Protein AF-0000000081030352 (afdb_homodimer)

Foldseek 3Di:
DVVPCCDPLNVLLVVLLVLLLVLLCVLVLLLVVCVVVQEQPQFDLQLLLLQLLLLLLQLVLCVLVVPVSSNNSSVSSNVSSVVSSVSNCVSYPDCVVVVVVNVVSVCVSVVLVCCLPPPQPDSVSSSVVSLVVSLVSLVVSCVLLVVQLVVCVVVVANLQDDPVSLVSQLVSLVSQLVSCVVVVNCSSNPSSVVSNVSSVSSVVSCVVRPHDPPRPDHPNGHPPPDDD/DVVPCCDPLNVLLVVLLVLLLVLLCVLVLLLVVCVVVQEQPQFDLQLLLLQLLLLLLQLVLCVLVVPVSSNNSSVSSNVSSVVSSVSNCVSYPDCVVVVVVNVVSVCVSVVLVCCLPPPQPDSVSSSVVSLVVSLVSLVVSCVLLVVQLVVCVVVVANLQDDPVSLVSQLVSLVSQLVSCVVVVNCSSNPSSVVSNVSSVSSVVSCVVRPHDPPRPDHPNGHPPPPDD

InterPro domains:
  IPR004316 Sugar transporter SWEET repeat [PF03083] (11-95)
  IPR004316 Sugar transporter SWEET repeat [PF03083] (130-212)
  IPR047664 Sugar transporter SWEET [PTHR10791] (24-212)

Solvent-accessible surface area (backbone atoms only — not comparable to full-atom values): 24192 Å² total; per-residue (Å²): 124,81,90,45,88,63,47,74,62,51,52,47,44,51,51,38,39,51,49,44,54,56,54,62,54,57,56,51,58,58,53,51,49,29,63,73,69,66,35,42,82,73,45,58,67,58,68,36,50,54,47,20,55,36,17,47,49,39,21,52,50,14,59,75,66,68,35,65,63,44,30,55,46,19,50,50,39,26,52,54,28,44,50,51,42,52,54,52,59,74,45,37,85,72,54,68,70,52,48,54,54,50,49,52,52,49,49,52,53,48,53,50,51,49,37,54,76,71,62,44,91,44,70,69,58,29,48,50,55,49,34,51,51,36,34,44,41,53,55,57,66,40,18,62,62,38,39,49,51,54,44,25,69,53,69,64,37,41,54,82,55,50,68,70,57,47,51,48,51,20,53,44,19,44,38,41,20,53,45,14,58,75,68,69,33,65,56,47,21,51,52,17,47,46,39,24,51,50,25,50,52,56,56,49,43,52,72,74,27,62,67,65,90,84,63,72,82,57,56,88,57,41,88,63,69,74,75,129,124,80,90,46,88,64,45,73,63,51,52,48,43,52,52,38,39,52,50,44,54,55,55,61,54,57,56,51,57,59,52,51,49,31,63,74,69,67,36,43,82,73,45,57,68,56,68,37,49,54,48,20,55,34,18,46,49,40,22,52,50,14,58,76,66,67,35,65,63,45,29,54,44,20,48,53,40,25,52,54,28,43,49,51,42,52,53,51,58,74,44,38,84,72,55,68,71,52,48,53,53,51,49,51,51,49,49,53,53,49,52,51,50,49,37,54,75,70,63,44,90,44,70,68,58,29,50,52,56,51,35,52,51,36,32,43,41,51,56,57,65,41,18,62,62,36,38,49,53,54,44,27,70,54,69,64,38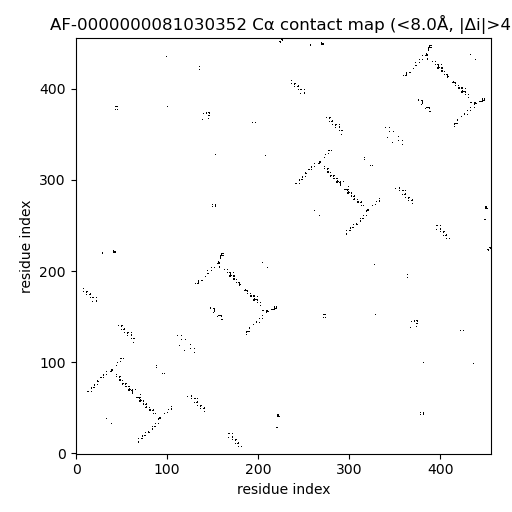,42,56,80,54,50,67,71,57,48,52,49,52,21,53,43,19,42,38,41,19,54,45,14,58,74,70,71,34,65,55,47,20,50,51,16,47,46,39,26,52,49,24,51,52,58,57,50,42,53,71,75,28,60,66,64,92,82,61,71,84,57,56,87,58,44,90,63,68,76,75,127

Radius of gyration: 22.24 Å; Cα contacts (8 Å, |Δi|>4): 534; chains: 2; bounding box: 51×65×70 Å

Organism: Petromyzon marinus (NCBI:txid7757)

Nearest PDB structures (foldseek):
  5xpd-assembly1_A  TM=9.460E-01  e=3.704E-10  Arabidopsis thaliana
  5cth-assembly1_B  TM=8.664E-01  e=4.369E-08  Oryza sativa Japonica Group
  7zkw-assembly2_B  TM=7.180E-01  e=6.949E-04  Arabidopsis thaliana
  6z0c-assembly1_A  TM=1.915E-01  e=5.179E+00  Escherichia coli
  5xpd-assembly1_A  TM=9.460E-01  e=3.678E-10  Arabidopsis thaliana

pLDDT: mean 86.98, std 16.79, range [26.7, 98.25]

Sequence (456 aa):
MILSSYSTQDIVSAVATFSTIAFFLTGIDICLKIKRKGNTNGLSMFPFVACTVCSVLWLRYGLLKTDMTLIYVNAAGAFIEFLYVLYFYTHADEKKPLHRMLLGATCIVFATLVYINYLAEDVETAKYHLGLLCTFGAVINFGAPLASIAEVFRTKSTECLALPLCLANFVVALEWFIYGVIIHDSFVKIPNVLGSMLGVAQLALFVMYPRADNPPRYDMSSPTLKAPMILSSYSTQDIVSAVATFSTIAFFLTGIDICLKIKRKGNTNGLSMFPFVACTVCSVLWLRYGLLKTDMTLIYVNAAGAFIEFLYVLYFYTHADEKKPLHRMLLGATCIVFATLVYINYLAEDVETAKYHLGLLCTFGAVINFGAPLASIAEVFRTKSTECLALPLCLANFVVALEWFIYGVIIHDSFVKIPNVLGSMLGVAQLALFVMYPRADNPPRYDMSSPTLKAP

Secondary structure (DSSP, 8-state):
--S----HHHHHHHHHHHHHHHHHHTTHHHHHHHHHHSS-TT--SHHHHHHHHHHHHHHHHHHHHT-HHHHHHHHHHHHHHHHHHHHHHHH-S--HHHHHHHHHHHHHHHHHHHIIIII-SSHHHHHHHHHHHHHHHHHHTTHHHHHHHHHHHHHS--TT--HHHHHHHHHHHHHHHHHHHHTT-HHHHHHHHHHHHHHHHHHHHHHHSPPPSS-----TT-------/--S----HHHHHHHHHHHHHHHHHGGGHHHHHHHHHHSS-TT--SHHHHHHHHHHHHHHHHHHHHT-HHHHHHHHHHHHHHHHHHHHHHHH-S--HHHHHHHHHHHHHHHHHHHIIIII-SSHHHHHHHHHHHHHHHHHHTTHHHHHHHHHHHHHT--TT--HHHHHHHHHHHHHHHHHHHHTT-HHHHHHHHHHHHHHHHHHHHHHHSPPPSS-----TT-------

Structure (mmCIF, N/CA/C/O backbone):
data_AF-0000000081030352-model_v1
#
loop_
_entity.id
_entity.type
_entity.pdbx_description
1 polymer 'Sugar transporter SWEET'
#
loop_
_atom_site.group_PDB
_atom_site.id
_atom_site.type_symbol
_atom_site.label_atom_id
_atom_site.label_alt_id
_atom_site.label_comp_id
_atom_site.label_asym_id
_atom_site.label_entity_id
_atom_site.label_seq_id
_atom_site.pdbx_PDB_ins_code
_atom_site.Cartn_x
_atom_site.Cartn_y
_atom_site.Cartn_z
_atom_site.occupancy
_atom_site.B_iso_or_equiv
_atom_site.auth_seq_id
_atom_site.auth_comp_id
_atom_site.auth_asym_id
_atom_site.auth_atom_id
_atom_site.pdbx_PDB_model_num
ATOM 1 N N . MET A 1 1 ? 18.531 -1.974 -41.688 1 30.48 1 MET A N 1
ATOM 2 C CA . MET A 1 1 ? 18.109 -3.352 -41.469 1 30.48 1 MET A CA 1
ATOM 3 C C . MET A 1 1 ? 18.25 -3.734 -39.969 1 30.48 1 MET A C 1
ATOM 5 O O . MET A 1 1 ? 17.75 -4.789 -39.562 1 30.48 1 MET A O 1
ATOM 9 N N . ILE A 1 2 ? 19.109 -3.246 -39.188 1 36.31 2 ILE A N 1
ATOM 10 C CA . ILE A 1 2 ? 19.75 -3.266 -37.875 1 36.31 2 ILE A CA 1
ATOM 11 C C . ILE A 1 2 ? 18.719 -2.92 -36.781 1 36.31 2 ILE A C 1
ATOM 13 O O . ILE A 1 2 ? 18.984 -3.086 -35.594 1 36.31 2 ILE A O 1
ATOM 17 N N . LEU A 1 3 ? 17.891 -1.854 -37.094 1 39.22 3 LEU A N 1
ATOM 18 C CA . LEU A 1 3 ? 16.641 -1.79 -36.312 1 39.22 3 LEU A CA 1
ATOM 19 C C . LEU A 1 3 ? 15.992 -3.164 -36.25 1 39.22 3 LEU A C 1
ATOM 21 O O . LEU A 1 3 ? 14.977 -3.414 -36.906 1 39.22 3 LEU A O 1
ATOM 25 N N . SER A 1 4 ? 16.547 -4.332 -36.594 1 43.72 4 SER A N 1
ATOM 26 C CA . SER A 1 4 ? 16.266 -5.766 -36.594 1 43.72 4 SER A CA 1
ATOM 27 C C . SER A 1 4 ? 15.219 -6.125 -35.531 1 43.72 4 SER A C 1
ATOM 29 O O . SER A 1 4 ? 14.945 -5.336 -34.625 1 43.72 4 SER A O 1
ATOM 31 N N . SER A 1 5 ? 14.484 -7.375 -35.469 1 50.16 5 SER A N 1
ATOM 32 C CA . SER A 1 5 ? 13.234 -7.852 -34.875 1 50.16 5 SER A CA 1
ATOM 33 C C . SER A 1 5 ? 13.195 -7.598 -33.375 1 50.16 5 SER A C 1
ATOM 35 O O . SER A 1 5 ? 13.625 -8.445 -32.594 1 50.16 5 SER A O 1
ATOM 37 N N . TYR A 1 6 ? 13.547 -6.453 -32.938 1 64.44 6 TYR A N 1
ATOM 38 C CA . TYR A 1 6 ? 13.383 -6.234 -31.516 1 64.44 6 TYR A CA 1
ATOM 39 C C . TYR A 1 6 ? 12.102 -6.887 -31 1 64.44 6 TYR A C 1
ATOM 41 O O . TYR A 1 6 ? 11.039 -6.719 -31.594 1 64.44 6 TYR A O 1
ATOM 49 N N . SER A 1 7 ? 12.305 -7.918 -30.297 1 83.12 7 SER A N 1
ATOM 50 C CA . SER A 1 7 ? 11.172 -8.609 -29.688 1 83.12 7 SER A CA 1
ATOM 51 C C . SER A 1 7 ? 10.344 -7.656 -28.828 1 83.12 7 SER A C 1
ATOM 53 O O . SER A 1 7 ? 10.797 -6.559 -28.5 1 83.12 7 SER A O 1
ATOM 55 N N . THR A 1 8 ? 9.07 -7.762 -28.969 1 87.5 8 THR A N 1
ATOM 56 C CA . THR A 1 8 ? 8.18 -7.051 -28.062 1 87.5 8 THR A CA 1
ATOM 57 C C . THR A 1 8 ? 8.836 -6.867 -26.688 1 87.5 8 THR A C 1
ATOM 59 O O . THR A 1 8 ? 8.703 -5.809 -26.078 1 87.5 8 THR A O 1
ATOM 62 N N . GLN A 1 9 ? 9.609 -7.73 -26.297 1 90 9 GLN A N 1
ATOM 63 C CA . GLN A 1 9 ? 10.297 -7.66 -25.016 1 90 9 GLN A CA 1
ATOM 64 C C . GLN A 1 9 ? 11.367 -6.57 -25.016 1 90 9 GLN A C 1
ATOM 66 O O . GLN A 1 9 ? 11.539 -5.855 -24.031 1 90 9 GLN A O 1
ATOM 71 N N . ASP A 1 10 ? 12.07 -6.43 -26.094 1 91.31 10 ASP A N 1
ATOM 72 C CA . ASP A 1 10 ? 13.133 -5.426 -26.203 1 91.31 10 ASP A CA 1
ATOM 73 C C . ASP A 1 10 ? 12.555 -4.012 -26.156 1 91.31 10 ASP A C 1
ATOM 75 O O . ASP A 1 10 ? 13.117 -3.129 -25.5 1 91.31 10 ASP A O 1
ATOM 79 N N . ILE A 1 11 ? 11.484 -3.906 -26.766 1 91.81 11 ILE A N 1
ATOM 80 C CA . ILE A 1 11 ? 10.859 -2.592 -26.812 1 91.81 11 ILE A CA 1
ATOM 81 C C . ILE A 1 11 ? 10.336 -2.217 -25.438 1 91.81 11 ILE A C 1
ATOM 83 O O . ILE A 1 11 ? 10.609 -1.121 -24.938 1 91.81 11 ILE A O 1
ATOM 87 N N . VAL A 1 12 ? 9.617 -3.088 -24.828 1 93.19 12 VAL A N 1
ATOM 88 C CA . VAL A 1 12 ? 9.062 -2.844 -23.5 1 93.19 12 VAL A CA 1
ATOM 89 C C . VAL A 1 12 ? 10.188 -2.596 -22.5 1 93.19 12 VAL A C 1
ATOM 91 O O . VAL A 1 12 ? 10.094 -1.704 -21.656 1 93.19 12 VAL A O 1
ATOM 94 N N . SER A 1 13 ? 11.211 -3.303 -22.641 1 93.69 13 SER A N 1
ATOM 95 C CA . SER A 1 13 ? 12.367 -3.154 -21.766 1 93.69 13 SER A CA 1
ATOM 96 C C . SER A 1 13 ? 12.984 -1.765 -21.891 1 93.69 13 SER A C 1
ATOM 98 O O . SER A 1 13 ? 13.281 -1.118 -20.891 1 93.69 13 SER A O 1
ATOM 100 N N . ALA A 1 14 ? 13.195 -1.395 -23.094 1 94 14 ALA A N 1
ATOM 101 C CA . ALA A 1 14 ? 13.82 -0.1 -23.344 1 94 14 ALA A CA 1
ATOM 102 C C . ALA A 1 14 ? 12.945 1.041 -22.828 1 94 14 ALA A C 1
ATOM 104 O O . ALA A 1 14 ? 13.438 1.952 -22.156 1 94 14 ALA A O 1
ATOM 105 N N . VAL A 1 15 ? 11.719 0.967 -23.125 1 94.88 15 VAL A N 1
ATOM 106 C CA . VAL A 1 15 ? 10.797 2.027 -22.719 1 94.88 15 VAL A CA 1
ATOM 107 C C . VAL A 1 15 ? 10.664 2.057 -21.203 1 94.88 15 VAL A C 1
ATOM 109 O O . VAL A 1 15 ? 10.695 3.125 -20.594 1 94.88 15 VAL A O 1
ATOM 112 N N . ALA A 1 16 ? 10.508 0.908 -20.578 1 95.12 16 ALA A N 1
ATOM 113 C CA . ALA A 1 16 ? 10.406 0.815 -19.125 1 95.12 16 ALA A CA 1
ATOM 114 C C . ALA A 1 16 ? 11.664 1.354 -18.453 1 95.12 16 ALA A C 1
ATOM 116 O O . ALA A 1 16 ? 11.586 2.055 -17.438 1 95.12 16 ALA A O 1
ATOM 117 N N . THR A 1 17 ? 12.797 1.041 -19.047 1 95.56 17 THR A N 1
ATOM 118 C CA . THR A 1 17 ? 14.07 1.5 -18.5 1 95.56 17 THR A CA 1
ATOM 119 C C . THR A 1 17 ? 14.172 3.021 -18.578 1 95.56 17 THR A C 1
ATOM 121 O O . THR A 1 17 ? 14.438 3.678 -17.562 1 95.56 17 THR A O 1
ATOM 124 N N . PHE A 1 18 ? 13.914 3.502 -19.672 1 95.5 18 PHE A N 1
ATOM 125 C CA . PHE A 1 18 ? 14.031 4.941 -19.875 1 95.5 18 PHE A CA 1
ATOM 126 C C . PHE A 1 18 ? 13.031 5.691 -19 1 95.5 18 PHE A C 1
ATOM 128 O O . PHE A 1 18 ? 13.391 6.66 -18.328 1 95.5 18 PHE A O 1
ATOM 135 N N . SER A 1 19 ? 11.812 5.277 -19.031 1 95.88 19 SER A N 1
ATOM 136 C CA . SER A 1 19 ? 10.766 5.945 -18.25 1 95.88 19 SER A CA 1
ATOM 137 C C . SER A 1 19 ? 11.047 5.852 -16.766 1 95.88 19 SER A C 1
ATOM 139 O O . SER A 1 19 ? 10.797 6.801 -16.016 1 95.88 19 SER A O 1
ATOM 141 N N . THR A 1 20 ? 11.539 4.746 -16.312 1 96.12 20 THR A N 1
ATOM 142 C CA . THR A 1 20 ? 11.828 4.562 -14.898 1 96.12 20 THR A CA 1
ATOM 143 C C . THR A 1 20 ? 12.984 5.453 -14.461 1 96.12 20 THR A C 1
ATOM 145 O O . THR A 1 20 ? 12.922 6.086 -13.406 1 96.12 20 THR A O 1
ATOM 148 N N . ILE A 1 21 ? 14.008 5.531 -15.266 1 94.88 21 ILE A N 1
ATOM 149 C CA . ILE A 1 21 ? 15.141 6.387 -14.945 1 94.88 21 ILE A CA 1
ATOM 150 C C . ILE A 1 21 ? 14.695 7.848 -14.922 1 94.88 21 ILE A C 1
ATOM 152 O O . ILE A 1 21 ? 15.07 8.609 -14.023 1 94.88 21 ILE A O 1
ATOM 156 N N . ALA A 1 22 ? 13.867 8.203 -15.906 1 94.06 22 ALA A N 1
ATOM 157 C CA . ALA A 1 22 ? 13.289 9.547 -15.914 1 94.06 22 ALA A CA 1
ATOM 158 C C . ALA A 1 22 ? 12.477 9.805 -14.648 1 94.06 22 ALA A C 1
ATOM 160 O O . ALA A 1 22 ? 12.531 10.891 -14.07 1 94.06 22 ALA A O 1
ATOM 161 N N . PHE A 1 23 ? 11.812 8.812 -14.219 1 93.12 23 PHE A N 1
ATOM 162 C CA . PHE A 1 23 ? 10.992 8.914 -13.016 1 93.12 23 PHE A CA 1
ATOM 163 C C . PHE A 1 23 ? 11.867 9.117 -11.789 1 93.12 23 PHE A C 1
ATOM 165 O O . PHE A 1 23 ? 11.523 9.898 -10.898 1 93.12 23 PHE A O 1
ATOM 172 N N . PHE A 1 24 ? 12.992 8.461 -11.703 1 94.19 24 PHE A N 1
ATOM 173 C CA . PHE A 1 24 ? 13.906 8.609 -10.578 1 94.19 24 PHE A CA 1
ATOM 174 C C . PHE A 1 24 ? 14.43 10.047 -10.5 1 94.19 24 PHE A C 1
ATOM 176 O O . PHE A 1 24 ? 14.703 10.547 -9.406 1 94.19 24 PHE A O 1
ATOM 183 N N . LEU A 1 25 ? 14.477 10.695 -11.609 1 93.25 25 LEU A N 1
ATOM 184 C CA . LEU A 1 25 ? 15.062 12.023 -11.664 1 93.25 25 LEU A CA 1
ATOM 185 C C . LEU A 1 25 ? 14.086 13.078 -11.148 1 93.25 25 LEU A C 1
ATOM 187 O O . LEU A 1 25 ? 14.484 14.203 -10.844 1 93.25 25 LEU A O 1
ATOM 191 N N . THR A 1 26 ? 12.852 12.719 -10.984 1 89.88 26 THR A N 1
ATOM 192 C CA . THR A 1 26 ? 11.875 13.672 -10.477 1 89.88 26 THR A CA 1
ATOM 193 C C . THR A 1 26 ? 12.195 14.062 -9.039 1 89.88 26 THR A C 1
ATOM 195 O O . THR A 1 26 ? 11.719 15.086 -8.547 1 89.88 26 THR A O 1
ATOM 198 N N . GLY A 1 27 ? 13 13.266 -8.352 1 90.62 27 GLY A N 1
ATOM 199 C CA . GLY A 1 27 ? 13.43 13.586 -6.996 1 90.62 27 GLY A CA 1
ATOM 200 C C . GLY A 1 27 ? 14.266 14.852 -6.918 1 90.62 27 GLY A C 1
ATOM 201 O O . GLY A 1 27 ? 14.445 15.406 -5.836 1 90.62 27 GLY A O 1
ATOM 202 N N . ILE A 1 28 ? 14.734 15.32 -8.102 1 92.75 28 ILE A N 1
ATOM 203 C CA . ILE A 1 28 ? 15.547 16.531 -8.148 1 92.75 28 ILE A CA 1
ATOM 204 C C . ILE A 1 28 ? 14.719 17.719 -7.66 1 92.75 28 ILE A C 1
ATOM 206 O O . ILE A 1 28 ? 15.258 18.656 -7.062 1 92.75 28 ILE A O 1
ATOM 210 N N . ASP A 1 29 ? 13.406 17.641 -7.816 1 89.69 29 ASP A N 1
ATOM 211 C CA . ASP A 1 29 ? 12.516 18.703 -7.379 1 89.69 29 ASP A CA 1
ATOM 212 C C . ASP A 1 29 ? 12.617 18.922 -5.871 1 89.69 29 ASP A C 1
ATOM 214 O O . ASP A 1 29 ? 12.641 20.062 -5.402 1 89.69 29 ASP A O 1
ATOM 218 N N . ILE A 1 30 ? 12.695 17.859 -5.164 1 89.44 30 ILE A N 1
ATOM 219 C CA . ILE A 1 30 ? 12.805 17.953 -3.713 1 89.44 30 ILE A CA 1
ATOM 220 C C . ILE A 1 30 ? 14.172 18.516 -3.336 1 89.44 30 ILE A C 1
ATOM 222 O O . ILE A 1 30 ? 14.289 19.328 -2.406 1 89.44 30 ILE A O 1
ATOM 226 N N . CYS A 1 31 ? 15.164 18.188 -4.07 1 92.44 31 CYS A N 1
ATOM 227 C CA . CYS A 1 31 ? 16.5 18.719 -3.822 1 92.44 31 CYS A CA 1
ATOM 228 C C . CYS A 1 31 ? 16.562 20.219 -4.09 1 92.44 31 CYS A C 1
ATOM 230 O O . CYS A 1 31 ? 17.188 20.953 -3.34 1 92.44 31 CYS A O 1
ATOM 232 N N . LEU A 1 32 ? 15.875 20.594 -5.09 1 93.69 32 LEU A N 1
ATOM 233 C CA . LEU A 1 32 ? 15.828 22.016 -5.402 1 93.69 32 LEU A CA 1
ATOM 234 C C . LEU A 1 32 ? 15.078 22.797 -4.32 1 93.69 32 LEU A C 1
ATOM 236 O O . LEU A 1 32 ? 15.453 23.906 -3.975 1 93.69 32 LEU A O 1
ATOM 240 N N . LYS A 1 33 ? 14.086 22.203 -3.805 1 92.12 33 LYS A N 1
ATOM 241 C CA . LYS A 1 33 ? 13.344 22.812 -2.703 1 92.12 33 LYS A CA 1
ATOM 242 C C . LYS A 1 33 ? 14.227 22.953 -1.467 1 92.12 33 LYS A C 1
ATOM 244 O O . LYS A 1 33 ? 14.188 23.984 -0.787 1 92.12 33 LYS A O 1
ATOM 249 N N . ILE A 1 34 ? 14.992 22 -1.194 1 93.94 34 ILE A N 1
ATOM 250 C CA . ILE A 1 34 ? 15.922 22.031 -0.068 1 93.94 34 ILE A CA 1
ATOM 251 C C . ILE A 1 34 ? 16.953 23.141 -0.273 1 93.94 34 ILE A C 1
ATOM 253 O O . ILE A 1 34 ? 17.266 23.891 0.66 1 93.94 34 ILE A O 1
ATOM 257 N N . LYS A 1 35 ? 17.391 23.266 -1.442 1 94.81 35 LYS A N 1
ATOM 258 C CA . LYS A 1 35 ? 18.359 24.312 -1.761 1 94.81 35 LYS A CA 1
ATOM 259 C C . LYS A 1 35 ? 17.766 25.703 -1.562 1 94.81 35 LYS A C 1
ATOM 261 O O . LYS A 1 35 ? 18.422 26.578 -1.008 1 94.81 35 LYS A O 1
ATOM 266 N N . ARG A 1 36 ? 16.562 25.875 -1.949 1 94.88 36 ARG A N 1
ATOM 267 C CA . ARG A 1 36 ? 15.883 27.156 -1.853 1 94.88 36 ARG A CA 1
ATOM 268 C C . ARG A 1 36 ? 15.57 27.5 -0.4 1 94.88 36 ARG A C 1
ATOM 270 O O . ARG A 1 36 ? 15.75 28.656 0.021 1 94.88 36 ARG A O 1
ATOM 277 N N . LYS A 1 37 ? 15.125 26.516 0.344 1 92.44 37 LYS A N 1
ATOM 278 C CA . LYS A 1 37 ? 14.766 26.734 1.742 1 92.44 37 LYS A CA 1
ATOM 279 C C . LYS A 1 37 ? 16 26.812 2.625 1 92.44 37 LYS A C 1
ATOM 281 O O . LYS A 1 37 ? 15.977 27.438 3.686 1 92.44 37 LYS A O 1
ATOM 286 N N . GLY A 1 38 ? 16.953 26.156 2.283 1 92.75 38 GLY A N 1
ATOM 287 C CA . GLY A 1 38 ? 18.188 26.125 3.031 1 92.75 38 GLY A CA 1
ATOM 288 C C . GLY A 1 38 ? 18.203 25.094 4.141 1 92.75 38 GLY A C 1
ATOM 289 O O . GLY A 1 38 ? 19.125 25.062 4.961 1 92.75 38 GLY A O 1
ATOM 290 N N . ASN A 1 39 ? 17.172 24.375 4.242 1 91.56 39 ASN A N 1
ATOM 291 C CA . ASN A 1 39 ? 17.062 23.297 5.227 1 91.56 39 ASN A CA 1
ATOM 292 C C . ASN A 1 39 ? 16.047 22.234 4.797 1 91.56 39 ASN A C 1
ATOM 294 O O . ASN A 1 39 ? 15.438 22.344 3.734 1 91.56 39 ASN A O 1
ATOM 298 N N . THR A 1 40 ? 15.891 21.188 5.578 1 90.44 40 THR A N 1
ATOM 299 C CA . THR A 1 40 ? 15.031 20.078 5.199 1 90.44 40 THR A CA 1
ATOM 300 C C . THR A 1 40 ? 13.75 20.062 6.035 1 90.44 40 THR A C 1
ATOM 302 O O . THR A 1 40 ? 13.016 19.078 6.039 1 90.44 40 THR A O 1
ATOM 305 N N . ASN A 1 41 ? 13.516 21.172 6.754 1 84.12 41 ASN A N 1
ATOM 306 C CA . ASN A 1 41 ? 12.352 21.219 7.633 1 84.12 41 ASN A CA 1
ATOM 307 C C . ASN A 1 41 ? 11.055 21.031 6.855 1 84.12 41 ASN A C 1
ATOM 309 O O . ASN A 1 41 ? 10.844 21.688 5.828 1 84.12 41 ASN A O 1
ATOM 313 N N . GLY A 1 42 ? 10.227 20.141 7.293 1 80.25 42 GLY A N 1
ATOM 314 C CA . GLY A 1 42 ? 8.953 19.891 6.633 1 80.25 42 GLY A CA 1
ATOM 315 C C . GLY A 1 42 ? 9.055 18.844 5.539 1 80.25 42 GLY A C 1
ATOM 316 O O . GLY A 1 42 ? 8.047 18.516 4.902 1 80.25 42 GLY A O 1
ATOM 317 N N . LEU A 1 43 ? 10.273 18.391 5.227 1 85.38 43 LEU A N 1
ATOM 318 C CA . LEU A 1 43 ? 10.492 17.359 4.211 1 85.38 43 LEU A CA 1
ATOM 319 C C . LEU A 1 43 ? 10.93 16.047 4.844 1 85.38 43 LEU A C 1
ATOM 321 O O . LEU A 1 43 ? 11.469 16.031 5.953 1 85.38 43 LEU A O 1
ATOM 325 N N . SER A 1 44 ? 10.562 14.969 4.172 1 85.06 44 SER A N 1
ATOM 326 C CA . SER A 1 44 ? 10.922 13.648 4.688 1 85.06 44 SER A CA 1
ATOM 327 C C . SER A 1 44 ? 11.945 12.969 3.791 1 85.06 44 SER A C 1
ATOM 329 O O . SER A 1 44 ? 11.828 13 2.564 1 85.06 44 SER A O 1
ATOM 331 N N . MET A 1 45 ? 12.945 12.406 4.426 1 91.19 45 MET A N 1
ATOM 332 C CA . MET A 1 45 ? 13.961 11.641 3.713 1 91.19 45 MET A CA 1
ATOM 333 C C . MET A 1 45 ? 13.477 10.219 3.426 1 91.19 45 MET A C 1
ATOM 335 O O . MET A 1 45 ? 14.078 9.508 2.623 1 91.19 45 MET A O 1
ATOM 339 N N . PHE A 1 46 ? 12.391 9.781 3.973 1 89.5 46 PHE A N 1
ATOM 340 C CA . PHE A 1 46 ? 11.93 8.398 3.996 1 89.5 46 PHE A CA 1
ATOM 341 C C . PHE A 1 46 ? 11.727 7.871 2.58 1 89.5 46 PHE A C 1
ATOM 343 O O . PHE A 1 46 ? 12.188 6.777 2.252 1 89.5 46 PHE A O 1
ATOM 350 N N . PRO A 1 47 ? 11.047 8.625 1.729 1 89.81 47 PRO A N 1
ATOM 351 C CA . PRO A 1 47 ? 10.828 8.094 0.381 1 89.81 47 PRO A CA 1
ATOM 352 C C . PRO A 1 47 ? 12.125 7.77 -0.35 1 89.81 47 PRO A C 1
ATOM 354 O O . PRO A 1 47 ? 12.203 6.762 -1.06 1 89.81 47 PRO A O 1
ATOM 357 N N . PHE A 1 48 ? 13.141 8.578 -0.151 1 94.5 48 PHE A N 1
ATOM 358 C CA . PHE A 1 48 ? 14.422 8.359 -0.813 1 94.5 48 PHE A CA 1
ATOM 359 C C . PHE A 1 48 ? 15.117 7.117 -0.262 1 94.5 48 PHE A C 1
ATOM 361 O O . PHE A 1 48 ? 15.672 6.32 -1.021 1 94.5 48 PHE A O 1
ATOM 368 N N . VAL A 1 49 ? 15.094 6.969 1.008 1 94.94 49 VAL A N 1
ATOM 369 C CA . VAL A 1 49 ? 15.711 5.809 1.642 1 94.94 49 VAL A CA 1
ATOM 370 C C . VAL A 1 49 ? 14.977 4.535 1.224 1 94.94 49 VAL A C 1
ATOM 372 O O . VAL A 1 49 ? 15.602 3.545 0.848 1 94.94 49 VAL A O 1
ATOM 375 N N . ALA A 1 50 ? 13.672 4.555 1.311 1 94.06 50 ALA A N 1
ATOM 376 C CA . ALA A 1 50 ? 12.852 3.406 0.925 1 94.06 50 ALA A CA 1
ATOM 377 C C . ALA A 1 50 ? 13.117 3.012 -0.525 1 94.06 50 ALA A C 1
ATOM 379 O O . ALA A 1 50 ? 13.258 1.826 -0.837 1 94.06 50 ALA A O 1
ATOM 380 N N . CYS A 1 51 ? 13.188 3.977 -1.402 1 95.44 51 CYS A N 1
ATOM 381 C CA . CYS A 1 51 ? 13.438 3.711 -2.814 1 95.44 51 CYS A CA 1
ATOM 382 C C . CYS A 1 51 ? 14.836 3.133 -3.02 1 95.44 51 CYS A C 1
ATOM 384 O O . CYS A 1 51 ? 15.031 2.266 -3.871 1 95.44 51 CYS A O 1
ATOM 386 N N . THR A 1 52 ? 15.781 3.652 -2.297 1 97.06 52 THR A N 1
ATOM 387 C CA . THR A 1 52 ? 17.141 3.117 -2.379 1 97.06 52 THR A CA 1
ATOM 388 C C . THR A 1 52 ? 17.156 1.644 -1.986 1 97.06 52 THR A C 1
ATOM 390 O O . THR A 1 52 ? 17.688 0.809 -2.721 1 97.06 52 THR A O 1
ATOM 393 N N . VAL A 1 53 ? 16.578 1.365 -0.824 1 97.06 53 VAL A N 1
ATOM 394 C CA . VAL A 1 53 ? 16.531 -0.013 -0.347 1 97.06 53 VAL A CA 1
ATOM 395 C C . VAL A 1 53 ? 15.844 -0.896 -1.381 1 97.06 53 VAL A C 1
ATOM 397 O O . VAL A 1 53 ? 16.344 -1.969 -1.727 1 97.06 53 VAL A O 1
ATOM 400 N N . CYS A 1 54 ? 14.711 -0.437 -1.88 1 97.12 54 CYS A N 1
ATOM 401 C CA . CYS A 1 54 ? 13.953 -1.181 -2.875 1 97.12 54 CYS A CA 1
ATOM 402 C C . CYS A 1 54 ? 14.789 -1.434 -4.125 1 97.12 54 CYS A C 1
ATOM 404 O O . CYS A 1 54 ? 14.812 -2.551 -4.645 1 97.12 54 CYS A O 1
ATOM 406 N N . SER A 1 55 ? 15.477 -0.437 -4.621 1 97.75 55 SER A N 1
ATOM 407 C CA . SER A 1 55 ? 16.297 -0.556 -5.824 1 97.75 55 SER A CA 1
ATOM 408 C C . SER A 1 55 ? 17.438 -1.552 -5.621 1 97.75 55 SER A C 1
ATOM 410 O O . SER A 1 55 ? 17.766 -2.318 -6.527 1 97.75 55 SER A O 1
ATOM 412 N N . VAL A 1 56 ? 18 -1.554 -4.477 1 98.25 56 VAL A N 1
ATOM 413 C CA . VAL A 1 56 ? 19.094 -2.475 -4.188 1 98.25 56 VAL A CA 1
ATOM 414 C C . VAL A 1 56 ? 18.578 -3.908 -4.164 1 98.25 56 VAL A C 1
ATOM 416 O O . VAL A 1 56 ? 19.203 -4.816 -4.719 1 98.25 56 VAL A O 1
ATOM 419 N N . LEU A 1 57 ? 17.484 -4.125 -3.508 1 97.81 57 LEU A N 1
ATOM 420 C CA . LEU A 1 57 ? 16.906 -5.465 -3.432 1 97.81 57 LEU A CA 1
ATOM 421 C C . LEU A 1 57 ? 16.516 -5.965 -4.816 1 97.81 57 LEU A C 1
ATOM 423 O O . LEU A 1 57 ? 16.781 -7.113 -5.168 1 97.81 57 LEU A O 1
ATOM 427 N N . TRP A 1 58 ? 15.891 -5.09 -5.656 1 97.75 58 TRP A N 1
ATOM 428 C CA . TRP A 1 58 ? 15.508 -5.461 -7.016 1 97.75 58 TRP A CA 1
ATOM 429 C C . TRP A 1 58 ? 16.75 -5.719 -7.871 1 97.75 58 TRP A C 1
ATOM 431 O O . TRP A 1 58 ? 16.719 -6.559 -8.773 1 97.75 58 TRP A O 1
ATOM 441 N N . LEU A 1 59 ? 17.766 -4.973 -7.617 1 98.19 59 LEU A N 1
ATOM 442 C CA . LEU A 1 59 ? 19.016 -5.207 -8.32 1 98.19 59 LEU A CA 1
ATOM 443 C C . LEU A 1 59 ? 19.531 -6.617 -8.047 1 98.19 59 LEU A C 1
ATOM 445 O O . LEU A 1 59 ? 19.906 -7.34 -8.977 1 98.19 59 LEU A O 1
ATOM 449 N N . ARG A 1 60 ? 19.562 -6.984 -6.816 1 98.19 60 ARG A N 1
ATOM 450 C CA . ARG A 1 60 ? 20 -8.328 -6.469 1 98.19 60 ARG A CA 1
ATOM 451 C C . ARG A 1 60 ? 19.078 -9.383 -7.066 1 98.19 60 ARG A C 1
ATOM 453 O O . ARG A 1 60 ? 19.531 -10.445 -7.508 1 98.19 60 ARG A O 1
ATOM 460 N N . TYR A 1 61 ? 17.812 -9.117 -7.02 1 97.75 61 TYR A N 1
ATOM 461 C CA . TYR A 1 61 ? 16.828 -10.008 -7.633 1 97.75 61 TYR A CA 1
ATOM 462 C C . TYR A 1 61 ? 17.109 -10.172 -9.125 1 97.75 61 TYR A C 1
ATOM 464 O O . TYR A 1 61 ? 17.062 -11.289 -9.648 1 97.75 61 TYR A O 1
ATOM 472 N N . GLY A 1 62 ? 17.359 -9.062 -9.773 1 97.75 62 GLY A N 1
ATOM 473 C CA . GLY A 1 62 ? 17.719 -9.109 -11.18 1 97.75 62 GLY A CA 1
ATOM 474 C C . GLY A 1 62 ? 18.969 -9.93 -11.445 1 97.75 62 GLY A C 1
ATOM 475 O O . GLY A 1 62 ? 19.047 -10.648 -12.445 1 97.75 62 GLY A O 1
ATOM 476 N N . LEU A 1 63 ? 19.953 -9.82 -10.586 1 97.44 63 LEU A N 1
ATOM 477 C CA . LEU A 1 63 ? 21.172 -10.586 -10.711 1 97.44 63 LEU A CA 1
ATOM 478 C C . LEU A 1 63 ? 20.906 -12.078 -10.555 1 97.44 63 LEU A C 1
ATOM 480 O O . LEU A 1 63 ? 21.469 -12.898 -11.289 1 97.44 63 LEU A O 1
ATOM 484 N N . LEU A 1 64 ? 20.062 -12.438 -9.602 1 96.56 64 LEU A N 1
ATOM 485 C CA . LEU A 1 64 ? 19.703 -13.836 -9.414 1 96.56 64 LEU A CA 1
ATOM 486 C C . LEU A 1 64 ? 18.969 -14.383 -10.641 1 96.56 64 LEU A C 1
ATOM 488 O O . LEU A 1 64 ? 19.156 -15.547 -11.008 1 96.56 64 LEU A O 1
ATOM 492 N N . LYS A 1 65 ? 18.234 -13.578 -11.266 1 96.56 65 LYS A N 1
ATOM 493 C CA . LYS A 1 65 ? 17.438 -13.984 -12.422 1 96.56 65 LYS A CA 1
ATOM 494 C C . LYS A 1 65 ? 18.234 -13.812 -13.719 1 96.56 65 LYS A C 1
ATOM 496 O O . LYS A 1 65 ? 17.766 -14.219 -14.789 1 96.56 65 LYS A O 1
ATOM 501 N N . THR A 1 66 ? 19.328 -13.172 -13.617 1 96.19 66 THR A N 1
ATOM 502 C CA . THR A 1 66 ? 20.141 -12.82 -14.773 1 96.19 66 THR A CA 1
ATOM 503 C C . THR A 1 66 ? 19.328 -12.008 -15.781 1 96.19 66 THR A C 1
ATOM 505 O O . THR A 1 66 ? 19.375 -12.266 -16.984 1 96.19 66 THR A O 1
ATOM 508 N N . ASP A 1 67 ? 18.469 -11.164 -15.289 1 96.88 67 ASP A N 1
ATOM 509 C CA . ASP A 1 67 ? 17.656 -10.258 -16.094 1 96.88 67 ASP A CA 1
ATOM 510 C C . ASP A 1 67 ? 18.328 -8.898 -16.234 1 96.88 67 ASP A C 1
ATOM 512 O O . ASP A 1 67 ? 18.344 -8.102 -15.297 1 96.88 67 ASP A O 1
ATOM 516 N N . MET A 1 68 ? 18.797 -8.594 -17.469 1 95.75 68 MET A N 1
ATOM 517 C CA . MET A 1 68 ? 19.594 -7.391 -17.688 1 95.75 68 MET A CA 1
ATOM 518 C C . MET A 1 68 ? 18.75 -6.137 -17.516 1 95.75 68 MET A C 1
ATOM 520 O O . MET A 1 68 ? 19.234 -5.109 -17.047 1 95.75 68 MET A O 1
ATOM 524 N N . THR A 1 69 ? 17.484 -6.176 -17.906 1 96.5 69 THR A N 1
ATOM 525 C CA . THR A 1 69 ? 16.594 -5.027 -17.75 1 96.5 69 THR A CA 1
ATOM 526 C C . THR A 1 69 ? 16.469 -4.645 -16.281 1 96.5 69 THR A C 1
ATOM 528 O O . THR A 1 69 ? 16.672 -3.482 -15.914 1 96.5 69 THR A O 1
ATOM 531 N N . LEU A 1 70 ? 16.188 -5.605 -15.445 1 97.38 70 LEU A N 1
ATOM 532 C CA . LEU A 1 70 ? 16.094 -5.379 -14.008 1 97.38 70 LEU A CA 1
ATOM 533 C C . LEU A 1 70 ? 17.422 -4.875 -13.445 1 97.38 70 LEU A C 1
ATOM 535 O O . LEU A 1 70 ? 17.438 -3.98 -12.594 1 97.38 70 LEU A O 1
ATOM 539 N N . ILE A 1 71 ? 18.484 -5.402 -13.891 1 97.88 71 ILE A N 1
ATOM 540 C CA . ILE A 1 71 ? 19.812 -5.051 -13.375 1 97.88 71 ILE A CA 1
ATOM 541 C C . ILE A 1 71 ? 20.109 -3.592 -13.695 1 97.88 71 ILE A C 1
ATOM 543 O O . ILE A 1 71 ? 20.453 -2.809 -12.805 1 97.88 71 ILE A O 1
ATOM 547 N N . TYR A 1 72 ? 19.938 -3.207 -14.906 1 97.19 72 TYR A N 1
ATOM 548 C CA . TYR A 1 72 ? 20.312 -1.863 -15.336 1 97.19 72 TYR A CA 1
ATOM 549 C C . TYR A 1 72 ? 19.422 -0.813 -14.672 1 97.19 72 TYR A C 1
ATOM 551 O O . TYR A 1 72 ? 19.922 0.191 -14.156 1 97.19 72 TYR A O 1
ATOM 559 N N . VAL A 1 73 ? 18.172 -1.014 -14.719 1 97.44 73 VAL A N 1
ATOM 560 C CA . VAL A 1 73 ? 17.219 -0.036 -14.203 1 97.44 73 VAL A CA 1
ATOM 561 C C . VAL A 1 73 ? 17.438 0.162 -12.711 1 97.44 73 VAL A C 1
ATOM 563 O O . VAL A 1 73 ? 17.5 1.296 -12.227 1 97.44 73 VAL A O 1
ATOM 566 N N . ASN A 1 74 ? 17.594 -0.896 -11.953 1 97.75 74 ASN A N 1
ATOM 567 C CA . ASN A 1 74 ? 17.703 -0.804 -10.5 1 97.75 74 ASN A CA 1
ATOM 568 C C . ASN A 1 74 ? 19.109 -0.386 -10.062 1 97.75 74 ASN A C 1
ATOM 570 O O . ASN A 1 74 ? 19.266 0.246 -9.016 1 97.75 74 ASN A O 1
ATOM 574 N N . ALA A 1 75 ? 20.156 -0.66 -10.883 1 98.19 75 ALA A N 1
ATOM 575 C CA . ALA A 1 75 ? 21.484 -0.09 -10.617 1 98.19 75 ALA A CA 1
ATOM 576 C C . ALA A 1 75 ? 21.453 1.434 -10.711 1 98.19 75 ALA A C 1
ATOM 578 O O . ALA A 1 75 ? 21.953 2.125 -9.828 1 98.19 75 ALA A O 1
ATOM 579 N N . ALA A 1 76 ? 20.875 1.868 -11.758 1 97.81 76 ALA A N 1
ATOM 580 C CA . ALA A 1 76 ? 20.719 3.312 -11.922 1 97.81 76 ALA A CA 1
ATOM 581 C C . ALA A 1 76 ? 19.891 3.902 -10.789 1 97.81 76 ALA A C 1
ATOM 583 O O . ALA A 1 76 ? 20.25 4.938 -10.219 1 97.81 76 ALA A O 1
ATOM 584 N N . GLY A 1 77 ? 18.781 3.236 -10.469 1 97.44 77 GLY A N 1
ATOM 585 C CA . GLY A 1 77 ? 17.922 3.693 -9.391 1 97.44 77 GLY A CA 1
ATOM 586 C C . GLY A 1 77 ? 18.625 3.754 -8.047 1 97.44 77 GLY A C 1
ATOM 587 O O . GLY A 1 77 ? 18.516 4.742 -7.32 1 97.44 77 GLY A O 1
ATOM 588 N N . ALA A 1 78 ? 19.328 2.705 -7.738 1 98.06 78 ALA A N 1
ATOM 589 C CA . ALA A 1 78 ? 20.078 2.662 -6.48 1 98.06 78 ALA A CA 1
ATOM 590 C C . ALA A 1 78 ? 21.062 3.818 -6.387 1 98.06 78 ALA A C 1
ATOM 592 O O . ALA A 1 78 ? 21.188 4.461 -5.34 1 98.06 78 ALA A O 1
ATOM 593 N N . PHE A 1 79 ? 21.703 4.039 -7.473 1 98.19 79 PHE A N 1
ATOM 594 C CA . PHE A 1 79 ? 22.703 5.105 -7.512 1 98.19 79 PHE A CA 1
ATOM 595 C C . PHE A 1 79 ? 22.031 6.469 -7.355 1 98.19 79 PHE A C 1
ATOM 597 O O . PHE A 1 79 ? 22.438 7.262 -6.5 1 98.19 79 PHE A O 1
ATOM 604 N N . ILE A 1 80 ? 21.031 6.832 -8.117 1 97.94 80 ILE A N 1
ATOM 605 C CA . ILE A 1 80 ? 20.359 8.125 -8.125 1 97.94 80 ILE A CA 1
ATOM 606 C C . ILE A 1 80 ? 19.688 8.367 -6.77 1 97.94 80 ILE A C 1
ATOM 608 O O . ILE A 1 80 ? 19.859 9.438 -6.176 1 97.94 80 ILE A O 1
ATOM 612 N N . GLU A 1 81 ? 18.984 7.387 -6.293 1 97.5 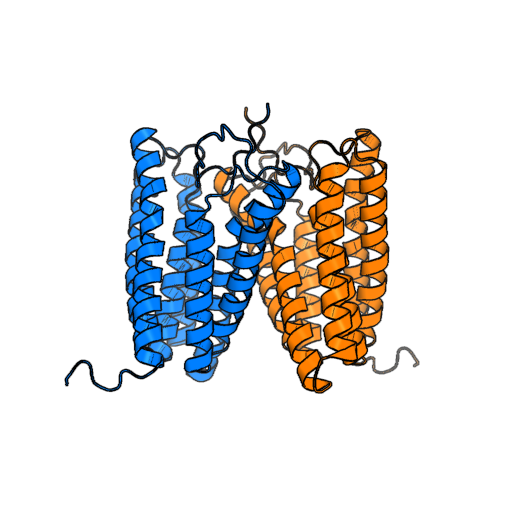81 GLU A N 1
ATOM 613 C CA . GLU A 1 81 ? 18.297 7.531 -5.012 1 97.5 81 GLU A CA 1
ATOM 614 C C . GLU A 1 81 ? 19.281 7.688 -3.865 1 97.5 81 GLU A C 1
ATOM 616 O O . GLU A 1 81 ? 19.016 8.414 -2.902 1 97.5 81 GLU A O 1
ATOM 621 N N . PHE A 1 82 ? 20.391 7.02 -3.986 1 97.75 82 PHE A N 1
ATOM 622 C CA . PHE A 1 82 ? 21.438 7.168 -2.971 1 97.75 82 PHE A CA 1
ATOM 623 C C . PHE A 1 82 ? 21.969 8.594 -2.949 1 97.75 82 PHE A C 1
ATOM 625 O O . PHE A 1 82 ? 22.234 9.141 -1.881 1 97.75 82 PHE A O 1
ATOM 632 N N . LEU A 1 83 ? 22.141 9.18 -4.055 1 97.88 83 LEU A N 1
ATOM 633 C CA . LEU A 1 83 ? 22.594 10.57 -4.137 1 97.88 83 LEU A CA 1
ATOM 634 C C . LEU A 1 83 ? 21.594 11.508 -3.475 1 97.88 83 LEU A C 1
ATOM 636 O O . LEU A 1 83 ? 21.984 12.469 -2.811 1 97.88 83 LEU A O 1
ATOM 640 N N . TYR A 1 84 ? 20.297 11.258 -3.674 1 96.94 84 TYR A N 1
ATOM 641 C CA . TYR A 1 84 ? 19.281 12.062 -3.01 1 96.94 84 TYR A CA 1
ATOM 642 C C . TYR A 1 84 ? 19.391 11.93 -1.495 1 96.94 84 TYR A C 1
ATOM 644 O O . TYR A 1 84 ? 19.234 12.914 -0.77 1 96.94 84 TYR A O 1
ATOM 652 N N . VAL A 1 85 ? 19.594 10.703 -1.046 1 97.25 85 VAL A N 1
ATOM 653 C CA . VAL A 1 85 ? 19.734 10.453 0.385 1 97.25 85 VAL A CA 1
ATOM 654 C C . VAL A 1 85 ? 20.922 11.242 0.924 1 97.25 85 VAL A C 1
ATOM 656 O O . VAL A 1 85 ? 20.828 11.898 1.966 1 97.25 85 VAL A O 1
ATOM 659 N N . LEU A 1 86 ? 22.031 11.234 0.231 1 97 86 LEU A N 1
ATOM 660 C CA . LEU A 1 86 ? 23.234 11.961 0.64 1 97 86 LEU A CA 1
ATOM 661 C C . LEU A 1 86 ? 22.969 13.461 0.675 1 97 86 LEU A C 1
ATOM 663 O O . LEU A 1 86 ? 23.359 14.141 1.63 1 97 86 LEU A O 1
ATOM 667 N N . TYR A 1 87 ? 22.328 13.938 -0.357 1 97.06 87 TYR A N 1
ATOM 668 C CA . TYR A 1 87 ? 22.016 15.359 -0.427 1 97.06 87 TYR A CA 1
ATOM 669 C C . TYR A 1 87 ? 21.109 15.781 0.728 1 97.06 87 TYR A C 1
ATOM 671 O O . TYR A 1 87 ? 21.344 16.812 1.369 1 97.06 87 TYR A O 1
ATOM 679 N N . PHE A 1 88 ? 20.125 15.039 0.983 1 95.81 88 PHE A N 1
ATOM 680 C CA . PHE A 1 88 ? 19.203 15.312 2.084 1 95.81 88 PHE A CA 1
ATOM 681 C C . PHE A 1 88 ? 19.938 15.312 3.416 1 95.81 88 PHE A C 1
ATOM 683 O O . PHE A 1 88 ? 19.766 16.219 4.23 1 95.81 88 PHE A O 1
ATOM 690 N N . TYR A 1 89 ? 20.797 14.344 3.576 1 95.62 89 TYR A N 1
ATOM 691 C CA . TYR A 1 89 ? 21.531 14.172 4.82 1 95.62 89 TYR A CA 1
ATOM 692 C C . TYR A 1 89 ? 22.438 15.367 5.086 1 95.62 89 TYR A C 1
ATOM 694 O O . TYR A 1 89 ? 22.516 15.867 6.211 1 95.62 89 TYR A O 1
ATOM 702 N N . THR A 1 90 ? 23.078 15.883 4.117 1 95.25 90 THR A N 1
ATOM 703 C CA . THR A 1 90 ? 24.031 16.969 4.273 1 95.25 90 THR A CA 1
ATOM 704 C C . THR A 1 90 ? 23.328 18.281 4.582 1 95.25 90 THR A C 1
ATOM 706 O O . THR A 1 90 ? 23.906 19.172 5.211 1 95.25 90 THR A O 1
ATOM 709 N N . HIS A 1 91 ? 22.062 18.438 4.227 1 95.31 91 HIS A N 1
ATOM 710 C CA . HIS A 1 91 ? 21.359 19.703 4.41 1 95.31 91 HIS A CA 1
ATOM 711 C C . HIS A 1 91 ? 20.391 19.609 5.586 1 95.31 91 HIS A C 1
ATOM 713 O O . HIS A 1 91 ? 19.656 20.562 5.863 1 95.31 91 HIS A O 1
ATOM 719 N N . ALA A 1 92 ? 20.406 18.438 6.203 1 92.62 92 ALA A N 1
ATOM 720 C CA . ALA A 1 92 ? 19.516 18.266 7.34 1 92.62 92 ALA A CA 1
ATOM 721 C C . ALA A 1 92 ? 20.094 18.906 8.602 1 92.62 92 ALA A C 1
ATOM 723 O O . ALA A 1 92 ? 21.297 18.781 8.867 1 92.62 92 ALA A O 1
ATOM 724 N N . ASP A 1 93 ? 19.203 19.609 9.344 1 89.5 93 ASP A N 1
ATOM 725 C CA . ASP A 1 93 ? 19.625 20.25 10.594 1 89.5 93 ASP A CA 1
ATOM 726 C C . ASP A 1 93 ? 19.75 19.219 11.711 1 89.5 93 ASP A C 1
ATOM 728 O O . ASP A 1 93 ? 20.719 19.234 12.469 1 89.5 93 ASP A O 1
ATOM 732 N N . GLU A 1 94 ? 18.766 18.422 11.836 1 86 94 GLU A N 1
ATOM 733 C CA . GLU A 1 94 ? 18.75 17.359 12.844 1 86 94 GLU A CA 1
ATOM 734 C C . GLU A 1 94 ? 19.094 16.016 12.234 1 86 94 GLU A C 1
ATOM 736 O O . GLU A 1 94 ? 18.328 15.461 11.445 1 86 94 GLU A O 1
ATOM 741 N N . LYS A 1 95 ? 20.219 15.406 12.711 1 89.94 95 LYS A N 1
ATOM 742 C CA . LYS A 1 95 ? 20.703 14.203 12.039 1 89.94 95 LYS A CA 1
ATOM 743 C C . LYS A 1 95 ? 20.438 12.953 12.883 1 89.94 95 LYS A C 1
ATOM 745 O O . LYS A 1 95 ? 20.453 11.836 12.375 1 89.94 95 LYS A O 1
ATOM 750 N N . LYS A 1 96 ? 20.188 13.102 14.07 1 86.44 96 LYS A N 1
ATOM 751 C CA . LYS A 1 96 ? 20.016 11.961 14.969 1 86.44 96 LYS A CA 1
ATOM 752 C C . LYS A 1 96 ? 18.891 11.039 14.477 1 86.44 96 LYS A C 1
ATOM 754 O O . LYS A 1 96 ? 19.109 9.836 14.312 1 86.44 96 LYS A O 1
ATOM 759 N N . PRO A 1 97 ? 17.75 11.609 14.18 1 84.56 97 PRO A N 1
ATOM 760 C CA . PRO A 1 97 ? 16.688 10.727 13.68 1 84.56 97 PRO A CA 1
ATOM 761 C C . PRO A 1 97 ? 17.047 10.094 12.336 1 84.56 97 PRO A C 1
ATOM 763 O O . PRO A 1 97 ? 16.578 8.992 12.023 1 84.56 97 PRO A O 1
ATOM 766 N N . LEU A 1 98 ? 17.797 10.742 11.547 1 90.31 98 LEU A N 1
ATOM 767 C CA . LEU A 1 98 ? 18.219 10.219 10.242 1 90.31 98 LEU A CA 1
ATOM 768 C C . LEU A 1 98 ? 19.156 9.031 10.406 1 90.31 98 LEU A C 1
ATOM 770 O O . LEU A 1 98 ? 19.125 8.094 9.617 1 90.31 98 LEU A O 1
ATOM 774 N N . HIS A 1 99 ? 19.906 9.0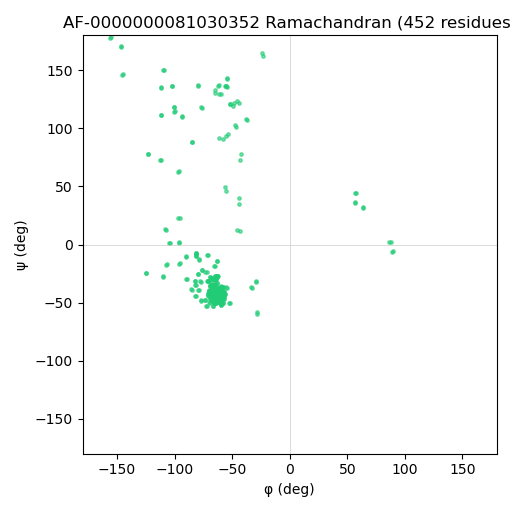47 11.469 1 92.69 99 HIS A N 1
ATOM 775 C CA . HIS A 1 99 ? 20.828 7.949 11.75 1 92.69 99 HIS A CA 1
ATOM 776 C C . HIS A 1 99 ? 20.062 6.652 12.016 1 92.69 99 HIS A C 1
ATOM 778 O O . HIS A 1 99 ? 20.453 5.586 11.547 1 92.69 99 HIS A O 1
ATOM 784 N N . ARG A 1 100 ? 19.078 6.789 12.703 1 89 100 ARG A N 1
ATOM 785 C CA . ARG A 1 100 ? 18.297 5.602 13.023 1 89 100 ARG A CA 1
ATOM 786 C C . ARG A 1 100 ? 17.656 5.012 11.773 1 89 100 ARG A C 1
ATOM 788 O O . ARG A 1 100 ? 17.656 3.795 11.586 1 89 100 ARG A O 1
ATOM 795 N N . MET A 1 101 ? 17.109 5.816 10.945 1 90.38 101 MET A N 1
ATOM 796 C CA . MET A 1 101 ? 16.5 5.383 9.695 1 90.38 101 MET A CA 1
ATOM 797 C C . MET A 1 101 ? 17.531 4.711 8.789 1 90.38 101 MET A C 1
ATOM 799 O O . MET A 1 101 ? 17.281 3.637 8.242 1 90.38 101 MET A O 1
ATOM 803 N N . LEU A 1 102 ? 18.625 5.344 8.688 1 94.62 102 LEU A N 1
ATOM 804 C CA . LEU A 1 102 ? 19.688 4.84 7.816 1 94.62 102 LEU A CA 1
ATOM 805 C C . LEU A 1 102 ? 20.266 3.535 8.359 1 94.62 102 LEU A C 1
ATOM 807 O O . LEU A 1 102 ? 20.578 2.621 7.594 1 94.62 102 LEU A O 1
ATOM 811 N N . LEU A 1 103 ? 20.406 3.508 9.641 1 93.75 103 LEU A N 1
ATOM 812 C CA . LEU A 1 103 ? 20.875 2.275 10.266 1 93.75 103 LEU A CA 1
ATOM 813 C C . LEU A 1 103 ? 19.891 1.134 10.031 1 93.75 103 LEU A C 1
ATOM 815 O O . LEU A 1 103 ? 20.297 0.03 9.656 1 93.75 103 LEU A O 1
ATOM 819 N N . GLY A 1 104 ? 18.641 1.424 10.242 1 92.69 104 GLY A N 1
ATOM 820 C CA . GLY A 1 104 ? 17.641 0.417 9.961 1 92.69 104 GLY A CA 1
ATOM 821 C C . GLY A 1 104 ? 17.656 -0.064 8.523 1 92.69 104 GLY A C 1
ATOM 822 O O . GLY A 1 104 ? 17.594 -1.269 8.266 1 92.69 104 GLY A O 1
ATOM 823 N N . ALA A 1 105 ? 17.719 0.832 7.609 1 94.5 105 ALA A N 1
ATOM 824 C CA . ALA A 1 105 ? 17.75 0.513 6.184 1 94.5 105 ALA A CA 1
ATOM 825 C C . ALA A 1 105 ? 18.969 -0.345 5.84 1 94.5 105 ALA A C 1
ATOM 827 O O . ALA A 1 105 ? 18.844 -1.341 5.125 1 94.5 105 ALA A O 1
ATOM 828 N N . THR A 1 106 ? 20.094 0.014 6.336 1 95.75 106 THR A N 1
ATOM 829 C CA . THR A 1 106 ? 21.328 -0.72 6.09 1 95.75 106 THR A CA 1
ATOM 830 C C . THR A 1 106 ? 21.25 -2.123 6.684 1 95.75 106 THR A C 1
ATOM 832 O O . THR A 1 106 ? 21.688 -3.092 6.059 1 95.75 106 THR A O 1
ATOM 835 N N . CYS A 1 107 ? 20.688 -2.234 7.848 1 95 107 CYS A N 1
ATOM 836 C CA . CYS A 1 107 ? 20.547 -3.537 8.484 1 95 107 CYS A CA 1
ATOM 837 C C . CYS A 1 107 ? 19.656 -4.453 7.656 1 95 107 CYS A C 1
ATOM 839 O O . CYS A 1 107 ? 19.969 -5.629 7.465 1 95 107 CYS A O 1
ATOM 841 N N . ILE A 1 108 ? 18.609 -3.895 7.172 1 94.88 108 ILE A N 1
ATOM 842 C CA . ILE A 1 108 ? 17.672 -4.68 6.375 1 94.88 108 ILE A CA 1
ATOM 843 C C . ILE A 1 108 ? 18.359 -5.164 5.102 1 94.88 108 ILE A C 1
ATOM 845 O O . ILE A 1 108 ? 18.281 -6.344 4.75 1 94.88 108 ILE A O 1
ATOM 849 N N . VAL A 1 109 ? 19.047 -4.289 4.395 1 97.12 109 VAL A N 1
ATOM 850 C CA . VAL A 1 109 ? 19.719 -4.629 3.15 1 97.12 109 VAL A CA 1
ATOM 851 C C . VAL A 1 109 ? 20.812 -5.656 3.428 1 97.12 109 VAL A C 1
ATOM 853 O O . VAL A 1 109 ? 20.906 -6.676 2.738 1 97.12 109 VAL A O 1
ATOM 856 N N . PHE A 1 110 ? 21.578 -5.398 4.449 1 97.06 110 PHE A N 1
ATOM 857 C CA . PHE A 1 110 ? 22.688 -6.285 4.789 1 97.06 110 PHE A CA 1
ATOM 858 C C . PHE A 1 110 ? 22.188 -7.668 5.18 1 97.06 110 PHE A C 1
ATOM 860 O O . PHE A 1 110 ? 22.688 -8.68 4.695 1 97.06 110 PHE A O 1
ATOM 867 N N . ALA A 1 111 ? 21.25 -7.691 6.047 1 96.31 111 ALA A N 1
ATOM 868 C CA . ALA A 1 111 ? 20.688 -8.969 6.48 1 96.31 111 ALA A CA 1
ATOM 869 C C . ALA A 1 111 ? 20.125 -9.75 5.297 1 96.31 111 ALA A C 1
ATOM 871 O O . ALA A 1 111 ? 20.312 -10.961 5.199 1 96.31 111 ALA A O 1
ATOM 872 N N . THR A 1 112 ? 19.406 -9.055 4.438 1 96.62 112 THR A N 1
ATOM 873 C CA . THR A 1 112 ? 18.828 -9.688 3.266 1 96.62 112 THR A CA 1
ATOM 874 C C . THR A 1 112 ? 19.906 -10.258 2.355 1 96.62 112 THR A C 1
ATOM 876 O O . THR A 1 112 ? 19.828 -11.414 1.925 1 96.62 112 THR A O 1
ATOM 879 N N . LEU A 1 113 ? 20.938 -9.5 2.078 1 96.69 113 LEU A N 1
ATOM 880 C CA . LEU A 1 113 ? 22 -9.938 1.184 1 96.69 113 LEU A CA 1
ATOM 881 C C . LEU A 1 113 ? 22.781 -11.102 1.791 1 96.69 113 LEU A C 1
ATOM 883 O O . LEU A 1 113 ? 23.156 -12.039 1.086 1 96.69 113 LEU A O 1
ATOM 887 N N . VAL A 1 114 ? 23.062 -11.039 3.084 1 96.38 114 VAL A N 1
ATOM 888 C CA . VAL A 1 114 ? 23.766 -12.125 3.768 1 96.38 114 VAL A CA 1
ATOM 889 C C . VAL A 1 114 ? 22.922 -13.406 3.678 1 96.38 114 VAL A C 1
ATOM 891 O O . VAL A 1 114 ? 23.453 -14.477 3.357 1 96.38 114 VAL A O 1
ATOM 894 N N . TYR A 1 115 ? 21.703 -13.266 3.934 1 96.38 115 TYR A N 1
ATOM 895 C CA . TYR A 1 115 ? 20.812 -14.422 3.867 1 96.38 115 TYR A CA 1
ATOM 896 C C . TYR A 1 115 ? 20.797 -15.016 2.465 1 96.38 115 TYR A C 1
ATOM 898 O O . TYR A 1 115 ? 20.969 -16.234 2.295 1 96.38 115 TYR A O 1
ATOM 906 N N . ILE A 1 116 ? 20.609 -14.227 1.485 1 95.81 116 ILE A N 1
ATOM 907 C CA . ILE A 1 116 ? 20.469 -14.672 0.104 1 95.81 116 ILE A CA 1
ATOM 908 C C . ILE A 1 116 ? 21.781 -15.297 -0.374 1 95.81 116 ILE A C 1
ATOM 910 O O . ILE A 1 116 ? 21.766 -16.281 -1.116 1 95.81 116 ILE A O 1
ATOM 914 N N . ASN A 1 117 ? 22.938 -14.852 0.033 1 93.19 117 ASN A N 1
ATOM 915 C CA . ASN A 1 117 ? 24.234 -15.289 -0.48 1 93.19 117 ASN A CA 1
ATOM 916 C C . ASN A 1 117 ? 24.781 -16.484 0.301 1 93.19 117 ASN A C 1
ATOM 918 O O . ASN A 1 117 ? 25.484 -17.312 -0.253 1 93.19 117 ASN A O 1
ATOM 922 N N . TYR A 1 118 ? 24.406 -16.562 1.594 1 93.62 118 TYR A N 1
ATOM 923 C CA . TYR A 1 118 ? 25.125 -17.531 2.4 1 93.62 118 TYR A CA 1
ATOM 924 C C . TYR A 1 118 ? 24.172 -18.5 3.084 1 93.62 118 TYR A C 1
ATOM 926 O O . TYR A 1 118 ? 24.562 -19.625 3.441 1 93.62 118 TYR A O 1
ATOM 934 N N . LEU A 1 119 ? 23 -18.141 3.289 1 93.06 119 LEU A N 1
ATOM 935 C CA . LEU A 1 119 ? 22.141 -18.953 4.148 1 93.06 119 LEU A CA 1
ATOM 936 C C . LEU A 1 119 ? 21.047 -19.641 3.338 1 93.06 119 LEU A C 1
ATOM 938 O O . LEU A 1 119 ? 20.547 -20.688 3.736 1 93.06 119 LEU A O 1
ATOM 942 N N . ALA A 1 120 ? 20.625 -19.094 2.207 1 92.75 120 ALA A N 1
ATOM 943 C CA . ALA A 1 120 ? 19.562 -19.688 1.396 1 92.75 120 ALA A CA 1
ATOM 944 C C . ALA A 1 120 ? 19.969 -21.062 0.885 1 92.75 120 ALA A C 1
ATOM 946 O O . ALA A 1 120 ? 21.109 -21.266 0.479 1 92.75 120 ALA A O 1
ATOM 947 N N . GLU A 1 121 ? 19.078 -22.031 0.941 1 92.69 121 GLU A N 1
ATOM 948 C CA . GLU A 1 121 ? 19.328 -23.422 0.603 1 92.69 121 GLU A CA 1
ATOM 949 C C . GLU A 1 121 ? 19.688 -23.578 -0.871 1 92.69 121 GLU A C 1
ATOM 951 O O . GLU A 1 121 ? 20.609 -24.328 -1.215 1 92.69 121 GLU A O 1
ATOM 956 N N . ASP A 1 122 ? 18.859 -22.953 -1.697 1 94.75 122 ASP A N 1
ATOM 957 C CA . ASP A 1 122 ? 19.078 -23 -3.139 1 94.75 122 ASP A CA 1
ATOM 958 C C . ASP A 1 122 ? 18.641 -21.688 -3.807 1 94.75 122 ASP A C 1
ATOM 960 O O . ASP A 1 122 ? 18.078 -20.812 -3.154 1 94.75 122 ASP A O 1
ATOM 964 N N . VAL A 1 123 ? 18.984 -21.594 -5.023 1 93.81 123 VAL A N 1
ATOM 965 C CA . VAL A 1 123 ? 18.766 -20.375 -5.781 1 93.81 123 VAL A CA 1
ATOM 966 C C . VAL A 1 123 ? 17.266 -20.094 -5.91 1 93.81 123 VAL A C 1
ATOM 968 O O . VAL A 1 123 ? 16.844 -18.938 -5.844 1 93.81 123 VAL A O 1
ATOM 971 N N . GLU A 1 124 ? 16.469 -21.109 -6.137 1 94.31 124 GLU A N 1
ATOM 972 C CA . GLU A 1 124 ? 15.023 -20.938 -6.297 1 94.31 124 GLU A CA 1
ATOM 973 C C . GLU A 1 124 ? 14.383 -20.422 -5.012 1 94.31 124 GLU A C 1
ATOM 975 O O . GLU A 1 124 ? 13.5 -19.562 -5.051 1 94.31 124 GLU A O 1
ATOM 980 N N . THR A 1 125 ? 14.789 -20.938 -3.955 1 94.5 125 THR A N 1
ATOM 981 C CA . THR A 1 125 ? 14.32 -20.469 -2.658 1 94.5 125 THR A CA 1
ATOM 982 C C . THR A 1 125 ? 14.742 -19.016 -2.424 1 94.5 125 THR A C 1
ATOM 984 O O . THR A 1 125 ? 13.961 -18.219 -1.921 1 94.5 125 THR A O 1
ATOM 987 N N . ALA A 1 126 ? 15.953 -18.734 -2.748 1 95.62 126 ALA A N 1
ATOM 988 C CA . ALA A 1 126 ? 16.469 -17.375 -2.635 1 95.62 126 ALA A CA 1
ATOM 989 C C . ALA A 1 126 ? 15.633 -16.391 -3.471 1 95.62 126 ALA A C 1
ATOM 991 O O . ALA A 1 126 ? 15.258 -15.32 -2.994 1 95.62 126 ALA A O 1
ATOM 992 N N . LYS A 1 127 ? 15.328 -16.781 -4.668 1 95.25 127 LYS A N 1
ATOM 993 C CA . LYS A 1 127 ? 14.508 -15.961 -5.555 1 95.25 127 LYS A CA 1
ATOM 994 C C . LYS A 1 127 ? 13.125 -15.719 -4.957 1 95.25 127 LYS A C 1
ATOM 996 O O . LYS A 1 127 ? 12.602 -14.602 -5.027 1 95.25 127 LYS A O 1
ATOM 1001 N N . TYR A 1 128 ? 12.625 -16.719 -4.426 1 92.75 128 TYR A N 1
ATOM 1002 C CA . TYR A 1 128 ? 11.289 -16.609 -3.854 1 92.75 128 TYR A CA 1
ATOM 1003 C C . TYR A 1 128 ? 11.273 -15.648 -2.678 1 92.75 128 TYR A C 1
ATOM 1005 O O . TYR A 1 128 ? 10.445 -14.734 -2.627 1 92.75 128 TYR A O 1
ATOM 1013 N N . HIS A 1 129 ? 12.18 -15.844 -1.766 1 93.56 129 HIS A N 1
ATOM 1014 C CA . HIS A 1 129 ? 12.234 -14.992 -0.581 1 93.56 129 HIS A CA 1
ATOM 1015 C C . HIS A 1 129 ? 12.594 -13.555 -0.946 1 93.56 129 HIS A C 1
ATOM 1017 O O . HIS A 1 129 ? 11.992 -12.609 -0.43 1 93.56 129 HIS A O 1
ATOM 1023 N N . LEU A 1 130 ? 13.531 -13.391 -1.787 1 96.25 130 LEU A N 1
ATOM 1024 C CA . LEU A 1 130 ? 13.922 -12.047 -2.211 1 96.25 130 LEU A CA 1
ATOM 1025 C C . LEU A 1 130 ? 12.805 -11.375 -2.994 1 96.25 130 LEU A C 1
ATOM 1027 O O . LEU A 1 130 ? 12.555 -10.18 -2.828 1 96.25 130 LEU A O 1
ATOM 1031 N N . GLY A 1 131 ? 12.148 -12.156 -3.859 1 94.62 131 GLY A N 1
ATOM 1032 C CA . GLY A 1 131 ? 10.992 -11.625 -4.574 1 94.62 131 GLY A CA 1
ATOM 1033 C C . GLY A 1 131 ? 9.914 -11.094 -3.652 1 94.62 131 GLY A C 1
ATOM 1034 O O . GLY A 1 131 ? 9.336 -10.039 -3.908 1 94.62 131 GLY A O 1
ATOM 1035 N N . LEU A 1 132 ? 9.648 -11.773 -2.645 1 91.69 132 LEU A N 1
ATOM 1036 C CA . LEU A 1 132 ? 8.664 -11.352 -1.654 1 91.69 132 LEU A CA 1
ATOM 1037 C C . LEU A 1 132 ? 9.07 -10.039 -1.006 1 91.69 132 LEU A C 1
ATOM 1039 O O . LEU A 1 132 ? 8.242 -9.141 -0.826 1 91.69 132 LEU A O 1
ATOM 1043 N N . LEU A 1 133 ? 10.297 -9.945 -0.653 1 94.44 133 LEU A N 1
ATOM 1044 C CA . LEU A 1 133 ? 10.805 -8.719 -0.036 1 94.44 133 LEU A CA 1
ATOM 1045 C C . LEU A 1 133 ? 10.734 -7.551 -1.012 1 94.44 133 LEU A C 1
ATOM 1047 O O . LEU A 1 133 ? 10.391 -6.434 -0.624 1 94.44 133 LEU A O 1
ATOM 1051 N N . CYS A 1 134 ? 11.086 -7.805 -2.221 1 95.56 134 CYS A N 1
ATOM 1052 C CA . CYS A 1 134 ? 10.992 -6.773 -3.248 1 95.56 134 CYS A CA 1
ATOM 1053 C C . CYS A 1 134 ? 9.555 -6.305 -3.424 1 95.56 134 CYS A C 1
ATOM 1055 O O . CYS A 1 134 ? 9.297 -5.105 -3.547 1 95.56 134 CYS A O 1
ATOM 1057 N N . THR A 1 135 ? 8.641 -7.246 -3.428 1 92.12 135 THR A N 1
ATOM 1058 C CA . THR A 1 135 ? 7.223 -6.914 -3.533 1 92.12 135 THR A CA 1
ATOM 1059 C C . THR A 1 135 ? 6.773 -6.07 -2.344 1 92.12 135 THR A C 1
ATOM 1061 O O . THR A 1 135 ? 6.051 -5.086 -2.51 1 92.12 135 THR A O 1
ATOM 1064 N N . PHE A 1 136 ? 7.238 -6.457 -1.209 1 93.31 136 PHE A N 1
ATOM 1065 C CA . PHE A 1 136 ? 6.934 -5.688 -0.009 1 93.31 136 PHE A CA 1
ATOM 1066 C C . PHE A 1 136 ? 7.457 -4.262 -0.133 1 93.31 136 PHE A C 1
ATOM 1068 O O . PHE A 1 136 ? 6.762 -3.305 0.214 1 93.31 136 PHE A O 1
ATOM 1075 N N . GLY A 1 137 ? 8.664 -4.133 -0.552 1 94 137 GLY A N 1
ATOM 1076 C CA . GLY A 1 137 ? 9.227 -2.811 -0.788 1 94 137 GLY A CA 1
ATOM 1077 C C . GLY A 1 137 ? 8.422 -1.99 -1.779 1 94 137 GLY A C 1
ATOM 1078 O O . GLY A 1 137 ? 8.234 -0.787 -1.589 1 94 137 GLY A O 1
ATOM 1079 N N . ALA A 1 138 ? 7.965 -2.654 -2.82 1 91.88 138 ALA A N 1
ATOM 1080 C CA . ALA A 1 138 ? 7.137 -1.978 -3.816 1 91.88 138 ALA A CA 1
ATOM 1081 C C . ALA A 1 138 ? 5.848 -1.452 -3.191 1 91.88 138 ALA A C 1
ATOM 1083 O O . ALA A 1 138 ? 5.414 -0.337 -3.492 1 91.88 138 ALA A O 1
ATOM 1084 N N . VAL A 1 139 ? 5.277 -2.199 -2.307 1 89.94 139 VAL A N 1
ATOM 1085 C CA . VAL A 1 139 ? 4.039 -1.814 -1.642 1 89.94 139 VAL A CA 1
ATOM 1086 C C . VAL A 1 139 ? 4.293 -0.632 -0.71 1 89.94 139 VAL A C 1
ATOM 1088 O O . VAL A 1 139 ? 3.453 0.261 -0.584 1 89.94 139 VAL A O 1
ATOM 1091 N N . ILE A 1 140 ? 5.457 -0.627 -0.127 1 91 140 ILE A N 1
ATOM 1092 C CA . ILE A 1 140 ? 5.84 0.495 0.723 1 91 140 ILE A CA 1
ATOM 1093 C C . ILE A 1 140 ? 5.863 1.78 -0.1 1 91 140 ILE A C 1
ATOM 1095 O O . ILE A 1 140 ? 5.434 2.836 0.373 1 91 140 ILE A O 1
ATOM 1099 N N . ASN A 1 141 ? 6.262 1.658 -1.268 1 89.44 141 ASN A N 1
ATOM 1100 C CA . ASN A 1 141 ? 6.367 2.828 -2.133 1 89.44 141 ASN A CA 1
ATOM 1101 C C . ASN A 1 141 ? 4.992 3.35 -2.543 1 89.44 141 ASN A C 1
ATOM 1103 O O . ASN A 1 141 ? 4.879 4.453 -3.082 1 89.44 141 ASN A O 1
ATOM 1107 N N . PHE A 1 142 ? 3.934 2.576 -2.227 1 90 142 PHE A N 1
ATOM 1108 C CA . PHE A 1 142 ? 2.578 3.043 -2.492 1 90 142 PHE A CA 1
ATOM 1109 C C . PHE A 1 142 ? 2.1 3.977 -1.387 1 90 142 PHE A C 1
ATOM 1111 O O . PHE A 1 142 ? 1.034 4.586 -1.499 1 90 142 PHE A O 1
ATOM 1118 N N . GLY A 1 143 ? 2.908 4.055 -0.384 1 86.94 143 GLY A N 1
ATOM 1119 C CA . GLY A 1 143 ? 2.521 4.863 0.762 1 86.94 143 GLY A CA 1
ATOM 1120 C C . GLY A 1 143 ? 2.107 6.273 0.384 1 86.94 143 GLY A C 1
ATOM 1121 O O . GLY A 1 143 ? 1.009 6.715 0.729 1 86.94 143 GLY A O 1
ATOM 1122 N N . ALA A 1 144 ? 2.879 6.945 -0.367 1 82.5 144 ALA A N 1
ATOM 1123 C CA . ALA A 1 144 ? 2.609 8.328 -0.74 1 82.5 144 ALA A CA 1
ATOM 1124 C C . ALA A 1 144 ? 1.369 8.43 -1.625 1 82.5 144 ALA A C 1
ATOM 1126 O O . ALA A 1 144 ? 0.476 9.234 -1.365 1 82.5 144 ALA A O 1
ATOM 1127 N N . PRO A 1 145 ? 1.262 7.594 -2.617 1 86.31 145 PRO A N 1
ATOM 1128 C CA . PRO A 1 145 ? 0.05 7.602 -3.439 1 86.31 145 PRO A CA 1
ATOM 1129 C C . PRO A 1 145 ? -1.214 7.32 -2.631 1 86.31 145 PRO A C 1
ATOM 1131 O O . PRO A 1 145 ? -2.242 7.973 -2.836 1 86.31 145 PRO A O 1
ATOM 1134 N N . LEU A 1 146 ? -1.124 6.445 -1.747 1 88.25 146 LEU A N 1
ATOM 1135 C CA . LEU A 1 146 ? -2.285 6.09 -0.938 1 88.25 146 LEU A CA 1
ATOM 1136 C C . LEU A 1 146 ? -2.645 7.219 0.024 1 88.25 146 LEU A C 1
ATOM 1138 O O . LEU A 1 146 ? -3.82 7.539 0.199 1 88.25 146 LEU A O 1
ATOM 1142 N N . ALA A 1 147 ? -1.649 7.828 0.575 1 84.12 147 ALA A N 1
ATOM 1143 C CA . ALA A 1 147 ? -1.868 8.969 1.455 1 84.12 147 ALA A CA 1
ATOM 1144 C C . ALA A 1 147 ? -2.512 10.133 0.698 1 84.12 147 ALA A C 1
ATOM 1146 O O . ALA A 1 147 ? -3.381 10.82 1.232 1 84.12 147 ALA A O 1
ATOM 1147 N N . SER A 1 148 ? -2.053 10.305 -0.475 1 85.75 148 SER A N 1
ATOM 1148 C CA . SER A 1 148 ? -2.6 11.398 -1.275 1 85.75 148 SER A CA 1
ATOM 1149 C C . SER A 1 148 ? -4.066 11.148 -1.614 1 85.75 148 SER A C 1
ATOM 1151 O O . SER A 1 148 ? -4.867 12.086 -1.642 1 85.75 148 SER A O 1
ATOM 1153 N N . ILE A 1 149 ? -4.41 9.938 -1.894 1 86.62 149 ILE A N 1
ATOM 1154 C CA . ILE A 1 149 ? -5.801 9.586 -2.174 1 86.62 149 ILE A CA 1
ATOM 1155 C C . ILE A 1 149 ? -6.664 9.891 -0.95 1 86.62 149 ILE A C 1
ATOM 1157 O O . ILE 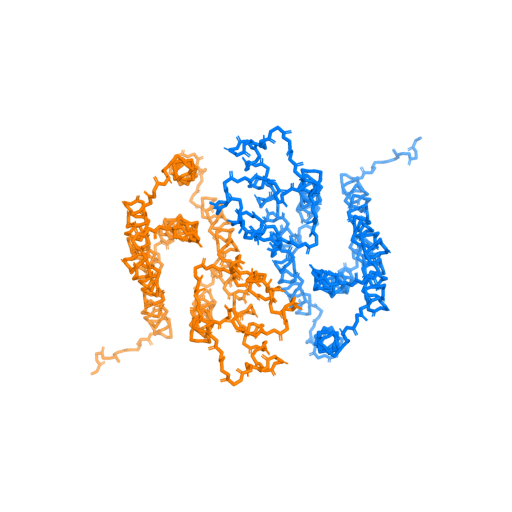A 1 149 ? -7.707 10.531 -1.062 1 86.62 149 ILE A O 1
ATOM 1161 N N . ALA A 1 150 ? -6.195 9.492 0.197 1 83.12 150 ALA A N 1
ATOM 1162 C CA . ALA A 1 150 ? -6.918 9.75 1.44 1 83.12 150 ALA A CA 1
ATOM 1163 C C . ALA A 1 150 ? -7.078 11.25 1.683 1 83.12 150 ALA A C 1
ATOM 1165 O O . ALA A 1 150 ? -8.141 11.703 2.113 1 83.12 150 ALA A O 1
ATOM 1166 N N . GLU A 1 151 ? -6.031 11.922 1.362 1 83.75 151 GLU A N 1
ATOM 1167 C CA . GLU A 1 151 ? -6.047 13.367 1.574 1 83.75 151 GLU A CA 1
ATOM 1168 C C . GLU A 1 151 ? -7.07 14.047 0.666 1 83.75 151 GLU A C 1
ATOM 1170 O O . GLU A 1 151 ? -7.742 14.992 1.077 1 83.75 151 GLU A O 1
ATOM 1175 N N . VAL A 1 152 ? -7.145 13.609 -0.499 1 85.75 152 VAL A N 1
ATOM 1176 C CA . VAL A 1 152 ? -8.109 14.18 -1.439 1 85.75 152 VAL A CA 1
ATOM 1177 C C . VAL A 1 152 ? -9.523 13.953 -0.921 1 85.75 152 VAL A C 1
ATOM 1179 O O . VAL A 1 152 ? -10.375 14.844 -1.013 1 85.75 152 VAL A O 1
ATOM 1182 N N . PHE A 1 153 ? -9.773 12.867 -0.34 1 83.12 153 PHE A N 1
ATOM 1183 C CA . PHE A 1 153 ? -11.109 12.578 0.169 1 83.12 153 PHE A CA 1
ATOM 1184 C C . PHE A 1 153 ? -11.375 13.352 1.457 1 83.12 153 PHE A C 1
ATOM 1186 O O . PHE A 1 153 ? -12.523 13.664 1.774 1 83.12 153 PHE A O 1
ATOM 1193 N N . ARG A 1 154 ? -10.32 13.703 2.051 1 79.69 154 ARG A N 1
ATOM 1194 C CA . ARG A 1 154 ? -10.453 14.484 3.281 1 79.69 154 ARG A CA 1
ATOM 1195 C C . ARG A 1 154 ? -10.68 15.961 2.977 1 79.69 154 ARG A C 1
ATOM 1197 O O . ARG A 1 154 ? -11.531 16.609 3.594 1 79.69 154 ARG A O 1
ATOM 1204 N N . THR A 1 155 ? -9.922 16.5 2.041 1 81.69 155 THR A N 1
ATOM 1205 C CA . THR A 1 155 ? -9.93 17.938 1.763 1 81.69 155 THR A CA 1
ATOM 1206 C C . THR A 1 155 ? -10.875 18.25 0.604 1 81.69 155 THR A C 1
ATOM 1208 O O . THR A 1 155 ? -11.203 19.422 0.368 1 81.69 155 THR A O 1
ATOM 1211 N N . LYS A 1 156 ? -11.211 17.234 -0.105 1 81.44 156 LYS A N 1
ATOM 1212 C CA . LYS A 1 156 ? -12.078 17.375 -1.267 1 81.44 156 LYS A CA 1
ATOM 1213 C C . LYS A 1 156 ? -11.422 18.234 -2.344 1 81.44 156 LYS A C 1
ATOM 1215 O O . LYS A 1 156 ? -12.094 19.016 -3.023 1 81.44 156 LYS A O 1
ATOM 1220 N N . SER A 1 157 ? -10.156 18.125 -2.393 1 83.38 157 SER A N 1
ATOM 1221 C CA . SER A 1 157 ? -9.375 18.859 -3.377 1 83.38 157 SER A CA 1
ATOM 1222 C C . SER A 1 157 ? -8.164 18.062 -3.84 1 83.38 157 SER A C 1
ATOM 1224 O O . SER A 1 157 ? -7.609 17.266 -3.07 1 83.38 157 SER A O 1
ATOM 1226 N N . THR A 1 158 ? -7.832 18.25 -5.086 1 86.94 158 THR A N 1
ATOM 1227 C CA . THR A 1 158 ? -6.688 17.531 -5.629 1 86.94 158 THR A CA 1
ATOM 1228 C C . THR A 1 158 ? -5.43 18.391 -5.57 1 86.94 158 THR A C 1
ATOM 1230 O O . THR A 1 158 ? -4.461 18.125 -6.285 1 86.94 158 THR A O 1
ATOM 1233 N N . GLU A 1 159 ? -5.375 19.328 -4.754 1 81.38 159 GLU A N 1
ATOM 1234 C CA . GLU A 1 159 ? -4.258 20.266 -4.652 1 81.38 159 GLU A CA 1
ATOM 1235 C C . GLU A 1 159 ? -2.98 19.547 -4.215 1 81.38 159 GLU A C 1
ATOM 1237 O O . GLU A 1 159 ? -1.876 19.969 -4.57 1 81.38 159 GLU A O 1
ATOM 1242 N N . CYS A 1 160 ? -3.15 18.5 -3.529 1 81.62 160 CYS A N 1
ATOM 1243 C CA . CYS A 1 160 ? -1.983 17.781 -3.023 1 81.62 160 CYS A CA 1
ATOM 1244 C C . CYS A 1 160 ? -1.389 16.875 -4.094 1 81.62 160 CYS A C 1
ATOM 1246 O O . CYS A 1 160 ? -0.293 16.344 -3.924 1 81.62 160 CYS A O 1
ATOM 1248 N N . LEU A 1 161 ? -2.045 16.734 -5.203 1 83.62 161 LEU A N 1
ATOM 1249 C CA . LEU A 1 161 ? -1.608 15.828 -6.262 1 83.62 161 LEU A CA 1
ATOM 1250 C C . LEU A 1 161 ? -0.949 16.609 -7.398 1 83.62 161 LEU A C 1
ATOM 1252 O O . LEU A 1 161 ? -1.403 17.688 -7.758 1 83.62 161 LEU A O 1
ATOM 1256 N N . ALA A 1 162 ? 0.195 16.078 -7.91 1 85.38 162 ALA A N 1
ATOM 1257 C CA . ALA A 1 162 ? 0.808 16.562 -9.148 1 85.38 162 ALA A CA 1
ATOM 1258 C C . ALA A 1 162 ? 0.462 15.648 -10.32 1 85.38 162 ALA A C 1
ATOM 1260 O O . ALA A 1 162 ? 0.939 14.516 -10.391 1 85.38 162 ALA A O 1
ATOM 1261 N N . LEU A 1 163 ? -0.298 16.188 -11.281 1 88 163 LEU A N 1
ATOM 1262 C CA . LEU A 1 163 ? -0.82 15.383 -12.383 1 88 163 LEU A CA 1
ATOM 1263 C C . LEU A 1 163 ? 0.315 14.727 -13.156 1 88 163 LEU A C 1
ATOM 1265 O O . LEU A 1 163 ? 0.266 13.523 -13.438 1 88 163 LEU A O 1
ATOM 1269 N N . PRO A 1 164 ? 1.348 15.445 -13.492 1 86.81 164 PRO A N 1
ATOM 1270 C CA . PRO A 1 164 ? 2.438 14.812 -14.242 1 86.81 164 PRO A CA 1
ATOM 1271 C C . PRO A 1 164 ? 3.07 13.641 -13.484 1 86.81 164 PRO A C 1
ATOM 1273 O O . PRO A 1 164 ? 3.43 12.633 -14.086 1 86.81 164 PRO A O 1
ATOM 1276 N N . LEU A 1 165 ? 3.17 13.773 -12.164 1 87.06 165 LEU A N 1
ATOM 1277 C CA . LEU A 1 165 ? 3.77 12.719 -11.359 1 87.06 165 LEU A CA 1
ATOM 1278 C C . LEU A 1 165 ? 2.855 11.5 -11.297 1 87.06 165 LEU A C 1
ATOM 1280 O O . LEU A 1 165 ? 3.322 10.359 -11.375 1 87.06 165 LEU A O 1
ATOM 1284 N N . CYS A 1 166 ? 1.601 11.664 -11.102 1 91 166 CYS A N 1
ATOM 1285 C CA . CYS A 1 166 ? 0.628 10.578 -11.078 1 91 166 CYS A CA 1
ATOM 1286 C C . CYS A 1 166 ? 0.622 9.828 -12.398 1 91 166 CYS A C 1
ATOM 1288 O O . CYS A 1 166 ? 0.57 8.594 -12.422 1 91 166 CYS A O 1
ATOM 1290 N N . LEU A 1 167 ? 0.651 10.641 -13.5 1 91.5 167 LEU A N 1
ATOM 1291 C CA . LEU A 1 167 ? 0.688 10.039 -14.828 1 91.5 167 LEU A CA 1
ATOM 1292 C C . LEU A 1 167 ? 1.96 9.219 -15.023 1 91.5 167 LEU A C 1
ATOM 1294 O O . LEU A 1 167 ? 1.914 8.109 -15.555 1 91.5 167 LEU A O 1
ATOM 1298 N N . ALA A 1 168 ? 3.057 9.781 -14.586 1 90.94 168 ALA A N 1
ATOM 1299 C CA . ALA A 1 168 ? 4.328 9.07 -14.695 1 90.94 168 ALA A CA 1
ATOM 1300 C C . ALA A 1 168 ? 4.305 7.773 -13.891 1 90.94 168 ALA A C 1
ATOM 1302 O O . ALA A 1 168 ? 4.758 6.73 -14.375 1 90.94 168 ALA A O 1
ATOM 1303 N N . ASN A 1 169 ? 3.805 7.789 -12.656 1 91.44 169 ASN A N 1
ATOM 1304 C CA . ASN A 1 169 ? 3.686 6.598 -11.828 1 91.44 169 ASN A CA 1
ATOM 1305 C C . ASN A 1 169 ? 2.834 5.523 -12.5 1 91.44 169 ASN A C 1
ATOM 1307 O O . ASN A 1 169 ? 3.176 4.34 -12.469 1 91.44 169 ASN A O 1
ATOM 1311 N N . PHE A 1 170 ? 1.765 5.969 -13.109 1 95.38 170 PHE A N 1
ATOM 1312 C CA . PHE A 1 170 ? 0.858 5.047 -13.781 1 95.38 170 PHE A CA 1
ATOM 1313 C C . PHE A 1 170 ? 1.547 4.383 -14.969 1 95.38 170 PHE A C 1
ATOM 1315 O O . PHE A 1 170 ? 1.509 3.158 -15.109 1 95.38 170 PHE A O 1
ATOM 1322 N N . VAL A 1 171 ? 2.168 5.184 -15.805 1 95.44 171 VAL A N 1
ATOM 1323 C CA . VAL A 1 171 ? 2.805 4.691 -17.016 1 95.44 171 VAL A CA 1
ATOM 1324 C C . VAL A 1 171 ? 3.932 3.727 -16.656 1 95.44 171 VAL A C 1
ATOM 1326 O O . VAL A 1 171 ? 4.031 2.637 -17.234 1 95.44 171 VAL A O 1
ATOM 1329 N N . VAL A 1 172 ? 4.746 4.082 -15.711 1 95.81 172 VAL A N 1
ATOM 1330 C CA . VAL A 1 172 ? 5.863 3.24 -15.289 1 95.81 172 VAL A CA 1
ATOM 1331 C C . VAL A 1 172 ? 5.336 1.917 -14.742 1 95.81 172 VAL A C 1
ATOM 1333 O O . VAL A 1 172 ? 5.816 0.845 -15.117 1 95.81 172 VAL A O 1
ATOM 1336 N N . ALA A 1 173 ? 4.355 1.975 -13.883 1 96.44 173 ALA A N 1
ATOM 1337 C CA . ALA A 1 173 ? 3.762 0.767 -13.312 1 96.44 173 ALA A CA 1
ATOM 1338 C C . ALA A 1 173 ? 3.184 -0.128 -14.406 1 96.44 173 ALA A C 1
ATOM 1340 O O . ALA A 1 173 ? 3.342 -1.351 -14.367 1 96.44 173 ALA A O 1
ATOM 1341 N N . LEU A 1 174 ? 2.545 0.483 -15.367 1 96.69 174 LEU A N 1
ATOM 1342 C CA . LEU A 1 174 ? 1.959 -0.263 -16.469 1 96.69 174 LEU A CA 1
ATOM 1343 C C . LEU A 1 174 ? 3.041 -0.953 -17.297 1 96.69 174 LEU A C 1
ATOM 1345 O O . LEU A 1 174 ? 2.891 -2.117 -17.672 1 96.69 174 LEU A O 1
ATOM 1349 N N . GLU A 1 175 ? 4.078 -0.257 -17.594 1 96.94 175 GLU A N 1
ATOM 1350 C CA . GLU A 1 175 ? 5.188 -0.815 -18.359 1 96.94 175 GLU A CA 1
ATOM 1351 C C . GLU A 1 175 ? 5.801 -2.018 -17.641 1 96.94 175 GLU A C 1
ATOM 1353 O O . GLU A 1 175 ? 6.074 -3.043 -18.281 1 96.94 175 GLU A O 1
ATOM 1358 N N . TRP A 1 176 ? 6.039 -1.922 -16.359 1 96.5 176 TRP A N 1
ATOM 1359 C CA . TRP A 1 176 ? 6.648 -3.02 -15.609 1 96.5 176 TRP A CA 1
ATOM 1360 C C . TRP A 1 176 ? 5.668 -4.176 -15.453 1 96.5 176 TRP A C 1
ATOM 1362 O O . TRP A 1 176 ? 6.078 -5.336 -15.352 1 96.5 176 TRP A O 1
ATOM 1372 N N . PHE A 1 177 ? 4.367 -3.826 -15.383 1 96.44 177 PHE A N 1
ATOM 1373 C CA . PHE A 1 177 ? 3.369 -4.887 -15.406 1 96.44 177 PHE A CA 1
ATOM 1374 C C . PHE A 1 177 ? 3.471 -5.699 -16.688 1 96.44 177 PHE A C 1
ATOM 1376 O O . PHE A 1 177 ? 3.559 -6.926 -16.656 1 96.44 177 PHE A O 1
ATOM 1383 N N . ILE A 1 178 ? 3.471 -5.031 -17.828 1 96.38 178 ILE A N 1
ATOM 1384 C CA . ILE A 1 178 ? 3.582 -5.684 -19.125 1 96.38 178 ILE A CA 1
ATOM 1385 C C . ILE A 1 178 ? 4.883 -6.477 -19.203 1 96.38 178 ILE A C 1
ATOM 1387 O O . ILE A 1 178 ? 4.895 -7.625 -19.641 1 96.38 178 ILE A O 1
ATOM 1391 N N . TYR A 1 179 ? 5.961 -5.875 -18.734 1 96.12 179 TYR A N 1
ATOM 1392 C CA . TYR A 1 179 ? 7.25 -6.555 -18.703 1 96.12 179 TYR A CA 1
ATOM 1393 C C . TYR A 1 179 ? 7.188 -7.82 -17.859 1 96.12 179 TYR A C 1
ATOM 1395 O O . TYR A 1 179 ? 7.695 -8.867 -18.266 1 96.12 179 TYR A O 1
ATOM 1403 N N . GLY A 1 180 ? 6.641 -7.684 -16.656 1 95.62 180 GLY A N 1
ATOM 1404 C CA . GLY A 1 180 ? 6.473 -8.844 -15.797 1 95.62 180 GLY A CA 1
ATOM 1405 C C . GLY A 1 180 ? 5.688 -9.961 -16.453 1 95.62 180 GLY A C 1
ATOM 1406 O O . GLY A 1 180 ? 5.992 -11.141 -16.266 1 95.62 180 GLY A O 1
ATOM 1407 N N . VAL A 1 181 ? 4.676 -9.641 -17.266 1 93.81 181 VAL A N 1
ATOM 1408 C CA . VAL A 1 181 ? 3.896 -10.617 -18 1 93.81 181 VAL A CA 1
ATOM 1409 C C . VAL A 1 181 ? 4.781 -11.297 -19.047 1 93.81 181 VAL A C 1
ATOM 1411 O O . VAL A 1 181 ? 4.75 -12.516 -19.203 1 93.81 181 VAL A O 1
ATOM 1414 N N . ILE A 1 182 ? 5.559 -10.523 -19.75 1 94.19 182 ILE A N 1
ATOM 1415 C CA . ILE A 1 182 ? 6.406 -11.008 -20.828 1 94.19 182 ILE A CA 1
ATOM 1416 C C . ILE A 1 182 ? 7.43 -12 -20.266 1 94.19 182 ILE A C 1
ATOM 1418 O O . ILE A 1 182 ? 7.668 -13.055 -20.859 1 94.19 182 ILE A O 1
ATOM 1422 N N . ILE A 1 183 ? 7.969 -11.695 -19.094 1 94 183 ILE A N 1
ATOM 1423 C CA . ILE A 1 183 ? 9.039 -12.539 -18.578 1 94 183 ILE A CA 1
ATOM 1424 C C . ILE A 1 183 ? 8.461 -13.57 -17.609 1 94 183 ILE A C 1
ATOM 1426 O O . ILE A 1 183 ? 9.211 -14.297 -16.953 1 94 183 ILE A O 1
ATOM 1430 N N . HIS A 1 184 ? 7.117 -13.555 -17.438 1 92.69 184 HIS A N 1
ATOM 1431 C CA . HIS A 1 184 ? 6.406 -14.516 -16.594 1 92.69 184 HIS A CA 1
ATOM 1432 C C . HIS A 1 184 ? 6.93 -14.5 -15.164 1 92.69 184 HIS A C 1
ATOM 1434 O O . HIS A 1 184 ? 7.23 -15.547 -14.594 1 92.69 184 HIS A O 1
ATOM 1440 N N . ASP A 1 185 ? 7.129 -13.352 -14.648 1 93.88 185 ASP A N 1
ATOM 1441 C CA . ASP A 1 185 ? 7.602 -13.148 -13.289 1 93.88 185 ASP A CA 1
ATOM 1442 C C . ASP A 1 185 ? 6.52 -12.516 -12.414 1 93.88 185 ASP A C 1
ATOM 1444 O O . ASP A 1 185 ? 6.207 -11.336 -12.562 1 93.88 185 ASP A O 1
ATOM 1448 N N . SER A 1 186 ? 6.012 -13.289 -11.445 1 89.44 186 SER A N 1
ATOM 1449 C CA . SER A 1 186 ? 4.895 -12.852 -10.617 1 89.44 186 SER A CA 1
ATOM 1450 C C . SER A 1 186 ? 5.324 -11.75 -9.656 1 89.44 186 SER A C 1
ATOM 1452 O O . SER A 1 186 ? 4.523 -10.883 -9.297 1 89.44 186 SER A O 1
ATOM 1454 N N . PHE A 1 187 ? 6.547 -11.773 -9.227 1 91.94 187 PHE A N 1
ATOM 1455 C CA . PHE A 1 187 ? 7.02 -10.766 -8.281 1 91.94 187 PHE A CA 1
ATOM 1456 C C . PHE A 1 187 ? 7.121 -9.398 -8.945 1 91.94 187 PHE A C 1
ATOM 1458 O O . PHE A 1 187 ? 7 -8.375 -8.281 1 91.94 187 PHE A O 1
ATOM 1465 N N . VAL A 1 188 ? 7.34 -9.422 -10.234 1 94.19 188 VAL A N 1
ATOM 1466 C CA . VAL A 1 188 ? 7.375 -8.172 -10.992 1 94.19 188 VAL A CA 1
ATOM 1467 C C . VAL A 1 188 ? 5.957 -7.777 -11.398 1 94.19 188 VAL A C 1
ATOM 1469 O O . VAL A 1 188 ? 5.566 -6.617 -11.258 1 94.19 188 VAL A O 1
ATOM 1472 N N . LYS A 1 189 ? 5.188 -8.727 -11.75 1 93.31 189 LYS A N 1
ATOM 1473 C CA . LYS A 1 189 ? 3.857 -8.508 -12.305 1 93.31 189 LYS A CA 1
ATOM 1474 C C . LYS A 1 189 ? 2.896 -7.973 -11.25 1 93.31 189 LYS A C 1
ATOM 1476 O O . LYS A 1 189 ? 2.227 -6.961 -11.469 1 93.31 189 LYS A O 1
ATOM 1481 N N . ILE A 1 190 ? 2.881 -8.523 -10.133 1 87.62 190 ILE A N 1
ATOM 1482 C CA . ILE A 1 190 ? 1.81 -8.336 -9.164 1 87.62 190 ILE A CA 1
ATOM 1483 C C . ILE A 1 190 ? 1.901 -6.938 -8.555 1 87.62 190 ILE A C 1
ATOM 1485 O O . ILE A 1 190 ? 0.926 -6.184 -8.57 1 87.62 190 ILE A O 1
ATOM 1489 N N . PRO A 1 191 ? 3.018 -6.543 -8.031 1 91.56 191 PRO A N 1
ATOM 1490 C CA . PRO A 1 191 ? 3.047 -5.195 -7.453 1 91.56 191 PRO A CA 1
ATOM 1491 C C . PRO A 1 191 ? 2.801 -4.102 -8.492 1 91.56 191 PRO A C 1
ATOM 1493 O O . PRO A 1 191 ? 2.207 -3.068 -8.172 1 91.56 191 PRO A O 1
ATOM 1496 N N . ASN A 1 192 ? 3.141 -4.34 -9.727 1 94.75 192 ASN A N 1
ATOM 1497 C CA . ASN A 1 192 ? 3.01 -3.305 -10.742 1 94.75 192 ASN A CA 1
ATOM 1498 C C . ASN A 1 192 ? 1.587 -3.229 -11.281 1 94.75 192 ASN A C 1
ATOM 1500 O O . ASN A 1 192 ? 1.113 -2.15 -11.648 1 94.75 192 ASN A O 1
ATOM 1504 N N . VAL A 1 193 ? 0.912 -4.363 -11.312 1 93.12 193 VAL A N 1
ATOM 1505 C CA . VAL A 1 193 ? -0.506 -4.27 -11.641 1 93.12 193 VAL A CA 1
ATOM 1506 C C . VAL A 1 193 ? -1.243 -3.506 -10.539 1 93.12 193 VAL A C 1
ATOM 1508 O O . VAL A 1 193 ? -2.131 -2.699 -10.828 1 93.12 193 VAL A O 1
ATOM 1511 N N . LEU A 1 194 ? -0.906 -3.766 -9.289 1 91.31 194 LEU A N 1
ATOM 1512 C CA . LEU A 1 194 ? -1.479 -3.012 -8.18 1 91.31 194 LEU A CA 1
ATOM 1513 C C . LEU A 1 194 ? -1.136 -1.53 -8.289 1 91.31 194 LEU A C 1
ATOM 1515 O O . LEU A 1 194 ? -1.99 -0.672 -8.062 1 91.31 194 LEU A O 1
ATOM 1519 N N . GLY A 1 195 ? 0.087 -1.302 -8.672 1 93.81 195 GLY A N 1
ATOM 1520 C CA . GLY A 1 195 ? 0.507 0.072 -8.898 1 93.81 195 GLY A CA 1
ATOM 1521 C C . GLY A 1 195 ? -0.25 0.751 -10.023 1 93.81 195 GLY A C 1
ATOM 1522 O O . GLY A 1 195 ? -0.611 1.925 -9.914 1 93.81 195 GLY A O 1
ATOM 1523 N N . SER A 1 196 ? -0.471 0.032 -11.039 1 94.75 196 SER A N 1
ATOM 1524 C CA . SER A 1 196 ? -1.242 0.567 -12.156 1 94.75 196 SER A CA 1
ATOM 1525 C C . SER A 1 196 ? -2.678 0.875 -11.742 1 94.75 196 SER A C 1
ATOM 1527 O O . SER A 1 196 ? -3.23 1.907 -12.125 1 94.75 196 SER A O 1
ATOM 1529 N N . MET A 1 197 ? -3.217 0.028 -11.031 1 92.69 197 MET A N 1
ATOM 1530 C CA . MET A 1 197 ? -4.57 0.255 -10.531 1 92.69 197 MET A CA 1
ATOM 1531 C C . MET A 1 197 ? -4.613 1.481 -9.625 1 92.69 197 MET A C 1
ATOM 1533 O O . MET A 1 197 ? -5.559 2.268 -9.688 1 92.69 197 MET A O 1
ATOM 1537 N N . LEU A 1 198 ? -3.639 1.604 -8.828 1 92.44 198 LEU A N 1
ATOM 1538 C CA . LEU A 1 198 ? -3.533 2.781 -7.973 1 92.44 198 LEU A CA 1
ATOM 1539 C C . LEU A 1 198 ? -3.402 4.051 -8.812 1 92.44 198 LEU A C 1
ATOM 1541 O O . LEU A 1 198 ? -3.99 5.082 -8.477 1 92.44 198 LEU A O 1
ATOM 1545 N N . GLY A 1 199 ? -2.586 3.934 -9.844 1 93.5 199 GLY A N 1
ATOM 1546 C CA . GLY A 1 199 ? -2.461 5.043 -10.773 1 93.5 199 GLY A CA 1
ATOM 1547 C C . GLY A 1 199 ? -3.781 5.449 -11.406 1 93.5 199 GLY A C 1
ATOM 1548 O O . GLY A 1 199 ? -4.094 6.637 -11.492 1 93.5 199 GLY A O 1
ATOM 1549 N N . VAL A 1 200 ? -4.57 4.527 -11.781 1 93 200 VAL A N 1
ATOM 1550 C CA . VAL A 1 200 ? -5.891 4.785 -12.344 1 93 200 VAL A CA 1
ATOM 1551 C C . VAL A 1 200 ? -6.773 5.469 -11.305 1 93 200 VAL A C 1
ATOM 1553 O O . VAL A 1 200 ? -7.492 6.422 -11.617 1 93 200 VAL A O 1
ATOM 1556 N N . ALA A 1 201 ? -6.684 5.027 -10.117 1 91 201 ALA A N 1
ATOM 1557 C CA . ALA A 1 201 ? -7.461 5.621 -9.039 1 91 201 ALA A CA 1
ATOM 1558 C C . ALA A 1 201 ? -7.074 7.082 -8.82 1 91 201 ALA A C 1
ATOM 1560 O O . ALA A 1 201 ? -7.938 7.941 -8.648 1 91 201 ALA A O 1
ATOM 1561 N N . GLN A 1 202 ? -5.809 7.316 -8.82 1 91.56 202 GLN A N 1
ATOM 1562 C CA . GLN A 1 202 ? -5.336 8.688 -8.641 1 91.56 202 GLN A CA 1
ATOM 1563 C C . GLN A 1 202 ? -5.805 9.578 -9.789 1 91.56 202 GLN A C 1
ATOM 1565 O O . GLN A 1 202 ? -6.242 10.711 -9.562 1 91.56 202 GLN A O 1
ATOM 1570 N N . LEU A 1 203 ? -5.727 9.086 -10.953 1 91.88 203 LEU A N 1
ATOM 1571 C CA . LEU A 1 203 ? -6.141 9.859 -12.117 1 91.88 203 LEU A CA 1
ATOM 1572 C C . LEU A 1 203 ? -7.645 10.102 -12.109 1 91.88 203 LEU A C 1
ATOM 1574 O O . LEU A 1 203 ? -8.117 11.164 -12.523 1 91.88 203 LEU A O 1
ATOM 1578 N N . ALA A 1 204 ? -8.383 9.164 -11.641 1 90.25 204 ALA A N 1
ATOM 1579 C CA . ALA A 1 204 ? -9.836 9.297 -11.531 1 90.25 204 ALA A CA 1
ATOM 1580 C C . ALA A 1 204 ? -10.211 10.406 -10.562 1 90.25 204 ALA A C 1
ATOM 1582 O O . ALA A 1 204 ? -11.242 11.062 -10.734 1 90.25 204 ALA A O 1
ATOM 1583 N N . LEU A 1 205 ? -9.398 10.68 -9.57 1 88.88 205 LEU A N 1
ATOM 1584 C CA . LEU A 1 205 ? -9.672 11.711 -8.578 1 88.88 205 LEU A CA 1
ATOM 1585 C C . LEU A 1 205 ? -9.648 13.102 -9.219 1 88.88 205 LEU A C 1
ATOM 1587 O O . LEU A 1 205 ? -10.344 14.008 -8.766 1 88.88 205 LEU A O 1
ATOM 1591 N N . PHE A 1 206 ? -8.852 13.242 -10.258 1 87.75 206 PHE A N 1
ATOM 1592 C CA . PHE A 1 206 ? -8.789 14.523 -10.953 1 87.75 206 PHE A CA 1
ATOM 1593 C C . PHE A 1 206 ? -10.109 14.82 -11.664 1 87.75 206 PHE A C 1
ATOM 1595 O O . PHE A 1 206 ? -10.477 15.977 -11.844 1 87.75 206 PHE A O 1
ATOM 1602 N N . VAL A 1 207 ? -10.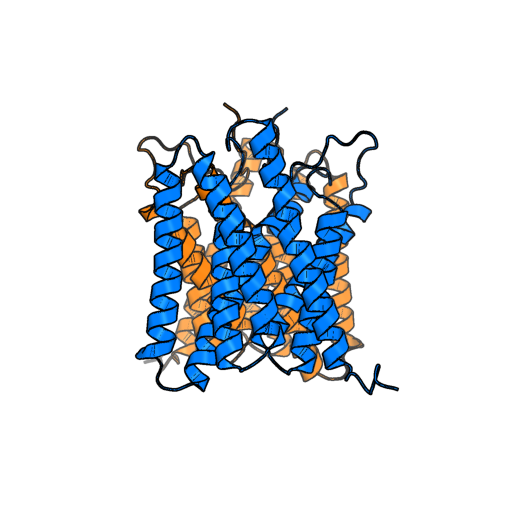75 13.797 -12.023 1 83.81 207 VAL A N 1
ATOM 1603 C CA . VAL A 1 207 ? -12.039 13.945 -12.695 1 83.81 207 VAL A CA 1
ATOM 1604 C C . VAL A 1 207 ? -13.133 14.18 -11.656 1 83.81 207 VAL A C 1
ATOM 1606 O O . VAL A 1 207 ? -14.031 15 -11.867 1 83.81 207 VAL A O 1
ATOM 1609 N N . MET A 1 208 ? -13.031 13.578 -10.523 1 83.31 208 MET A N 1
ATOM 1610 C CA . MET A 1 208 ? -14.062 13.625 -9.484 1 83.31 208 MET A CA 1
ATOM 1611 C C . MET A 1 208 ? -13.984 14.938 -8.703 1 83.31 208 MET A C 1
ATOM 1613 O O . MET A 1 208 ? -15.008 15.469 -8.273 1 83.31 208 MET A O 1
ATOM 1617 N N . TYR A 1 209 ? -12.742 15.359 -8.461 1 82.75 209 TYR A N 1
ATOM 1618 C CA . TYR A 1 209 ? -12.508 16.578 -7.688 1 82.75 209 TYR A CA 1
ATOM 1619 C C . TYR A 1 209 ? -11.68 17.578 -8.484 1 82.75 209 TYR A C 1
ATOM 1621 O O . TYR A 1 209 ? -10.492 17.766 -8.211 1 82.75 209 TYR A O 1
ATOM 1629 N N . PRO A 1 210 ? -12.352 18.25 -9.406 1 71.88 210 PRO A N 1
ATOM 1630 C CA . PRO A 1 210 ? -11.609 19.172 -10.266 1 71.88 210 PRO A CA 1
ATOM 1631 C C . PRO A 1 210 ? -11.016 20.344 -9.492 1 71.88 210 PRO A C 1
ATOM 1633 O O . PRO A 1 210 ? -11.602 20.797 -8.5 1 71.88 210 PRO A O 1
ATOM 1636 N N . ARG A 1 211 ? -9.656 20.625 -9.703 1 64.88 211 ARG A N 1
ATOM 1637 C CA . ARG A 1 211 ? -8.867 21.688 -9.07 1 64.88 211 ARG A CA 1
ATOM 1638 C C . ARG A 1 211 ? -9.586 23.031 -9.148 1 64.88 211 ARG A C 1
ATOM 1640 O O . ARG A 1 211 ? -10.203 23.344 -10.172 1 64.88 211 ARG A O 1
ATOM 1647 N N . ALA A 1 212 ? -9.773 23.516 -7.961 1 55.88 212 ALA A N 1
ATOM 1648 C CA . ALA A 1 212 ? -10.219 24.906 -8.055 1 55.88 212 ALA A CA 1
ATOM 1649 C C . ALA A 1 212 ? -9.227 25.75 -8.844 1 55.88 212 ALA A C 1
ATOM 1651 O O . ALA A 1 212 ? -8.047 25.406 -8.945 1 55.88 212 ALA A O 1
ATOM 1652 N N . ASP A 1 213 ? -9.602 26.625 -9.758 1 50.28 213 ASP A N 1
ATOM 1653 C CA . ASP A 1 213 ? -8.906 27.5 -10.688 1 50.28 213 ASP A CA 1
ATOM 1654 C C . ASP A 1 213 ? -7.535 27.906 -10.141 1 50.28 213 ASP A C 1
ATOM 1656 O O . ASP A 1 213 ? -6.594 28.125 -10.914 1 50.28 213 ASP A O 1
ATOM 1660 N N . ASN A 1 214 ? -7.297 28.594 -8.93 1 40.56 214 ASN A N 1
ATOM 1661 C CA . ASN A 1 214 ? -6.043 29.219 -8.516 1 40.56 214 ASN A CA 1
ATOM 1662 C C . ASN A 1 214 ? -5.227 28.281 -7.621 1 40.56 214 ASN A C 1
ATOM 1664 O O . ASN A 1 214 ? -5.254 28.406 -6.395 1 40.56 214 ASN A O 1
ATOM 1668 N N . PRO A 1 215 ? -4.801 27.188 -8.094 1 45.97 215 PRO A N 1
ATOM 1669 C CA . PRO A 1 215 ? -4.352 26.172 -7.129 1 45.97 215 PRO A CA 1
ATOM 1670 C C . PRO A 1 215 ? -2.969 26.484 -6.555 1 45.97 215 PRO A C 1
ATOM 1672 O O . PRO A 1 215 ? -2.094 26.969 -7.273 1 45.97 215 PRO A O 1
ATOM 1675 N N . PRO A 1 216 ? -2.641 26.719 -5.281 1 42.25 216 PRO A N 1
ATOM 1676 C CA . PRO A 1 216 ? -1.239 26.859 -4.875 1 42.25 216 PRO A CA 1
ATOM 1677 C C . PRO A 1 216 ? -0.383 25.656 -5.297 1 42.25 216 PRO A C 1
ATOM 1679 O O . PRO A 1 216 ? -0.906 24.562 -5.504 1 42.25 216 PRO A O 1
ATOM 1682 N N . ARG A 1 217 ? 0.867 25.859 -5.711 1 39.47 217 ARG A N 1
ATOM 1683 C CA . ARG A 1 217 ? 1.935 25.016 -6.23 1 39.47 217 ARG A CA 1
ATOM 1684 C C . ARG A 1 217 ? 2.066 23.734 -5.414 1 39.47 217 ARG A C 1
ATOM 1686 O O . ARG A 1 217 ? 1.983 23.766 -4.184 1 39.47 217 ARG A O 1
ATOM 1693 N N . TYR A 1 218 ? 1.952 22.547 -5.934 1 41.22 218 TYR A N 1
ATOM 1694 C CA . TYR A 1 218 ? 2.062 21.156 -5.488 1 41.22 218 TYR A CA 1
ATOM 1695 C C . TYR A 1 218 ? 3.402 20.922 -4.809 1 41.22 218 TYR A C 1
ATOM 1697 O O . TYR A 1 218 ? 4.453 21.25 -5.355 1 41.22 218 TYR A O 1
ATOM 1705 N N . ASP A 1 219 ? 3.648 20.984 -3.49 1 36.53 219 ASP A N 1
ATOM 1706 C CA . ASP A 1 219 ? 4.91 20.609 -2.859 1 36.53 219 ASP A CA 1
ATOM 1707 C C . ASP A 1 219 ? 4.965 19.109 -2.592 1 36.53 219 ASP A C 1
ATOM 1709 O O . ASP A 1 219 ? 4.16 18.578 -1.82 1 36.53 219 ASP A O 1
ATOM 1713 N N . MET A 1 220 ? 5.391 18.375 -3.455 1 38.69 220 MET A N 1
ATOM 1714 C CA . MET A 1 220 ? 5.598 16.938 -3.352 1 38.69 220 MET A CA 1
ATOM 1715 C C . MET A 1 220 ? 6.004 16.547 -1.936 1 38.69 220 MET A C 1
ATOM 1717 O O . MET A 1 220 ? 5.926 15.375 -1.565 1 38.69 220 MET A O 1
ATOM 1721 N N . SER A 1 221 ? 6.812 17.344 -1.215 1 36.5 221 SER A N 1
ATOM 1722 C CA . SER A 1 221 ? 7.547 17.016 0.003 1 36.5 221 SER A CA 1
ATOM 1723 C C . SER A 1 221 ? 6.613 16.922 1.205 1 36.5 221 SER A C 1
ATOM 1725 O O . SER A 1 221 ? 6.93 16.266 2.197 1 36.5 221 SER A O 1
ATOM 1727 N N . SER A 1 222 ? 5.602 17.969 1.497 1 33.66 222 SER A N 1
ATOM 1728 C CA . SER A 1 222 ? 4.855 18.109 2.744 1 33.66 222 SER A CA 1
ATOM 1729 C C . SER A 1 222 ? 3.369 17.828 2.533 1 33.66 222 SER A C 1
ATOM 1731 O O . SER A 1 222 ? 2.652 18.656 1.973 1 33.66 222 SER A O 1
ATOM 1733 N N . PRO A 1 223 ? 2.926 16.656 2.34 1 36.34 223 PRO A N 1
ATOM 1734 C CA . PRO A 1 223 ? 1.465 16.688 2.432 1 36.34 223 PRO A CA 1
ATOM 1735 C C . PRO A 1 223 ? 0.964 17.516 3.607 1 36.34 223 PRO A C 1
ATOM 1737 O O . PRO A 1 223 ? 0.836 17.016 4.723 1 36.34 223 PRO A O 1
ATOM 1740 N N . THR A 1 224 ? 1.556 18.656 3.93 1 31.05 224 THR A N 1
ATOM 1741 C CA . THR A 1 224 ? 1.144 19.469 5.066 1 31.05 224 THR A CA 1
ATOM 1742 C C . THR A 1 224 ? -0.324 19.875 4.941 1 31.05 224 THR A C 1
ATOM 1744 O O . THR A 1 224 ? -0.73 20.453 3.936 1 31.05 224 THR A O 1
ATOM 1747 N N . LEU A 1 225 ? -1.205 19.094 5.477 1 31.05 225 LEU A N 1
ATOM 1748 C CA . LEU A 1 225 ? -2.547 19.547 5.812 1 31.05 225 LEU A CA 1
ATOM 1749 C C . LEU A 1 225 ? -2.496 20.922 6.477 1 31.05 225 LEU A C 1
ATOM 1751 O O . LEU A 1 225 ? -1.921 21.078 7.559 1 31.05 225 LEU A O 1
ATOM 1755 N N . LYS A 1 226 ? -2.227 22 5.777 1 31.94 226 LYS A N 1
ATOM 1756 C CA . LYS A 1 226 ? -2.322 23.359 6.301 1 31.94 226 LYS A CA 1
ATOM 1757 C C . LYS A 1 226 ? -3.645 23.578 7.035 1 31.94 226 LYS A C 1
ATOM 1759 O O . LYS A 1 226 ? -4.715 23.297 6.488 1 31.94 226 LYS A O 1
ATOM 1764 N N . ALA A 1 227 ? -3.596 23.562 8.422 1 30.69 227 ALA A N 1
ATOM 1765 C CA . ALA A 1 227 ? -4.672 24.172 9.188 1 30.69 227 ALA A CA 1
ATOM 1766 C C . ALA A 1 227 ? -4.941 25.609 8.719 1 30.69 227 ALA A C 1
ATOM 1768 O O . ALA A 1 227 ? -4.004 26.359 8.445 1 30.69 227 ALA A O 1
ATOM 1769 N N . PRO A 1 228 ? -6.211 25.797 8.289 1 26.7 228 PRO A N 1
ATOM 1770 C CA . PRO A 1 228 ? -6.398 27.25 8.164 1 26.7 228 PRO A CA 1
ATOM 1771 C C . PRO A 1 228 ? -6.008 28.016 9.43 1 26.7 228 PRO A C 1
ATOM 1773 O O . PRO A 1 228 ? -6.066 27.453 10.531 1 26.7 228 PRO A O 1
ATOM 1776 N N . MET B 1 1 ? -15.445 -35.219 24.844 1 30.05 1 MET B N 1
ATOM 1777 C CA . MET B 1 1 ? -14.805 -35.844 23.688 1 30.05 1 MET B CA 1
ATOM 1778 C C . MET B 1 1 ? -14.977 -35 22.438 1 30.05 1 MET B C 1
ATOM 1780 O O . MET B 1 1 ? -14.398 -35.312 21.391 1 30.05 1 MET B O 1
ATOM 1784 N N . ILE B 1 2 ? -15.953 -34.219 22.219 1 35.47 2 ILE B N 1
ATOM 1785 C CA . ILE B 1 2 ? -16.672 -33.312 21.328 1 35.47 2 ILE B CA 1
ATOM 1786 C C . ILE B 1 2 ? -15.797 -32.125 20.969 1 35.47 2 ILE B C 1
ATOM 1788 O O . ILE B 1 2 ? -16.125 -31.344 20.062 1 35.47 2 ILE B O 1
ATOM 1792 N N . LEU B 1 3 ? -15.102 -31.547 22.016 1 38.88 3 LEU B N 1
ATOM 1793 C CA . LEU B 1 3 ? -13.93 -30.766 21.641 1 38.88 3 LEU B CA 1
ATOM 1794 C C . LEU B 1 3 ? -13.117 -31.5 20.562 1 38.88 3 LEU B C 1
ATOM 1796 O O . LEU B 1 3 ? -12.039 -32 20.844 1 38.88 3 LEU B O 1
ATOM 1800 N N . SER B 1 4 ? -13.5 -32.562 19.859 1 43.34 4 SER B N 1
ATOM 1801 C CA . SER B 1 4 ? -13.016 -33.406 18.781 1 43.34 4 SER B CA 1
ATOM 1802 C C . SER B 1 4 ? -11.984 -32.688 17.922 1 43.34 4 SER B C 1
ATOM 1804 O O . SER B 1 4 ? -11.883 -31.469 17.969 1 43.34 4 SER B O 1
ATOM 1806 N N . SER B 1 5 ? -11.031 -33.344 17 1 49.59 5 SER B N 1
ATOM 1807 C CA . SER B 1 5 ? -9.758 -33 16.375 1 49.59 5 SER B CA 1
ATOM 1808 C C . SER B 1 5 ? -9.859 -31.703 15.578 1 49.59 5 SER B C 1
ATOM 1810 O O . SER B 1 5 ? -10.203 -31.703 14.398 1 49.59 5 SER B O 1
ATOM 1812 N N . TYR B 1 6 ? -10.383 -30.672 16.125 1 64.31 6 TYR B N 1
ATOM 1813 C CA . TYR B 1 6 ? -10.336 -29.438 15.367 1 64.31 6 TYR B CA 1
ATOM 1814 C C . TYR B 1 6 ? -9.023 -29.312 14.609 1 64.31 6 TYR B C 1
ATOM 1816 O O . TYR B 1 6 ? -7.949 -29.531 15.172 1 64.31 6 TYR B O 1
ATOM 1824 N N . SER B 1 7 ? -9.141 -29.484 13.359 1 82.88 7 SER B N 1
ATOM 1825 C CA . SER B 1 7 ? -7.973 -29.328 12.5 1 82.88 7 SER B CA 1
ATOM 1826 C C . SER B 1 7 ? -7.312 -27.969 12.711 1 82.88 7 SER B C 1
ATOM 1828 O O . SER B 1 7 ? -7.918 -27.062 13.289 1 82.88 7 SER B O 1
ATOM 1830 N N . THR B 1 8 ? -6.035 -27.984 12.797 1 87.56 8 THR B N 1
ATOM 1831 C CA . THR B 1 8 ? -5.293 -26.734 12.797 1 87.56 8 THR B CA 1
ATOM 1832 C C . THR B 1 8 ? -6.039 -25.656 12.008 1 87.56 8 THR B C 1
ATOM 1834 O O . THR B 1 8 ? -6.074 -24.5 12.406 1 87.56 8 THR B O 1
ATOM 1837 N N . GLN B 1 9 ? -6.723 -26.016 11.055 1 90 9 GLN B N 1
ATOM 1838 C CA . GLN B 1 9 ? -7.492 -25.094 10.234 1 90 9 GLN B CA 1
ATOM 1839 C C . GLN B 1 9 ? -8.68 -24.516 11.008 1 90 9 GLN B C 1
ATOM 1841 O O . GLN B 1 9 ? -8.992 -23.328 10.891 1 90 9 GLN B O 1
ATOM 1846 N N . ASP B 1 10 ? -9.336 -25.328 11.781 1 91.19 10 ASP B N 1
ATOM 1847 C CA . ASP B 1 10 ? -10.492 -24.891 12.555 1 91.19 10 ASP B CA 1
ATOM 1848 C C . ASP B 1 10 ? -10.094 -23.859 13.617 1 91.19 10 ASP B C 1
ATOM 1850 O O . ASP B 1 10 ? -10.797 -22.875 13.828 1 91.19 10 ASP B O 1
ATOM 1854 N N . ILE B 1 11 ? -9.016 -24.141 14.148 1 91.81 11 ILE B N 1
ATOM 1855 C CA . ILE B 1 11 ? -8.547 -23.25 15.211 1 91.81 11 ILE B CA 1
ATOM 1856 C C . ILE B 1 11 ? -8.156 -21.906 14.617 1 91.81 11 ILE B C 1
ATOM 1858 O O . ILE B 1 11 ? -8.586 -20.859 15.102 1 91.81 11 ILE B O 1
ATOM 1862 N N . VAL B 1 12 ? -7.367 -21.922 13.602 1 93.25 12 VAL B N 1
ATOM 1863 C CA . VAL B 1 12 ? -6.918 -20.703 12.953 1 93.25 12 VAL B CA 1
ATOM 1864 C C . VAL B 1 12 ? -8.117 -19.922 12.422 1 93.25 12 VAL B C 1
ATOM 1866 O O . VAL B 1 12 ? -8.18 -18.703 12.555 1 93.25 12 VAL B O 1
ATOM 1869 N N . SER B 1 13 ? -9.055 -20.609 11.93 1 93.69 13 SER B N 1
ATOM 1870 C CA . SER B 1 13 ? -10.266 -20 11.406 1 93.69 13 SER B CA 1
ATOM 1871 C C . SER B 1 13 ? -11.031 -19.266 12.5 1 93.69 13 SER B C 1
ATOM 1873 O O . SER B 1 13 ? -11.469 -18.125 12.32 1 93.69 13 SER B O 1
ATOM 1875 N N . ALA B 1 14 ? -11.219 -19.938 13.547 1 93.94 14 ALA B N 1
ATOM 1876 C CA . ALA B 1 14 ? -11.984 -19.375 14.648 1 93.94 14 ALA B CA 1
ATOM 1877 C C . ALA B 1 14 ? -11.289 -18.141 15.227 1 93.94 14 ALA B C 1
ATOM 1879 O O . ALA B 1 14 ? -11.922 -17.109 15.445 1 93.94 14 ALA B O 1
ATOM 1880 N N . VAL B 1 15 ? -10.039 -18.281 15.43 1 94.81 15 VAL B N 1
ATOM 1881 C CA . VAL B 1 15 ? -9.281 -17.188 16.031 1 94.81 15 VAL B CA 1
ATOM 1882 C C . VAL B 1 15 ? -9.242 -16 15.062 1 94.81 15 VAL B C 1
ATOM 1884 O O . VAL B 1 15 ? -9.43 -14.852 15.469 1 94.81 15 VAL B O 1
ATOM 1887 N N . ALA B 1 16 ? -8.969 -16.25 13.797 1 95.19 16 ALA B N 1
ATOM 1888 C CA . ALA B 1 16 ? -8.938 -15.203 12.781 1 95.19 16 ALA B CA 1
ATOM 1889 C C . ALA B 1 16 ? -10.289 -14.508 12.68 1 95.19 16 ALA B C 1
ATOM 1891 O O . ALA B 1 16 ? -10.352 -13.281 12.547 1 95.19 16 ALA B O 1
ATOM 1892 N N . THR B 1 17 ? -11.344 -15.297 12.773 1 95.56 17 THR B N 1
ATOM 1893 C CA . THR B 1 17 ? -12.688 -14.742 12.695 1 95.56 17 THR B CA 1
ATOM 1894 C C . THR B 1 17 ? -12.969 -13.828 13.883 1 95.56 17 THR B C 1
ATOM 1896 O O . THR B 1 17 ? -13.375 -12.672 13.703 1 95.56 17 THR B O 1
ATOM 1899 N N . PHE B 1 18 ? -12.703 -14.305 14.977 1 95.5 18 PHE B N 1
ATOM 1900 C CA . PHE B 1 18 ? -12.977 -13.539 16.188 1 95.5 18 PHE B CA 1
ATOM 1901 C C . PHE B 1 18 ? -12.125 -12.273 16.234 1 95.5 18 PHE B C 1
ATOM 1903 O O . PHE B 1 18 ? -12.641 -11.188 16.5 1 95.5 18 PHE B O 1
ATOM 1910 N N . SER B 1 19 ? -10.867 -12.422 16.016 1 95.81 19 SER B N 1
ATOM 1911 C CA . SER B 1 19 ? -9.961 -11.281 16.062 1 95.81 19 SER B CA 1
ATOM 1912 C C . SER B 1 19 ? -10.312 -10.25 14.992 1 95.81 19 SER B C 1
ATOM 1914 O O . SER B 1 19 ? -10.219 -9.039 15.234 1 95.81 19 SER B O 1
ATOM 1916 N N . THR B 1 20 ? -10.688 -10.68 13.844 1 96.12 20 THR B N 1
ATOM 1917 C CA . THR B 1 20 ? -11.031 -9.766 12.758 1 96.12 20 THR B CA 1
ATOM 1918 C C . THR B 1 20 ? -12.312 -9 13.086 1 96.12 20 THR B C 1
ATOM 1920 O O . THR B 1 20 ? -12.383 -7.789 12.867 1 96.12 20 THR B O 1
ATOM 1923 N N . ILE B 1 21 ? -13.281 -9.68 13.609 1 94.88 21 ILE B N 1
ATOM 1924 C CA . ILE B 1 21 ? -14.523 -9.023 13.977 1 94.88 21 ILE B CA 1
ATOM 1925 C C . ILE B 1 21 ? -14.258 -8.016 15.094 1 94.88 21 ILE B C 1
ATOM 1927 O O . ILE B 1 21 ? -14.773 -6.891 15.055 1 94.88 21 ILE B O 1
ATOM 1931 N N . ALA B 1 22 ? -13.43 -8.422 16.047 1 94.06 22 ALA B N 1
ATOM 1932 C CA . ALA B 1 22 ? -13.023 -7.488 17.094 1 94.06 22 ALA B CA 1
ATOM 1933 C C . ALA B 1 22 ? -12.32 -6.27 16.516 1 94.06 22 ALA B C 1
ATOM 1935 O O . ALA B 1 22 ? -12.539 -5.141 16.953 1 94.06 22 ALA B O 1
ATOM 1936 N N . PHE B 1 23 ? -11.555 -6.516 15.531 1 93 23 PHE B N 1
ATOM 1937 C CA . PHE B 1 23 ? -10.828 -5.445 14.859 1 93 23 PHE B CA 1
ATOM 1938 C C . PHE B 1 23 ? -11.781 -4.488 14.156 1 93 23 PHE B C 1
ATOM 1940 O O . PHE B 1 23 ? -11.586 -3.273 14.188 1 93 23 PHE B O 1
ATOM 1947 N N . PHE B 1 24 ? -12.828 -4.984 13.555 1 94.12 24 PHE B N 1
ATOM 1948 C CA . PHE B 1 24 ? -13.812 -4.145 12.883 1 94.12 24 PHE B CA 1
ATOM 1949 C C . PHE B 1 24 ? -14.508 -3.221 13.875 1 94.12 24 PHE B C 1
ATOM 1951 O O . PHE B 1 24 ? -14.898 -2.105 13.523 1 94.12 24 PHE B O 1
ATOM 1958 N N . LEU B 1 25 ? -14.57 -3.643 15.094 1 93.25 25 LEU B N 1
ATOM 1959 C CA . LEU B 1 25 ? -15.305 -2.893 16.094 1 93.25 25 LEU B CA 1
ATOM 1960 C C . LEU B 1 25 ? -14.492 -1.704 16.594 1 93.25 25 LEU B C 1
ATOM 1962 O O . LEU B 1 25 ? -15.039 -0.794 17.234 1 93.25 25 LEU B O 1
ATOM 1966 N N . THR B 1 26 ? -13.227 -1.665 16.297 1 89.94 26 THR B N 1
ATOM 1967 C CA . THR B 1 26 ? -12.398 -0.545 16.734 1 89.94 26 THR B CA 1
ATOM 1968 C C . THR B 1 26 ? -12.844 0.75 16.062 1 89.94 26 THR B C 1
ATOM 1970 O O . THR B 1 26 ? -12.523 1.843 16.531 1 89.94 26 THR B O 1
ATOM 1973 N N . GLY B 1 27 ? -13.586 0.646 14.961 1 90.62 27 GLY B N 1
ATOM 1974 C CA . GLY B 1 27 ? -14.125 1.82 14.297 1 90.62 27 GLY B CA 1
ATOM 1975 C C . GLY B 1 27 ? -15.109 2.6 15.148 1 90.62 27 GLY B C 1
ATOM 1976 O O . GLY B 1 27 ? -15.422 3.754 14.852 1 90.62 27 GLY B O 1
ATOM 1977 N N . ILE B 1 28 ? -15.562 1.963 16.25 1 92.69 28 ILE B N 1
ATOM 1978 C CA . ILE B 1 28 ? -16.5 2.617 17.141 1 92.69 28 ILE B CA 1
ATOM 1979 C C . ILE B 1 28 ? -15.852 3.852 17.766 1 92.69 28 ILE B C 1
ATOM 1981 O O . ILE B 1 28 ? -16.531 4.844 18.047 1 92.69 28 ILE B O 1
ATOM 1985 N N . ASP B 1 29 ? -14.539 3.838 17.891 1 89.62 29 ASP B N 1
ATOM 1986 C CA . ASP B 1 29 ? -13.805 4.969 18.453 1 89.62 29 ASP B CA 1
ATOM 1987 C C . ASP B 1 29 ? -14.016 6.23 17.625 1 89.62 29 ASP B C 1
ATOM 1989 O O . ASP B 1 29 ? -14.211 7.316 18.172 1 89.62 29 ASP B O 1
ATOM 1993 N N . ILE B 1 30 ? -14.008 6.066 16.359 1 89.38 30 ILE B N 1
ATOM 1994 C CA . ILE B 1 30 ? -14.219 7.203 15.469 1 89.38 30 ILE B CA 1
ATOM 1995 C C . ILE B 1 30 ? -15.664 7.688 15.578 1 89.38 30 ILE B C 1
ATOM 1997 O O . ILE B 1 30 ? -15.922 8.898 15.562 1 89.38 30 ILE B O 1
ATOM 2001 N N . CYS B 1 31 ? -16.562 6.801 15.758 1 92.31 31 CYS B N 1
ATOM 2002 C CA . CYS B 1 31 ? -17.969 7.168 15.922 1 92.31 31 CYS B CA 1
ATOM 2003 C C . CYS B 1 31 ? -18.188 7.93 17.219 1 92.31 31 CYS B C 1
ATOM 2005 O O . CYS B 1 31 ? -18.938 8.898 17.25 1 92.31 31 CYS B O 1
ATOM 2007 N N . LEU B 1 32 ? -17.5 7.492 18.203 1 93.69 32 LEU B N 1
ATOM 2008 C CA . LEU B 1 32 ? -17.609 8.188 19.484 1 93.69 32 LEU B CA 1
ATOM 2009 C C . LEU B 1 32 ? -17.016 9.586 19.391 1 93.69 32 LEU B C 1
ATOM 2011 O O . LEU B 1 32 ? -17.547 10.531 19.984 1 93.69 32 LEU B O 1
ATOM 2015 N N . LYS B 1 33 ? -15.984 9.711 18.656 1 92.06 33 LYS B N 1
ATOM 2016 C CA . LYS B 1 33 ? -15.391 11.023 18.438 1 92.06 33 LYS B CA 1
ATOM 2017 C C . LYS B 1 33 ? -16.359 11.945 17.688 1 92.06 33 LYS B C 1
ATOM 2019 O O . LYS B 1 33 ? -16.484 13.125 18.031 1 92.06 33 LYS B O 1
ATOM 2024 N N . ILE B 1 34 ? -17.016 11.445 16.75 1 94 34 ILE B N 1
ATOM 2025 C CA . ILE B 1 34 ? -18 12.203 15.992 1 94 34 ILE B CA 1
ATOM 2026 C C . ILE B 1 34 ? -19.141 12.641 16.906 1 94 34 ILE B C 1
ATOM 2028 O O . ILE B 1 34 ? -19.594 13.781 16.844 1 94 34 ILE B O 1
ATOM 2032 N N . LYS B 1 35 ? -19.531 11.781 17.734 1 94.62 35 LYS B N 1
ATOM 2033 C CA . LYS B 1 35 ? -20.594 12.094 18.688 1 94.62 35 LYS B CA 1
ATOM 2034 C C . LYS B 1 35 ? -20.188 13.211 19.641 1 94.62 35 LYS B C 1
ATOM 2036 O O . LYS B 1 35 ? -20.969 14.117 19.906 1 94.62 35 LYS B O 1
ATOM 2041 N N . ARG B 1 36 ? -18.984 13.18 20.078 1 94.81 36 ARG B N 1
ATOM 2042 C CA . ARG B 1 36 ? -18.469 14.164 21.031 1 94.81 36 ARG B CA 1
ATOM 2043 C C . ARG B 1 36 ? -18.297 15.523 20.359 1 94.81 36 ARG B C 1
ATOM 2045 O O . ARG B 1 36 ? -18.625 16.562 20.938 1 94.81 36 ARG B O 1
ATOM 2052 N N . LYS B 1 37 ? -17.781 15.5 19.156 1 92.31 37 LYS B N 1
ATOM 2053 C CA . LYS B 1 37 ? -17.516 16.734 18.422 1 92.31 37 LYS B CA 1
ATOM 2054 C C . LYS B 1 37 ? -18.812 17.312 17.844 1 92.31 37 LYS B C 1
ATOM 2056 O O . LYS B 1 37 ? -18.922 18.516 17.625 1 92.31 37 LYS B O 1
ATOM 2061 N N . GLY B 1 38 ? -19.656 16.5 17.516 1 92.69 38 GLY B N 1
ATOM 2062 C CA . GLY B 1 38 ? -20.938 16.906 16.953 1 92.69 38 GLY B CA 1
ATOM 2063 C C . GLY B 1 38 ? -20.891 17.078 15.438 1 92.69 38 GLY B C 1
ATOM 2064 O O . GLY B 1 38 ? -21.844 17.562 14.836 1 92.69 38 GLY B O 1
ATOM 2065 N N . ASN B 1 39 ? -19.766 16.812 14.875 1 91.44 39 ASN B N 1
ATOM 2066 C CA . ASN B 1 39 ? -19.594 16.875 13.43 1 91.44 39 ASN B CA 1
ATOM 2067 C C . ASN B 1 39 ? -18.453 15.992 12.961 1 91.44 39 ASN B C 1
ATOM 2069 O O . ASN B 1 39 ? -17.797 15.336 13.773 1 91.44 39 ASN B O 1
ATOM 2073 N N . THR B 1 40 ? -18.203 15.938 11.672 1 90.5 40 THR B N 1
ATOM 2074 C CA . THR B 1 40 ? -17.188 15.039 11.125 1 90.5 40 THR B CA 1
ATOM 2075 C C . THR B 1 40 ? -15.977 15.812 10.641 1 90.5 40 THR B C 1
ATOM 2077 O O . THR B 1 40 ? -15.125 15.273 9.938 1 90.5 40 THR B O 1
ATOM 2080 N N . ASN B 1 41 ? -15.906 17.094 11.023 1 84.19 41 ASN B N 1
ATOM 2081 C CA . ASN B 1 41 ? -14.812 17.922 10.531 1 84.19 41 ASN B CA 1
ATOM 2082 C C . ASN B 1 41 ? -13.453 17.391 10.977 1 84.19 41 ASN B C 1
ATOM 2084 O O . ASN B 1 41 ? -13.273 17.047 12.148 1 84.19 41 ASN B O 1
ATOM 2088 N N . GLY B 1 42 ? -12.562 17.234 10.062 1 80.38 42 GLY B N 1
ATOM 2089 C CA . GLY B 1 42 ? -11.234 16.734 10.367 1 80.38 42 GLY B CA 1
ATOM 2090 C C . GLY B 1 42 ? -11.148 15.219 10.289 1 80.38 42 GLY B C 1
ATOM 2091 O O . GLY B 1 42 ? -10.078 14.641 10.5 1 80.38 42 GLY B O 1
ATOM 2092 N N . LEU B 1 43 ? -12.289 14.531 10.07 1 85.5 43 LEU B N 1
ATOM 2093 C CA . LEU B 1 43 ? -12.328 13.078 9.953 1 85.5 43 LEU B CA 1
ATOM 2094 C C . LEU B 1 43 ? -12.633 12.656 8.523 1 85.5 43 LEU B C 1
ATOM 2096 O O . LEU B 1 43 ? -13.234 13.414 7.766 1 85.5 43 LEU B O 1
ATOM 2100 N N . SER B 1 44 ? -12.102 11.5 8.172 1 85.25 44 SER B N 1
ATOM 2101 C CA . SER B 1 44 ? -12.336 11 6.82 1 85.25 44 SER B CA 1
ATOM 2102 C C . SER B 1 44 ? -13.219 9.758 6.84 1 85.25 44 SER B C 1
ATOM 2104 O O . SER B 1 44 ? -13.031 8.867 7.672 1 85.25 44 SER B O 1
ATOM 2106 N N . MET B 1 45 ? -14.18 9.734 5.945 1 91.25 45 MET B N 1
ATOM 2107 C CA . MET B 1 45 ? -15.055 8.578 5.781 1 91.25 45 MET B CA 1
ATOM 2108 C C . MET B 1 45 ? -14.391 7.508 4.93 1 91.25 45 MET B C 1
ATOM 2110 O O . MET B 1 45 ? -14.852 6.363 4.887 1 91.25 45 MET B O 1
ATOM 2114 N N . PHE B 1 46 ? -13.281 7.77 4.305 1 89.62 46 PHE B N 1
ATOM 2115 C CA . PHE B 1 46 ? -12.664 6.945 3.273 1 89.62 46 PHE B CA 1
ATOM 2116 C C . PHE B 1 46 ? -12.32 5.562 3.812 1 89.62 46 PHE B C 1
ATOM 2118 O O . PHE B 1 46 ? -12.625 4.551 3.178 1 89.62 46 PHE B O 1
ATOM 2125 N N . PRO B 1 47 ? -11.688 5.492 4.977 1 90.06 47 PRO B N 1
ATOM 2126 C CA . PRO B 1 47 ? -11.328 4.16 5.473 1 90.06 47 PRO B CA 1
ATOM 2127 C C . PRO B 1 47 ? -12.531 3.242 5.633 1 90.06 47 PRO B C 1
ATOM 2129 O O . PRO B 1 47 ? -12.445 2.047 5.336 1 90.06 47 PRO B O 1
ATOM 2132 N N . PHE B 1 48 ? -13.648 3.789 6.055 1 94.44 48 PHE B N 1
ATOM 2133 C CA . PHE B 1 48 ? -14.852 2.992 6.254 1 94.44 48 PHE B CA 1
ATOM 2134 C C . PHE B 1 48 ? -15.414 2.521 4.918 1 94.44 48 PHE B C 1
ATOM 2136 O O . PHE B 1 48 ? -15.836 1.368 4.789 1 94.44 48 PHE B O 1
ATOM 2143 N N . VAL B 1 49 ? -15.453 3.387 3.982 1 94.94 49 VAL B N 1
ATOM 2144 C CA . VAL B 1 49 ? -15.969 3.041 2.66 1 94.94 49 VAL B CA 1
ATOM 2145 C C . VAL B 1 49 ? -15.062 1.993 2.016 1 94.94 49 VAL B C 1
ATOM 2147 O O . VAL B 1 49 ? -15.547 0.992 1.48 1 94.94 49 VAL B O 1
ATOM 2150 N N . ALA B 1 50 ? -13.766 2.232 2.039 1 94.19 50 ALA B N 1
ATOM 2151 C CA . ALA B 1 50 ? -12.805 1.295 1.469 1 94.19 50 ALA B CA 1
ATOM 2152 C C . ALA B 1 50 ? -12.938 -0.085 2.107 1 94.19 50 ALA B C 1
ATOM 2154 O O . ALA B 1 50 ? -12.914 -1.102 1.409 1 94.19 50 ALA B O 1
ATOM 2155 N N . CYS B 1 51 ? -13.07 -0.131 3.41 1 95.5 51 CYS B N 1
ATOM 2156 C CA . CYS B 1 51 ? -13.211 -1.396 4.121 1 95.5 51 CYS B CA 1
ATOM 2157 C C . CYS B 1 51 ? -14.516 -2.092 3.744 1 95.5 51 CYS B C 1
ATOM 2159 O O . CYS B 1 51 ? -14.562 -3.318 3.645 1 95.5 51 CYS B O 1
ATOM 2161 N N . THR B 1 52 ? -15.555 -1.326 3.611 1 97.06 52 THR B N 1
ATOM 2162 C CA . THR B 1 52 ? -16.828 -1.897 3.188 1 97.06 52 THR B CA 1
ATOM 2163 C C . THR B 1 52 ? -16.703 -2.559 1.819 1 97.06 52 THR B C 1
ATOM 2165 O O . THR B 1 52 ? -17.094 -3.715 1.643 1 97.06 52 THR B O 1
ATOM 2168 N N . VAL B 1 53 ? -16.156 -1.795 0.872 1 97.06 53 VAL B N 1
ATOM 2169 C CA . VAL B 1 53 ? -15.977 -2.32 -0.476 1 97.06 53 VAL B CA 1
ATOM 2170 C C . VAL B 1 53 ? -15.125 -3.586 -0.425 1 97.06 53 VAL B C 1
ATOM 2172 O O . VAL B 1 53 ? -15.469 -4.602 -1.034 1 97.06 53 VAL B O 1
ATOM 2175 N N . CYS B 1 54 ? -14.031 -3.529 0.317 1 97.06 54 CYS B N 1
ATOM 2176 C CA . CYS B 1 54 ? -13.133 -4.672 0.451 1 97.06 54 CYS B CA 1
ATOM 2177 C C . CYS B 1 54 ? -13.859 -5.875 1.034 1 97.06 54 CYS B C 1
ATOM 2179 O O . CYS B 1 54 ? -13.727 -6.992 0.53 1 97.06 54 CYS B O 1
ATOM 2181 N N . SER B 1 55 ? -14.641 -5.684 2.066 1 97.75 55 SER B N 1
ATOM 2182 C CA . SER B 1 55 ? -15.367 -6.766 2.719 1 97.75 55 SER B CA 1
ATOM 2183 C C . SER B 1 55 ? -16.391 -7.391 1.773 1 97.75 55 SER B C 1
ATOM 2185 O O . SER B 1 55 ? -16.578 -8.609 1.771 1 97.75 55 SER B O 1
ATOM 2187 N N . VAL B 1 56 ? -17.016 -6.602 0.995 1 98.19 56 VAL B N 1
ATOM 2188 C CA . VAL B 1 56 ? -18 -7.109 0.051 1 98.19 56 VAL B CA 1
ATOM 2189 C C . VAL B 1 56 ? -17.312 -7.953 -1.018 1 98.19 56 VAL B C 1
ATOM 2191 O O . VAL B 1 56 ? -17.797 -9.031 -1.373 1 98.19 56 VAL B O 1
ATOM 2194 N N . LEU B 1 57 ? -16.25 -7.469 -1.554 1 97.81 57 LEU B N 1
ATOM 2195 C CA . LEU B 1 57 ? -15.523 -8.203 -2.582 1 97.81 57 LEU B CA 1
ATOM 2196 C C . LEU B 1 57 ? -14.992 -9.523 -2.031 1 97.81 57 LEU B C 1
ATOM 2198 O O . LEU B 1 57 ? -15.102 -10.562 -2.684 1 97.81 57 LEU B O 1
ATOM 2202 N N . TRP B 1 58 ? -14.43 -9.523 -0.785 1 97.75 58 TRP B N 1
ATOM 2203 C CA . TRP B 1 58 ? -13.93 -10.742 -0.158 1 97.75 58 TRP B CA 1
ATOM 2204 C C . TRP B 1 58 ? -15.078 -11.703 0.144 1 97.75 58 TRP B C 1
ATOM 2206 O O . TRP B 1 58 ? -14.898 -12.922 0.105 1 97.75 58 TRP B O 1
ATOM 2216 N N . LEU B 1 59 ? -16.188 -11.148 0.483 1 98.19 59 LEU B N 1
ATOM 2217 C CA . LEU B 1 59 ? -17.375 -11.984 0.696 1 98.19 59 LEU B CA 1
ATOM 2218 C C . LEU B 1 59 ? -17.734 -12.75 -0.571 1 98.19 59 LEU B C 1
ATOM 2220 O O . LEU B 1 59 ? -17.953 -13.969 -0.525 1 98.19 59 LEU B O 1
ATOM 2224 N N . ARG B 1 60 ? -17.781 -12.062 -1.655 1 98.19 60 ARG B N 1
ATOM 2225 C CA . ARG B 1 60 ? -18.078 -12.727 -2.92 1 98.19 60 ARG B CA 1
ATOM 2226 C C . ARG B 1 60 ? -17 -13.742 -3.271 1 98.19 60 ARG B C 1
ATOM 2228 O O . ARG B 1 60 ? -17.297 -14.812 -3.807 1 98.19 60 ARG B O 1
ATOM 2235 N N . TYR B 1 61 ? -15.773 -13.375 -3.031 1 97.75 61 TYR B N 1
ATOM 2236 C CA . TYR B 1 61 ? -14.664 -14.297 -3.248 1 97.75 61 TYR B CA 1
ATOM 2237 C C . TYR B 1 61 ? -14.828 -15.562 -2.412 1 97.75 61 TYR B C 1
ATOM 2239 O O . TYR B 1 61 ? -14.625 -16.672 -2.906 1 97.75 61 TYR B O 1
ATOM 2247 N N . GLY B 1 62 ? -15.188 -15.367 -1.166 1 97.75 62 GLY B N 1
ATOM 2248 C CA . GLY B 1 62 ? -15.461 -16.5 -0.303 1 97.75 62 GLY B CA 1
ATOM 2249 C C . GLY B 1 62 ? -16.594 -17.375 -0.812 1 97.75 62 GLY B C 1
ATOM 2250 O O . GLY B 1 62 ? -16.531 -18.609 -0.702 1 97.75 62 GLY B O 1
ATOM 2251 N N . LEU B 1 63 ? -17.609 -16.781 -1.333 1 97.44 63 LEU B N 1
ATOM 2252 C CA . LEU B 1 63 ? -18.734 -17.516 -1.896 1 97.44 63 LEU B CA 1
ATOM 2253 C C . LEU B 1 63 ? -18.297 -18.328 -3.111 1 97.44 63 LEU B C 1
ATOM 2255 O O . LEU B 1 63 ? -18.719 -19.484 -3.275 1 97.44 63 LEU B O 1
ATOM 2259 N N . LEU B 1 64 ? -17.484 -17.75 -3.965 1 96.56 64 LEU B N 1
ATOM 2260 C CA . LEU B 1 64 ? -16.969 -18.469 -5.129 1 96.56 64 LEU B CA 1
ATOM 2261 C C . LEU B 1 64 ? -16.109 -19.656 -4.699 1 96.56 64 LEU B C 1
ATOM 2263 O O . LEU B 1 64 ? -16.141 -20.703 -5.348 1 96.56 64 LEU B O 1
ATOM 2267 N N . LYS B 1 65 ? -15.445 -19.516 -3.646 1 96.56 65 LYS B N 1
ATOM 2268 C CA . LYS B 1 65 ? -14.539 -20.547 -3.154 1 96.56 65 LYS B CA 1
ATOM 2269 C C . LYS B 1 65 ? -15.266 -21.5 -2.213 1 96.56 65 LYS B C 1
ATOM 2271 O O . LYS B 1 65 ? -14.695 -22.516 -1.801 1 96.56 65 LYS B O 1
ATOM 2276 N N . THR B 1 66 ? -16.438 -21.156 -1.849 1 96.19 66 THR B N 1
ATOM 2277 C CA . THR B 1 66 ? -17.219 -21.906 -0.865 1 96.19 66 THR B CA 1
ATOM 2278 C C . THR B 1 66 ? -16.453 -22.031 0.447 1 96.19 66 THR B C 1
ATOM 2280 O O . THR B 1 66 ? -16.391 -23.109 1.037 1 96.19 66 THR B O 1
ATOM 2283 N N . ASP B 1 67 ? -15.719 -21.016 0.809 1 96.81 67 ASP B N 1
ATOM 2284 C CA . ASP B 1 67 ? -14.969 -20.938 2.061 1 96.81 67 ASP B CA 1
ATOM 2285 C C . ASP B 1 67 ? -15.789 -20.25 3.148 1 96.81 67 ASP B C 1
ATOM 2287 O O . ASP B 1 67 ? -15.953 -19.031 3.135 1 96.81 67 ASP B O 1
ATOM 2291 N N . MET B 1 68 ? -16.219 -21.031 4.145 1 95.75 68 MET B N 1
ATOM 2292 C CA . MET B 1 68 ? -17.141 -20.516 5.16 1 95.75 68 MET B CA 1
ATOM 2293 C C . MET B 1 68 ? -16.453 -19.484 6.039 1 95.75 68 MET B C 1
ATOM 2295 O O . MET B 1 68 ? -17.094 -18.516 6.48 1 95.75 68 MET B O 1
ATOM 2299 N N . THR B 1 69 ? -15.18 -19.641 6.328 1 96.44 69 THR B N 1
ATOM 2300 C CA . THR B 1 69 ? -14.453 -18.672 7.141 1 96.44 69 THR B CA 1
ATOM 2301 C C . THR B 1 69 ? -14.453 -17.297 6.477 1 96.44 69 THR B C 1
ATOM 2303 O O . THR B 1 69 ? -14.805 -16.297 7.102 1 96.44 69 THR B O 1
ATOM 2306 N N . LEU B 1 70 ? -14.102 -17.266 5.211 1 97.38 70 LEU B N 1
ATOM 2307 C CA . LEU B 1 70 ? -14.117 -16.016 4.445 1 97.38 70 LEU B CA 1
ATOM 2308 C C . LEU B 1 70 ? -15.523 -15.43 4.395 1 97.38 70 LEU B C 1
ATOM 2310 O O . LEU B 1 70 ? -15.695 -14.219 4.508 1 97.38 70 LEU B O 1
ATOM 2314 N N . ILE B 1 71 ? -16.5 -16.234 4.238 1 97.88 71 ILE B N 1
ATOM 2315 C CA . ILE B 1 71 ? -17.875 -15.781 4.098 1 97.88 71 ILE B CA 1
ATOM 2316 C C . ILE B 1 71 ? -18.344 -15.117 5.391 1 97.88 71 ILE B C 1
ATOM 2318 O O . ILE B 1 71 ? -18.812 -13.984 5.383 1 97.88 71 ILE B O 1
ATOM 2322 N N . TYR B 1 72 ? -18.141 -15.758 6.48 1 97.19 72 TYR B N 1
ATOM 2323 C CA . TYR B 1 72 ? -18.656 -15.258 7.75 1 97.19 72 TYR B CA 1
ATOM 2324 C C . TYR B 1 72 ? -17.938 -13.977 8.156 1 97.19 72 TYR B C 1
ATOM 2326 O O . TYR B 1 72 ? -18.578 -13 8.547 1 97.19 72 TYR B O 1
ATOM 2334 N N . VAL B 1 73 ? -16.656 -13.992 8.102 1 97.44 73 VAL B N 1
ATOM 2335 C CA . VAL B 1 73 ? -15.867 -12.859 8.547 1 97.44 73 VAL B CA 1
ATOM 2336 C C . VAL B 1 73 ? -16.203 -11.633 7.707 1 97.44 73 VAL B C 1
ATOM 2338 O O . VAL B 1 73 ? -16.406 -10.539 8.242 1 97.44 73 VAL B O 1
ATOM 2341 N N . ASN B 1 74 ? -16.266 -11.766 6.406 1 97.75 74 ASN B N 1
ATOM 2342 C CA . ASN B 1 74 ? -16.453 -10.617 5.52 1 97.75 74 ASN B CA 1
ATOM 2343 C C . ASN B 1 74 ? -17.922 -10.188 5.473 1 97.75 74 ASN B C 1
ATOM 2345 O O . ASN B 1 74 ? -18.219 -9.008 5.254 1 97.75 74 ASN B O 1
ATOM 2349 N N . ALA B 1 75 ? -18.891 -11.109 5.75 1 98.19 75 ALA B N 1
ATOM 2350 C CA . ALA B 1 75 ? -20.281 -10.703 5.934 1 98.19 75 ALA B CA 1
ATOM 2351 C C . ALA B 1 75 ? -20.422 -9.781 7.145 1 98.19 75 ALA B C 1
ATOM 2353 O O . ALA B 1 75 ? -21.062 -8.734 7.062 1 98.19 75 ALA B O 1
ATOM 2354 N N . ALA B 1 76 ? -19.859 -10.227 8.195 1 97.81 76 ALA B N 1
ATOM 2355 C CA . ALA B 1 76 ? -19.859 -9.398 9.398 1 97.81 76 ALA B CA 1
ATOM 2356 C C . ALA B 1 76 ? -19.172 -8.062 9.148 1 97.81 76 ALA B C 1
ATOM 2358 O O . ALA B 1 76 ? -19.672 -7.008 9.539 1 97.81 76 ALA B O 1
ATOM 2359 N N . GLY B 1 77 ? -18.016 -8.117 8.484 1 97.44 77 GLY B N 1
ATOM 2360 C CA . GLY B 1 77 ? -17.281 -6.906 8.172 1 97.44 77 GLY B CA 1
ATOM 2361 C C . GLY B 1 77 ? -18.062 -5.938 7.301 1 97.44 77 GLY B C 1
ATOM 2362 O O . GLY B 1 77 ? -18.109 -4.738 7.578 1 97.44 77 GLY B O 1
ATOM 2363 N N . ALA B 1 78 ? -18.656 -6.469 6.266 1 98.06 78 ALA B N 1
ATOM 2364 C CA . ALA B 1 78 ? -19.453 -5.637 5.371 1 98.06 78 ALA B CA 1
ATOM 2365 C C . ALA B 1 78 ? -20.578 -4.941 6.133 1 98.06 78 ALA B C 1
ATOM 2367 O O . ALA B 1 78 ? -20.844 -3.752 5.926 1 98.06 78 ALA B O 1
ATOM 2368 N N . PHE B 1 79 ? -21.172 -5.691 6.973 1 98.19 79 PHE B N 1
ATOM 2369 C CA . PHE B 1 79 ? -22.281 -5.152 7.75 1 98.19 79 PHE B CA 1
ATOM 2370 C C . PHE B 1 79 ? -21.797 -4.074 8.711 1 98.19 79 PHE B C 1
ATOM 2372 O O . PHE B 1 79 ? -22.344 -2.963 8.727 1 98.19 79 PHE B O 1
ATOM 2379 N N . ILE B 1 80 ? -20.812 -4.289 9.539 1 97.94 80 ILE B N 1
ATOM 2380 C CA . ILE B 1 80 ? -20.297 -3.383 10.555 1 97.94 80 ILE B CA 1
ATOM 2381 C C . ILE B 1 80 ? -19.75 -2.121 9.883 1 97.94 80 ILE B C 1
ATOM 2383 O O . ILE B 1 80 ? -20.078 -1.005 10.289 1 97.94 80 ILE B O 1
ATOM 2387 N N . GLU B 1 81 ? -18.938 -2.311 8.867 1 97.44 81 GLU B N 1
ATOM 2388 C CA . GLU B 1 81 ? -18.344 -1.17 8.18 1 97.44 81 GLU B CA 1
ATOM 2389 C C . GLU B 1 81 ? -19.422 -0.323 7.492 1 97.44 81 GLU B C 1
ATOM 2391 O O . GLU B 1 81 ? -19.297 0.901 7.422 1 97.44 81 GLU B O 1
ATOM 2396 N N . PHE B 1 82 ? -20.422 -0.977 7.004 1 97.75 82 PHE B N 1
ATOM 2397 C CA . PHE B 1 82 ? -21.531 -0.243 6.395 1 97.75 82 PHE B CA 1
ATOM 2398 C C . PHE B 1 82 ? -22.234 0.626 7.426 1 97.75 82 PHE B C 1
ATOM 2400 O O . PHE B 1 82 ? -22.641 1.755 7.129 1 97.75 82 PHE B O 1
ATOM 2407 N N . LEU B 1 83 ? -22.406 0.151 8.602 1 97.88 83 LEU B N 1
ATOM 2408 C CA . LEU B 1 83 ? -23.016 0.928 9.672 1 97.88 83 LEU B CA 1
ATOM 2409 C C . LEU B 1 83 ? -22.172 2.158 10 1 97.88 83 LEU B C 1
ATOM 2411 O O . LEU B 1 83 ? -22.719 3.232 10.266 1 97.88 83 LEU B O 1
ATOM 2415 N N . TYR B 1 84 ? -20.859 2.004 10 1 96.94 84 TYR B N 1
ATOM 2416 C CA . TYR B 1 84 ? -19.984 3.146 10.227 1 96.94 84 TYR B CA 1
ATOM 2417 C C . TYR B 1 84 ? -20.156 4.191 9.133 1 96.94 84 TYR B C 1
ATOM 2419 O O . TYR B 1 84 ? -20.172 5.395 9.406 1 96.94 84 TYR B O 1
ATOM 2427 N N . VAL B 1 85 ? -20.25 3.705 7.898 1 97.25 85 VAL B N 1
ATOM 2428 C CA . VAL B 1 85 ? -20.453 4.609 6.77 1 97.25 85 VAL B CA 1
ATOM 2429 C C . VAL B 1 85 ? -21.75 5.379 6.953 1 97.25 85 VAL B C 1
ATOM 2431 O O . VAL B 1 85 ? -21.797 6.598 6.77 1 97.25 85 VAL B O 1
ATOM 2434 N N . LEU B 1 86 ? -22.812 4.719 7.336 1 97 86 LEU B N 1
ATOM 2435 C CA . LEU B 1 86 ? -24.109 5.348 7.555 1 97 86 LEU B CA 1
ATOM 2436 C C . LEU B 1 86 ? -24.031 6.379 8.68 1 97 86 LEU B C 1
ATOM 2438 O O . LEU B 1 86 ? -24.547 7.488 8.547 1 97 86 LEU B O 1
ATOM 2442 N N . TYR B 1 87 ? -23.375 5.98 9.75 1 97 87 TYR B N 1
ATOM 2443 C CA . TYR B 1 87 ? -23.234 6.887 10.883 1 97 87 TYR B CA 1
ATOM 2444 C C . TYR B 1 87 ? -22.453 8.133 10.484 1 97 87 TYR B C 1
ATOM 2446 O O . TYR B 1 87 ? -22.844 9.25 10.828 1 97 87 TYR B O 1
ATOM 2454 N N . PHE B 1 88 ? -21.406 7.973 9.82 1 95.81 88 PHE B N 1
ATOM 2455 C CA . PHE B 1 88 ? -20.594 9.086 9.352 1 95.81 88 PHE B CA 1
ATOM 2456 C C . PHE B 1 88 ? -21.406 10.008 8.445 1 95.81 88 PHE B C 1
ATOM 2458 O O . PHE B 1 88 ? -21.375 11.227 8.609 1 95.81 88 PHE B O 1
ATOM 2465 N N . TYR B 1 89 ? -22.141 9.406 7.562 1 95.69 89 TYR B N 1
ATOM 2466 C CA . TYR B 1 89 ? -22.922 10.141 6.578 1 95.69 89 TYR B CA 1
ATOM 2467 C C . TYR B 1 89 ? -23.984 10.992 7.258 1 95.69 89 TYR B C 1
ATOM 2469 O O . TYR B 1 89 ? -24.188 12.156 6.898 1 95.69 89 TYR B O 1
ATOM 2477 N N . THR B 1 90 ? -24.609 10.516 8.25 1 95.19 90 THR B N 1
ATOM 2478 C CA . THR B 1 90 ? -25.703 11.211 8.914 1 95.19 90 THR B CA 1
ATOM 2479 C C . THR B 1 90 ? -25.172 12.375 9.742 1 95.19 90 THR B C 1
ATOM 2481 O O . THR B 1 90 ? -25.891 13.352 9.984 1 95.19 90 THR B O 1
ATOM 2484 N N . HIS B 1 91 ? -23.938 12.367 10.164 1 95.25 91 HIS B N 1
ATOM 2485 C CA . HIS B 1 91 ? -23.391 13.406 11.031 1 95.25 91 HIS B CA 1
ATOM 2486 C C . HIS B 1 91 ? -22.484 14.359 10.25 1 95.25 91 HIS B C 1
ATOM 2488 O O . HIS B 1 91 ? -21.891 15.266 10.828 1 95.25 91 HIS B O 1
ATOM 2494 N N . ALA B 1 92 ? -22.406 14.062 8.953 1 92.69 92 ALA B N 1
ATOM 2495 C CA . ALA B 1 92 ? -21.562 14.922 8.125 1 92.69 92 ALA B CA 1
ATOM 2496 C C . ALA B 1 92 ? -22.297 16.219 7.754 1 92.69 92 ALA B C 1
ATOM 2498 O O . ALA B 1 92 ? -23.484 16.188 7.426 1 92.69 92 ALA B O 1
ATOM 2499 N N . ASP B 1 93 ? -21.531 17.344 7.852 1 89.44 93 ASP B N 1
ATOM 2500 C CA . ASP B 1 93 ? -22.094 18.641 7.488 1 89.44 93 ASP B CA 1
ATOM 2501 C C . ASP B 1 93 ? -22.156 18.797 5.969 1 89.44 93 ASP B C 1
ATOM 2503 O O . ASP B 1 93 ? -23.172 19.266 5.434 1 89.44 93 ASP B O 1
ATOM 2507 N N . GLU B 1 94 ? -21.094 18.5 5.336 1 86.12 94 GLU B N 1
ATOM 2508 C CA . GLU B 1 94 ? -21.016 18.578 3.879 1 86.12 94 GLU B CA 1
ATOM 2509 C C . GLU B 1 94 ? -21.156 17.203 3.242 1 86.12 94 GLU B C 1
ATOM 2511 O O . GLU B 1 94 ? -20.281 16.344 3.383 1 86.12 94 GLU B O 1
ATOM 2516 N N . LYS B 1 95 ? -22.219 17.031 2.412 1 90.06 95 LYS B N 1
ATOM 2517 C CA . LYS B 1 95 ? -22.516 15.688 1.918 1 90.06 95 LYS B CA 1
ATOM 2518 C C . LYS B 1 95 ? -22.141 15.555 0.442 1 90.06 95 LYS B C 1
ATOM 2520 O O . LYS B 1 95 ? -22 14.438 -0.069 1 90.06 95 LYS B O 1
ATOM 2525 N N . LYS B 1 96 ? -21.969 16.562 -0.21 1 86.56 96 LYS B N 1
ATOM 2526 C CA . LYS B 1 96 ? -21.719 16.531 -1.646 1 86.56 96 LYS B CA 1
ATOM 2527 C C . LYS B 1 96 ? -20.484 15.695 -1.96 1 86.56 96 LYS B C 1
ATOM 2529 O O . LYS B 1 96 ? -20.531 14.766 -2.773 1 86.56 96 LYS B O 1
ATOM 2534 N N . PRO B 1 97 ? -19.391 15.977 -1.27 1 84.81 97 PRO B N 1
ATOM 2535 C CA . PRO B 1 97 ? -18.203 15.148 -1.55 1 84.81 97 PRO B CA 1
ATOM 2536 C C . PRO B 1 97 ? -18.406 13.688 -1.166 1 84.81 97 PRO B C 1
ATOM 2538 O O . PRO B 1 97 ? -17.812 12.797 -1.771 1 84.81 97 PRO B O 1
ATOM 2541 N N . LEU B 1 98 ? -19.203 13.43 -0.204 1 90.44 98 LEU B N 1
ATOM 2542 C CA . LEU B 1 98 ? -19.469 12.062 0.231 1 90.44 98 LEU B CA 1
ATOM 2543 C C . LEU B 1 98 ? -20.266 11.305 -0.822 1 90.44 98 LEU B C 1
ATOM 2545 O O . LEU B 1 98 ? -20.078 10.102 -1.01 1 90.44 98 LEU B O 1
ATOM 2549 N N . HIS B 1 99 ? -21.078 12.023 -1.543 1 92.62 99 HIS B N 1
ATOM 2550 C CA . HIS B 1 99 ? -21.859 11.414 -2.604 1 92.62 99 HIS B CA 1
ATOM 2551 C C . HIS B 1 99 ? -20.969 10.875 -3.717 1 92.62 99 HIS B C 1
ATOM 2553 O O . HIS B 1 99 ? -21.203 9.781 -4.234 1 92.62 99 HIS B O 1
ATOM 2559 N N . ARG B 1 100 ? -20.062 11.602 -4.02 1 88.94 100 ARG B N 1
ATOM 2560 C CA . ARG B 1 100 ? -19.156 11.172 -5.078 1 88.94 100 ARG B CA 1
ATOM 2561 C C . ARG B 1 100 ? -18.391 9.922 -4.672 1 88.94 100 ARG B C 1
ATOM 2563 O O . ARG B 1 100 ? -18.219 9 -5.469 1 88.94 100 ARG B O 1
ATOM 2570 N N . MET B 1 101 ? -17.891 9.891 -3.494 1 90.44 101 MET B N 1
ATOM 2571 C CA . MET B 1 101 ? -17.156 8.742 -2.971 1 90.44 101 MET B CA 1
ATOM 2572 C C . MET B 1 101 ? -18.047 7.5 -2.939 1 90.44 101 MET B C 1
ATOM 2574 O O . MET B 1 101 ? -17.641 6.426 -3.383 1 90.44 101 MET B O 1
ATOM 2578 N N . LEU B 1 102 ? -19.203 7.695 -2.451 1 94.62 102 LEU B N 1
ATOM 2579 C CA . LEU B 1 102 ? -20.141 6.582 -2.32 1 94.62 102 LEU B CA 1
ATOM 2580 C C . LEU B 1 102 ? -20.594 6.086 -3.689 1 94.62 102 LEU B C 1
ATOM 2582 O O . LEU B 1 102 ? -20.75 4.879 -3.896 1 94.62 102 LEU B O 1
ATOM 2586 N N . LEU B 1 103 ? -20.797 7.02 -4.566 1 93.69 103 LEU B N 1
ATOM 2587 C CA . LEU B 1 103 ? -21.156 6.637 -5.926 1 93.69 103 LEU B CA 1
ATOM 2588 C C . LEU B 1 103 ? -20.031 5.84 -6.582 1 93.69 103 LEU B C 1
ATOM 2590 O O . LEU B 1 103 ? -20.281 4.797 -7.195 1 93.69 103 LEU B O 1
ATOM 2594 N N . GLY B 1 104 ? -18.844 6.332 -6.434 1 92.69 104 GLY B N 1
ATOM 2595 C CA . GLY B 1 104 ? -17.703 5.594 -6.957 1 92.69 104 GLY B CA 1
ATOM 2596 C C . GLY B 1 104 ? -17.578 4.195 -6.379 1 92.69 104 GLY B C 1
ATOM 2597 O O . GLY B 1 104 ? -17.359 3.23 -7.117 1 92.69 104 GLY B O 1
ATOM 2598 N N . ALA B 1 105 ? -17.703 4.078 -5.109 1 94.56 105 ALA B N 1
ATOM 2599 C CA . ALA B 1 105 ? -17.609 2.795 -4.418 1 94.56 105 ALA B CA 1
ATOM 2600 C C . ALA B 1 105 ? -18.703 1.836 -4.91 1 94.56 105 ALA B C 1
ATOM 2602 O O . ALA B 1 105 ? -18.422 0.665 -5.18 1 94.56 105 ALA B O 1
ATOM 2603 N N . THR B 1 106 ? -19.891 2.305 -5.02 1 95.75 106 THR B N 1
ATOM 2604 C CA . THR B 1 106 ? -21.016 1.495 -5.48 1 95.75 106 THR B CA 1
ATOM 2605 C C . THR B 1 106 ? -20.797 1.044 -6.922 1 95.75 106 THR B C 1
ATOM 2607 O O . THR B 1 106 ? -21.078 -0.107 -7.266 1 95.75 106 THR B O 1
ATOM 2610 N N . CYS B 1 107 ? -20.297 1.916 -7.734 1 95 107 CYS B N 1
ATOM 2611 C CA . CYS B 1 107 ? -20.031 1.572 -9.125 1 95 107 CYS B CA 1
ATOM 2612 C C . CYS B 1 107 ? -18.984 0.463 -9.227 1 95 107 CYS B C 1
ATOM 2614 O O . CYS B 1 107 ? -19.141 -0.479 -10.008 1 95 107 CYS B O 1
ATOM 2616 N N . ILE B 1 108 ? -18 0.591 -8.43 1 94.88 108 ILE B N 1
ATOM 2617 C CA . ILE B 1 108 ? -16.922 -0.407 -8.453 1 94.88 108 ILE B CA 1
ATOM 2618 C C . ILE B 1 108 ? -17.484 -1.762 -8.016 1 94.88 108 ILE B C 1
ATOM 2620 O O . ILE B 1 108 ? -17.234 -2.777 -8.672 1 94.88 108 ILE B O 1
ATOM 2624 N N . VAL B 1 109 ? -18.219 -1.808 -6.938 1 97.12 109 VAL B N 1
ATOM 2625 C CA . VAL B 1 109 ? -18.797 -3.049 -6.418 1 97.12 109 VAL B CA 1
ATOM 2626 C C . VAL B 1 109 ? -19.766 -3.635 -7.434 1 97.12 109 VAL B C 1
ATOM 2628 O O . VAL B 1 109 ? -19.703 -4.824 -7.758 1 97.12 109 VAL B O 1
ATOM 2631 N N . PHE B 1 110 ? -20.609 -2.795 -7.949 1 97.06 110 PHE B N 1
ATOM 2632 C CA . PHE B 1 110 ? -21.625 -3.246 -8.898 1 97.06 110 PHE B CA 1
ATOM 2633 C C . PHE B 1 110 ? -20.969 -3.783 -10.164 1 97.06 110 PHE B C 1
ATOM 2635 O O . PHE B 1 110 ? -21.328 -4.863 -10.641 1 97.06 110 PHE B O 1
ATOM 2642 N N . ALA B 1 111 ? -20.094 -3.033 -10.703 1 96.31 111 ALA B N 1
ATOM 2643 C CA . ALA B 1 111 ? -19.406 -3.463 -11.914 1 96.31 111 ALA B CA 1
ATOM 2644 C C . ALA B 1 111 ? -18.688 -4.789 -11.695 1 96.31 111 ALA B C 1
ATOM 2646 O O . ALA B 1 111 ? -18.719 -5.672 -12.555 1 96.31 111 ALA B O 1
ATOM 2647 N N . THR B 1 112 ? -18.016 -4.902 -10.578 1 96.56 112 THR B N 1
ATOM 2648 C CA . THR B 1 112 ? -17.297 -6.129 -10.25 1 96.56 112 THR B CA 1
ATOM 2649 C C . THR B 1 112 ? -18.25 -7.312 -10.148 1 96.56 112 THR B C 1
ATOM 2651 O O . THR B 1 112 ? -18 -8.367 -10.727 1 96.56 112 THR B O 1
ATOM 2654 N N . LEU B 1 113 ? -19.359 -7.148 -9.453 1 96.69 113 LEU B N 1
ATOM 2655 C CA . LEU B 1 113 ? -20.312 -8.234 -9.258 1 96.69 113 LEU B CA 1
ATOM 2656 C C . LEU B 1 113 ? -20.969 -8.617 -10.57 1 96.69 113 LEU B C 1
ATOM 2658 O O . LEU B 1 113 ? -21.188 -9.805 -10.836 1 96.69 113 LEU B O 1
ATOM 2662 N N . VAL B 1 114 ? -21.328 -7.645 -11.391 1 96.38 114 VAL B N 1
ATOM 2663 C CA . VAL B 1 114 ? -21.906 -7.918 -12.695 1 96.38 114 VAL B CA 1
ATOM 2664 C C . VAL B 1 114 ? -20.922 -8.711 -13.555 1 96.38 114 VAL B C 1
ATOM 2666 O O . VAL B 1 114 ? -21.297 -9.703 -14.18 1 96.38 114 VAL B O 1
ATOM 2669 N 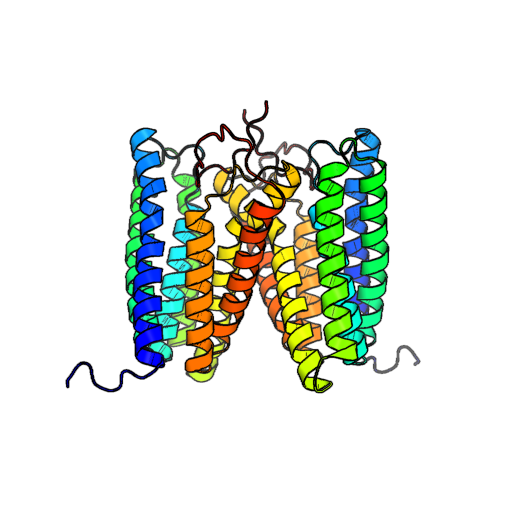N . TYR B 1 115 ? -19.75 -8.281 -13.555 1 96.38 115 TYR B N 1
ATOM 2670 C CA . TYR B 1 115 ? -18.734 -8.969 -14.328 1 96.38 115 TYR B CA 1
ATOM 2671 C C . TYR B 1 115 ? -18.562 -10.406 -13.859 1 96.38 115 TYR B C 1
ATOM 2673 O O . TYR B 1 115 ? -18.562 -11.336 -14.672 1 96.38 115 TYR B O 1
ATOM 2681 N N . ILE B 1 116 ? -18.422 -10.609 -12.617 1 95.88 116 ILE B N 1
ATOM 2682 C CA . ILE B 1 116 ? -18.156 -11.922 -12.039 1 95.88 116 ILE B CA 1
ATOM 2683 C C . ILE B 1 116 ? -19.344 -12.844 -12.273 1 95.88 116 ILE B C 1
ATOM 2685 O O . ILE B 1 116 ? -19.172 -14.039 -12.523 1 95.88 116 ILE B O 1
ATOM 2689 N N . ASN B 1 117 ? -20.562 -12.383 -12.266 1 93.19 117 ASN B N 1
ATOM 2690 C CA . ASN B 1 117 ? -21.766 -13.211 -12.336 1 93.19 117 ASN B CA 1
ATOM 2691 C C . ASN B 1 117 ? -22.203 -13.461 -13.773 1 93.19 117 ASN B C 1
ATOM 2693 O O . ASN B 1 117 ? -22.781 -14.508 -14.086 1 93.19 117 ASN B O 1
ATOM 2697 N N . TYR B 1 118 ? -21.891 -12.492 -14.648 1 93.62 118 TYR B N 1
ATOM 2698 C CA . TYR B 1 118 ? -22.547 -12.594 -15.953 1 93.62 118 TYR B CA 1
ATOM 2699 C C . TYR B 1 118 ? -21.516 -12.594 -17.078 1 93.62 118 TYR B C 1
ATOM 2701 O O . TYR B 1 118 ? -21.781 -13.086 -18.172 1 93.62 118 TYR B O 1
ATOM 2709 N N . LEU B 1 119 ? -20.391 -12.055 -16.875 1 93 119 LEU B N 1
ATOM 2710 C CA . LEU B 1 119 ? -19.5 -11.82 -18 1 93 119 LEU B CA 1
ATOM 2711 C C . LEU B 1 119 ? -18.297 -12.75 -17.938 1 93 119 LEU B C 1
ATOM 2713 O O . LEU B 1 119 ? -17.688 -13.07 -18.969 1 93 119 LEU B O 1
ATOM 2717 N N . ALA B 1 120 ? -17.875 -13.203 -16.75 1 92.81 120 ALA B N 1
ATOM 2718 C CA . ALA B 1 120 ? -16.719 -14.07 -16.609 1 92.81 120 ALA B CA 1
ATOM 2719 C C . ALA B 1 120 ? -16.922 -15.391 -17.344 1 92.81 120 ALA B C 1
ATOM 2721 O O . ALA B 1 120 ? -18.016 -15.969 -17.297 1 92.81 120 ALA B O 1
ATOM 2722 N N . GLU B 1 121 ? -15.922 -15.867 -18.047 1 92.69 121 GLU B N 1
ATOM 2723 C CA . GLU B 1 121 ? -15.984 -17.047 -18.891 1 92.69 121 GLU B CA 1
ATOM 2724 C C . GLU B 1 121 ? -16.25 -18.312 -18.062 1 92.69 121 GLU B C 1
ATOM 2726 O O . GLU B 1 121 ? -17.031 -19.172 -18.469 1 92.69 121 GLU B O 1
ATOM 2731 N N . ASP B 1 122 ? -15.453 -18.422 -17.016 1 94.69 122 ASP B N 1
ATOM 2732 C CA . ASP B 1 122 ? -15.594 -19.578 -16.109 1 94.69 122 ASP B CA 1
ATOM 2733 C C . ASP B 1 122 ? -15.281 -19.188 -14.672 1 94.69 122 ASP B C 1
ATOM 2735 O O . ASP B 1 122 ? -14.859 -18.047 -14.406 1 94.69 122 ASP B O 1
ATOM 2739 N N . VAL B 1 123 ? -15.555 -20.078 -13.82 1 93.75 123 VAL B N 1
ATOM 2740 C CA . VAL B 1 123 ? -15.445 -19.828 -12.391 1 93.75 123 VAL B CA 1
ATOM 2741 C C . VAL B 1 123 ? -13.992 -19.562 -12.016 1 93.75 123 VAL B C 1
ATOM 2743 O O . VAL B 1 123 ? -13.703 -18.719 -11.164 1 93.75 123 VAL B O 1
ATOM 2746 N N . GLU B 1 124 ? -13.055 -20.297 -12.586 1 94.31 124 GLU B N 1
ATOM 2747 C CA . GLU B 1 124 ? -11.641 -20.141 -12.273 1 94.31 124 GLU B CA 1
ATOM 2748 C C . GLU B 1 124 ? -11.141 -18.766 -12.695 1 94.31 124 GLU B C 1
ATOM 2750 O O . GLU B 1 124 ? -10.367 -18.125 -11.969 1 94.31 124 GLU B O 1
ATOM 2755 N N . THR B 1 125 ? -11.547 -18.344 -13.805 1 94.5 125 THR B N 1
ATOM 2756 C CA . THR B 1 125 ? -11.211 -17 -14.273 1 94.5 125 THR B CA 1
ATOM 2757 C C . THR B 1 125 ? -11.82 -15.945 -13.359 1 94.5 125 THR B C 1
ATOM 2759 O O . THR B 1 125 ? -11.172 -14.945 -13.039 1 94.5 125 THR B O 1
ATOM 2762 N N . ALA B 1 126 ? -13.023 -16.141 -12.977 1 95.69 126 ALA B N 1
ATOM 2763 C CA . ALA B 1 126 ? -13.703 -15.242 -12.055 1 95.69 126 ALA B CA 1
ATOM 2764 C C . ALA B 1 126 ? -12.945 -15.141 -10.734 1 95.69 126 ALA B C 1
ATOM 2766 O O . ALA B 1 126 ? -12.727 -14.047 -10.219 1 95.69 126 ALA B O 1
ATOM 2767 N N . LYS B 1 127 ? -12.531 -16.266 -10.227 1 95.19 127 LYS B N 1
ATOM 2768 C CA . LYS B 1 127 ? -11.766 -16.297 -8.984 1 95.19 127 LYS B CA 1
ATOM 2769 C C . LYS B 1 127 ? -10.461 -15.523 -9.117 1 95.19 127 LYS B C 1
ATOM 2771 O O . LYS B 1 127 ? -10.07 -14.797 -8.203 1 95.19 127 LYS B O 1
ATOM 2776 N N . TYR B 1 128 ? -9.875 -15.711 -10.195 1 92.69 128 TYR B N 1
ATOM 2777 C CA . TYR B 1 128 ? -8.594 -15.055 -10.414 1 92.69 128 TYR B CA 1
ATOM 2778 C C . TYR B 1 128 ? -8.766 -13.539 -10.453 1 92.69 128 TYR B C 1
ATOM 2780 O O . TYR B 1 128 ? -8.055 -12.812 -9.75 1 92.69 128 TYR B O 1
ATOM 2788 N N . HIS B 1 129 ? -9.688 -13.086 -11.242 1 93.56 129 HIS B N 1
ATOM 2789 C CA . HIS B 1 129 ? -9.898 -11.648 -11.383 1 93.56 129 HIS B CA 1
ATOM 2790 C C . HIS B 1 129 ? -10.406 -11.039 -10.078 1 93.56 129 HIS B C 1
ATOM 2792 O O . HIS B 1 129 ? -9.961 -9.969 -9.672 1 93.56 129 HIS B O 1
ATOM 2798 N N . LEU B 1 130 ? -11.312 -11.68 -9.453 1 96.25 130 LEU B N 1
ATOM 2799 C CA . LEU B 1 130 ? -11.836 -11.18 -8.188 1 96.25 130 LEU B CA 1
ATOM 2800 C C . LEU B 1 130 ? -10.766 -11.203 -7.105 1 96.25 130 LEU B C 1
ATOM 2802 O O . LEU B 1 130 ? -10.672 -10.273 -6.297 1 96.25 130 LEU B O 1
ATOM 2806 N N . GLY B 1 131 ? -9.977 -12.281 -7.086 1 94.62 131 GLY B N 1
ATOM 2807 C CA . GLY B 1 131 ? -8.859 -12.344 -6.16 1 94.62 131 GLY B CA 1
ATOM 2808 C C . GLY B 1 131 ? -7.902 -11.18 -6.305 1 94.62 131 GLY B C 1
ATOM 2809 O O . GLY B 1 131 ? -7.441 -10.625 -5.309 1 94.62 131 GLY B O 1
ATOM 2810 N N . LEU B 1 132 ? -7.609 -10.828 -7.473 1 91.62 132 LEU B N 1
ATOM 2811 C CA . LEU B 1 132 ? -6.734 -9.688 -7.746 1 91.62 132 LEU B CA 1
ATOM 2812 C C . LEU B 1 132 ? -7.336 -8.398 -7.203 1 91.62 132 LEU B C 1
ATOM 2814 O O . LEU B 1 132 ? -6.633 -7.582 -6.602 1 91.62 132 LEU B O 1
ATOM 2818 N N . LEU B 1 133 ? -8.578 -8.227 -7.43 1 94.38 133 LEU B N 1
ATOM 2819 C CA . LEU B 1 133 ? -9.258 -7.031 -6.941 1 94.38 133 LEU B CA 1
ATOM 2820 C C . LEU B 1 133 ? -9.281 -7 -5.418 1 94.38 133 LEU B C 1
ATOM 2822 O O . LEU B 1 133 ? -9.094 -5.941 -4.812 1 94.38 133 LEU B O 1
ATOM 2826 N N . CYS B 1 134 ? -9.531 -8.109 -4.836 1 95.56 134 CYS B N 1
ATOM 2827 C CA . CYS B 1 134 ? -9.508 -8.203 -3.383 1 95.56 134 CYS B CA 1
ATOM 2828 C C . CYS B 1 134 ? -8.125 -7.859 -2.836 1 95.56 134 CYS B C 1
ATOM 2830 O O . CYS B 1 134 ? -8.008 -7.148 -1.838 1 95.56 134 CYS B O 1
ATOM 2832 N N . THR B 1 135 ? -7.105 -8.367 -3.484 1 92.06 135 THR B N 1
ATOM 2833 C CA . THR B 1 135 ? -5.734 -8.062 -3.088 1 92.06 135 THR B CA 1
ATOM 2834 C C . THR B 1 135 ? -5.457 -6.562 -3.209 1 92.06 135 THR B C 1
ATOM 2836 O O . THR B 1 135 ? -4.848 -5.965 -2.32 1 92.06 135 THR B O 1
ATOM 2839 N N . PHE B 1 136 ? -5.93 -6.012 -4.273 1 93.25 136 PHE B N 1
ATOM 2840 C CA . PHE B 1 136 ? -5.785 -4.574 -4.465 1 93.25 136 PHE B CA 1
ATOM 2841 C C . PHE B 1 136 ? -6.469 -3.807 -3.338 1 93.25 136 PHE B C 1
ATOM 2843 O O . PHE B 1 136 ? -5.91 -2.844 -2.809 1 93.25 136 PHE B O 1
ATOM 2850 N N . GLY B 1 137 ? -7.66 -4.188 -3.025 1 94 137 GLY B N 1
ATOM 2851 C CA . GLY B 1 137 ? -8.359 -3.578 -1.904 1 94 137 GLY B CA 1
ATOM 2852 C C . GLY B 1 137 ? -7.602 -3.697 -0.594 1 94 137 GLY B C 1
ATOM 2853 O O . GLY B 1 137 ? -7.57 -2.754 0.198 1 94 137 GLY B O 1
ATOM 2854 N N . ALA B 1 138 ? -7.012 -4.852 -0.405 1 91.94 138 ALA B N 1
ATOM 2855 C CA . ALA B 1 138 ? -6.215 -5.066 0.802 1 91.94 138 ALA B CA 1
ATOM 2856 C C . ALA B 1 138 ? -5.035 -4.102 0.859 1 91.94 138 ALA B C 1
ATOM 2858 O O . ALA B 1 138 ? -4.723 -3.557 1.92 1 91.94 138 ALA B O 1
ATOM 2859 N N . VAL B 1 139 ? -4.441 -3.855 -0.23 1 90 139 VAL B N 1
ATOM 2860 C CA . VAL B 1 139 ? -3.291 -2.959 -0.303 1 90 139 VAL B CA 1
ATOM 2861 C C . VAL B 1 139 ? -3.74 -1.524 -0.034 1 90 139 VAL B C 1
ATOM 2863 O O . VAL B 1 139 ? -3.02 -0.752 0.604 1 90 139 VAL B O 1
ATOM 2866 N N . ILE B 1 140 ? -4.922 -1.212 -0.494 1 91.06 140 ILE B N 1
ATOM 2867 C CA . ILE B 1 140 ? -5.48 0.108 -0.227 1 91.06 140 ILE B CA 1
ATOM 2868 C C . ILE B 1 140 ? -5.609 0.318 1.28 1 91.06 140 ILE B C 1
ATOM 2870 O O . ILE B 1 140 ? -5.332 1.408 1.787 1 91.06 140 ILE B O 1
ATOM 2874 N N . ASN B 1 141 ? -5.918 -0.69 1.935 1 89.38 141 ASN B N 1
ATOM 2875 C CA . ASN B 1 141 ? -6.113 -0.594 3.377 1 89.38 141 ASN B CA 1
ATOM 2876 C C . ASN B 1 141 ? -4.789 -0.403 4.109 1 89.38 141 ASN B C 1
ATOM 2878 O O . ASN B 1 141 ? -4.773 -0.074 5.297 1 89.38 141 ASN B O 1
ATOM 2882 N N . PHE B 1 142 ? -3.668 -0.545 3.377 1 90 142 PHE B N 1
ATOM 2883 C CA . PHE B 1 142 ? -2.363 -0.281 3.973 1 90 142 PHE B CA 1
ATOM 2884 C C . PHE B 1 142 ? -2.066 1.214 3.982 1 90 142 PHE B C 1
ATOM 2886 O O . PHE B 1 142 ? -1.08 1.651 4.578 1 90 142 PHE B O 1
ATOM 2893 N N . GLY B 1 143 ? -2.934 1.923 3.346 1 86.94 143 GLY B N 1
ATOM 2894 C CA . GLY B 1 143 ? -2.715 3.355 3.229 1 86.94 143 GLY B CA 1
ATOM 2895 C C . GLY B 1 143 ? -2.457 4.031 4.562 1 86.94 143 GLY B C 1
ATOM 2896 O O . GLY B 1 143 ? -1.444 4.711 4.734 1 86.94 143 GLY B O 1
ATOM 2897 N N . ALA B 1 144 ? -3.266 3.795 5.512 1 82.44 144 ALA B N 1
ATOM 2898 C CA . ALA B 1 144 ? -3.146 4.438 6.82 1 82.44 144 ALA B CA 1
ATOM 2899 C C . ALA B 1 144 ? -1.88 3.988 7.539 1 82.44 144 ALA B C 1
ATOM 2901 O O . ALA B 1 144 ? -1.109 4.816 8.031 1 82.44 144 ALA B O 1
ATOM 2902 N N . PRO B 1 145 ? -1.612 2.715 7.57 1 86.31 145 PRO B N 1
ATOM 2903 C CA . PRO B 1 145 ? -0.365 2.25 8.18 1 86.31 145 PRO B CA 1
ATOM 2904 C C . PRO B 1 145 ? 0.875 2.834 7.512 1 86.31 145 PRO B C 1
ATOM 2906 O O . PRO B 1 145 ? 1.825 3.225 8.195 1 86.31 145 PRO B O 1
ATOM 2909 N N . LEU B 1 146 ? 0.843 2.922 6.266 1 88.19 146 LEU B N 1
ATOM 2910 C CA . LEU B 1 146 ? 1.99 3.445 5.535 1 88.19 146 LEU B CA 1
ATOM 2911 C C . LEU B 1 146 ? 2.152 4.941 5.773 1 88.19 146 LEU B C 1
ATOM 2913 O O . LEU B 1 146 ? 3.27 5.43 5.961 1 88.19 146 LEU B O 1
ATOM 2917 N N . ALA B 1 147 ? 1.055 5.629 5.816 1 83.94 147 ALA B N 1
ATOM 2918 C CA . ALA B 1 147 ? 1.081 7.059 6.117 1 83.94 147 ALA B CA 1
ATOM 2919 C C . ALA B 1 147 ? 1.621 7.312 7.523 1 83.94 147 ALA B C 1
ATOM 2921 O O . ALA B 1 147 ? 2.371 8.266 7.742 1 83.94 147 ALA B O 1
ATOM 2922 N N . SER B 1 148 ? 1.219 6.48 8.391 1 85.62 148 SER B N 1
ATOM 2923 C CA . SER B 1 148 ? 1.676 6.645 9.766 1 85.62 148 SER B CA 1
ATOM 2924 C C . SER B 1 148 ? 3.178 6.41 9.883 1 85.62 148 SER B C 1
ATOM 2926 O O . SER B 1 148 ? 3.861 7.098 10.641 1 85.62 148 SER B O 1
ATOM 2928 N N . ILE B 1 149 ? 3.678 5.453 9.18 1 86.56 149 ILE B N 1
ATOM 2929 C CA . ILE B 1 149 ? 5.113 5.188 9.172 1 86.56 149 ILE B CA 1
ATOM 2930 C C . ILE B 1 149 ? 5.863 6.406 8.641 1 86.56 149 ILE B C 1
ATOM 2932 O O . ILE B 1 149 ? 6.828 6.867 9.258 1 86.56 149 ILE B O 1
ATOM 2936 N N . ALA B 1 150 ? 5.383 6.961 7.57 1 83.12 150 ALA B N 1
ATOM 2937 C CA . ALA B 1 150 ? 5.996 8.148 6.988 1 83.12 150 ALA B CA 1
ATOM 2938 C C . ALA B 1 150 ? 5.961 9.32 7.965 1 83.12 150 ALA B C 1
ATOM 2940 O O . ALA B 1 150 ? 6.934 10.07 8.078 1 83.12 150 ALA B O 1
ATOM 2941 N N . GLU B 1 151 ? 4.867 9.391 8.625 1 83.69 151 GLU B N 1
ATOM 2942 C CA . GLU B 1 151 ? 4.703 10.484 9.578 1 83.69 151 GLU B CA 1
ATOM 2943 C C . GLU B 1 151 ? 5.684 10.359 10.734 1 83.69 151 GLU B C 1
ATOM 2945 O O . GLU B 1 151 ? 6.211 11.367 11.219 1 83.69 151 GLU B O 1
ATOM 2950 N N . VAL B 1 152 ? 5.875 9.219 11.18 1 85.75 152 VAL B N 1
ATOM 2951 C CA . VAL B 1 152 ? 6.812 8.992 12.266 1 85.75 152 VAL B CA 1
ATOM 2952 C C . VAL B 1 152 ? 8.219 9.414 11.836 1 85.75 152 VAL B C 1
ATOM 2954 O O . VAL B 1 152 ? 8.953 10.023 12.617 1 85.75 152 VAL B O 1
ATOM 2957 N N . PHE B 1 153 ? 8.555 9.188 10.648 1 83 153 PHE B N 1
ATOM 2958 C CA . PHE B 1 153 ? 9.883 9.547 10.164 1 83 153 PHE B CA 1
ATOM 2959 C C . PHE B 1 153 ? 9.984 11.047 9.922 1 83 153 PHE B C 1
ATOM 2961 O O . PHE B 1 153 ? 11.062 11.625 10.008 1 83 153 PHE B O 1
ATOM 2968 N N . ARG B 1 154 ? 8.859 11.594 9.75 1 79.56 154 ARG B N 1
ATOM 2969 C CA . ARG B 1 154 ? 8.828 13.039 9.539 1 79.56 154 ARG B CA 1
ATOM 2970 C C . ARG B 1 154 ? 8.898 13.789 10.859 1 79.56 154 ARG B C 1
ATOM 2972 O O . ARG B 1 154 ? 9.625 14.773 10.984 1 79.56 154 ARG B O 1
ATOM 2979 N N . THR B 1 155 ? 8.133 13.344 11.836 1 81.56 155 THR B N 1
ATOM 2980 C CA . THR B 1 155 ? 7.988 14.062 13.102 1 81.56 155 THR B CA 1
ATOM 2981 C C . THR B 1 155 ? 8.953 13.508 14.148 1 81.56 155 THR B C 1
ATOM 2983 O O . THR B 1 155 ? 9.156 14.117 15.195 1 81.56 155 THR B O 1
ATOM 2986 N N . LYS B 1 156 ? 9.461 12.352 13.859 1 81.31 156 LYS B N 1
ATOM 2987 C CA . LYS B 1 156 ? 10.375 11.68 14.773 1 81.31 156 LYS B CA 1
ATOM 2988 C C . LYS B 1 156 ? 9.68 11.336 16.094 1 81.31 156 LYS B C 1
ATOM 2990 O O . LYS B 1 156 ? 10.289 11.414 17.156 1 81.31 156 LYS B O 1
ATOM 2995 N N . SER B 1 157 ? 8.445 11.086 15.977 1 83.25 157 SER B N 1
ATOM 2996 C CA . SER B 1 157 ? 7.633 10.727 17.141 1 83.25 157 SER B CA 1
ATOM 2997 C C . SER B 1 157 ? 6.559 9.703 16.766 1 83.25 157 SER B C 1
ATOM 2999 O O . SER B 1 157 ? 6.051 9.711 15.641 1 83.25 157 SER B O 1
ATOM 3001 N N . THR B 1 158 ? 6.266 8.852 17.719 1 86.81 158 THR B N 1
ATOM 3002 C CA . THR B 1 158 ? 5.25 7.832 17.469 1 86.81 158 THR B CA 1
ATOM 3003 C C . THR B 1 158 ? 3.895 8.273 18.016 1 86.81 158 THR B C 1
ATOM 3005 O O . THR B 1 158 ? 3.008 7.445 18.234 1 86.81 158 THR B O 1
ATOM 3008 N N . GLU B 1 159 ? 3.676 9.5 18.188 1 81.31 159 GLU B N 1
ATOM 3009 C CA . GLU B 1 159 ? 2.449 10.039 18.766 1 81.31 159 GLU B CA 1
ATOM 3010 C C . GLU B 1 159 ? 1.244 9.75 17.875 1 81.31 159 GLU B C 1
ATOM 3012 O O . GLU B 1 159 ? 0.12 9.617 18.359 1 81.31 159 GLU B O 1
ATOM 3017 N N . CYS B 1 160 ? 1.492 9.617 16.641 1 81.56 160 CYS B N 1
ATOM 3018 C CA . CYS B 1 160 ? 0.393 9.398 15.711 1 81.56 160 CYS B CA 1
ATOM 3019 C C . CYS B 1 160 ? -0.024 7.934 15.695 1 81.56 160 CYS B C 1
ATOM 3021 O O . CYS B 1 160 ? -1.052 7.582 15.117 1 81.56 160 CYS B O 1
ATOM 3023 N N . LEU B 1 161 ? 0.71 7.082 16.344 1 83.56 161 LEU B N 1
ATOM 3024 C CA . LEU B 1 161 ? 0.449 5.648 16.328 1 83.56 161 LEU B CA 1
ATOM 3025 C C . LEU B 1 161 ? -0.23 5.207 17.625 1 83.56 161 LEU B C 1
ATOM 3027 O O . LEU B 1 161 ? 0.113 5.688 18.703 1 83.56 161 LEU B O 1
ATOM 3031 N N . ALA B 1 162 ? -1.278 4.348 17.5 1 85.25 162 ALA B N 1
ATOM 3032 C CA . ALA B 1 162 ? -1.872 3.646 18.641 1 85.25 162 ALA B CA 1
ATOM 3033 C C . ALA B 1 162 ? -1.351 2.217 18.734 1 85.25 162 ALA B C 1
ATOM 3035 O O . ALA B 1 162 ? -1.683 1.371 17.906 1 85.25 162 ALA B O 1
ATOM 3036 N N . LEU B 1 163 ? -0.605 1.933 19.828 1 87.81 163 LEU B N 1
ATOM 3037 C CA . LEU B 1 163 ? 0.071 0.648 19.969 1 87.81 163 LEU B CA 1
ATOM 3038 C C . LEU B 1 163 ? -0.931 -0.501 19.906 1 87.81 163 LEU B C 1
ATOM 3040 O O . LEU B 1 163 ? -0.723 -1.481 19.188 1 87.81 163 LEU B O 1
ATOM 3044 N N . PRO B 1 164 ? -2.014 -0.414 20.625 1 86.69 164 PRO B N 1
ATOM 3045 C CA . PRO B 1 164 ? -2.975 -1.519 20.578 1 86.69 164 PRO B CA 1
ATOM 3046 C C . PRO B 1 164 ? -3.51 -1.777 19.172 1 86.69 164 PRO B C 1
ATOM 3048 O O . PRO B 1 164 ? -3.713 -2.932 18.781 1 86.69 164 PRO B O 1
ATOM 3051 N N . LEU B 1 165 ? -3.705 -0.722 18.406 1 86.94 165 LEU B N 1
ATOM 3052 C CA . LEU B 1 165 ? -4.227 -0.869 17.047 1 86.94 165 LEU B CA 1
ATOM 3053 C C . LEU B 1 165 ? -3.182 -1.493 16.125 1 86.94 165 LEU B C 1
ATOM 3055 O O . LEU B 1 165 ? -3.508 -2.346 15.297 1 86.94 165 LEU B O 1
ATOM 3059 N N . CYS B 1 166 ? -1.963 -1.085 16.203 1 90.88 166 CYS B N 1
ATOM 3060 C CA . CYS B 1 166 ? -0.873 -1.65 15.414 1 90.88 166 CYS B CA 1
ATOM 3061 C C . CYS B 1 166 ? -0.7 -3.135 15.711 1 90.88 166 CYS B C 1
ATOM 3063 O O . CYS B 1 166 ? -0.503 -3.936 14.789 1 90.88 166 CYS B O 1
ATOM 3065 N N . LEU B 1 167 ? -0.765 -3.441 17.047 1 91.44 167 LEU B N 1
ATOM 3066 C CA . LEU B 1 167 ? -0.651 -4.836 17.453 1 91.44 167 LEU B CA 1
ATOM 3067 C C . LEU B 1 167 ? -1.805 -5.664 16.906 1 91.44 167 LEU B C 1
ATOM 3069 O O . LEU B 1 167 ? -1.599 -6.777 16.422 1 91.44 167 LEU B O 1
ATOM 3073 N N . ALA B 1 168 ? -2.977 -5.113 16.969 1 90.81 168 ALA B N 1
ATOM 3074 C CA . ALA B 1 168 ? -4.148 -5.805 16.453 1 90.81 168 ALA B CA 1
ATOM 3075 C C . ALA B 1 168 ? -4.02 -6.039 14.945 1 90.81 168 ALA B C 1
ATOM 3077 O O . ALA B 1 168 ? -4.316 -7.129 14.453 1 90.81 168 ALA B O 1
ATOM 3078 N N . ASN B 1 169 ? -3.602 -5.035 14.18 1 91.5 169 ASN B N 1
ATOM 3079 C CA . ASN B 1 169 ? -3.395 -5.168 12.734 1 91.5 169 ASN B CA 1
ATOM 3080 C C . ASN B 1 169 ? -2.383 -6.266 12.414 1 91.5 169 ASN B C 1
ATOM 3082 O O . ASN B 1 169 ? -2.582 -7.043 11.484 1 91.5 169 ASN B O 1
ATOM 3086 N N . PHE B 1 170 ? -1.338 -6.301 13.195 1 95.31 170 PHE B N 1
ATOM 3087 C CA . PHE B 1 170 ? -0.291 -7.293 12.992 1 95.31 170 PHE B CA 1
ATOM 3088 C C . PHE B 1 170 ? -0.826 -8.703 13.234 1 95.31 170 PHE B C 1
ATOM 3090 O O . PHE B 1 170 ? -0.633 -9.594 12.406 1 95.31 170 PHE B O 1
ATOM 3097 N N . VAL B 1 171 ? -1.484 -8.891 14.352 1 95.38 171 VAL B N 1
ATOM 3098 C CA . VAL B 1 171 ? -1.987 -10.203 14.742 1 95.38 171 VAL B CA 1
ATOM 3099 C C . VAL B 1 171 ? -3.01 -10.688 13.711 1 95.38 171 VAL B C 1
ATOM 3101 O O . VAL B 1 171 ? -2.945 -11.828 13.258 1 95.38 171 VAL B O 1
ATOM 3104 N N . VAL B 1 172 ? -3.916 -9.844 13.312 1 95.81 172 VAL B N 1
ATOM 3105 C CA . VAL B 1 172 ? -4.945 -10.203 12.344 1 95.81 172 VAL B CA 1
ATOM 3106 C C . VAL B 1 172 ? -4.293 -10.578 11.016 1 95.81 172 VAL B C 1
ATOM 3108 O O . VAL B 1 172 ? -4.621 -11.609 10.43 1 95.81 172 VAL B O 1
ATOM 3111 N N . ALA B 1 173 ? -3.377 -9.773 10.555 1 96.44 173 ALA B N 1
ATOM 3112 C CA . ALA B 1 173 ? -2.676 -10.055 9.305 1 96.44 173 ALA B CA 1
ATOM 3113 C C . ALA B 1 173 ? -1.936 -11.383 9.375 1 96.44 173 ALA B C 1
ATOM 3115 O O . ALA B 1 173 ? -1.945 -12.164 8.414 1 96.44 173 ALA B O 1
ATOM 3116 N N . LEU B 1 174 ? -1.323 -11.641 10.492 1 96.62 174 LEU B N 1
ATOM 3117 C CA . LEU B 1 174 ? -0.59 -12.883 10.688 1 96.62 174 LEU B CA 1
ATOM 3118 C C . LEU B 1 174 ? -1.533 -14.078 10.648 1 96.62 174 LEU B C 1
ATOM 3120 O O . LEU B 1 174 ? -1.222 -15.102 10.023 1 96.62 174 LEU B O 1
ATOM 3124 N N . GLU B 1 175 ? -2.633 -13.977 11.312 1 96.88 175 GLU B N 1
ATOM 3125 C CA . GLU B 1 175 ? -3.623 -15.055 11.328 1 96.88 175 GLU B CA 1
ATOM 3126 C C . GLU B 1 175 ? -4.125 -15.367 9.922 1 96.88 175 GLU B C 1
ATOM 3128 O O . GLU B 1 175 ? -4.234 -16.531 9.539 1 96.88 175 GLU B O 1
ATOM 3133 N N . TRP B 1 176 ? -4.438 -14.359 9.141 1 96.44 176 TRP B N 1
ATOM 3134 C CA . TRP B 1 176 ? -4.949 -14.578 7.789 1 96.44 176 TRP B CA 1
ATOM 3135 C C . TRP B 1 176 ? -3.848 -15.086 6.863 1 96.44 176 TRP B C 1
ATOM 3137 O O . TRP B 1 176 ? -4.121 -15.797 5.895 1 96.44 176 TRP B O 1
ATOM 3147 N N . PHE B 1 177 ? -2.617 -14.648 7.16 1 96.38 177 PHE B N 1
ATOM 3148 C CA . PHE B 1 177 ? -1.496 -15.234 6.43 1 96.38 177 PHE B CA 1
ATOM 3149 C C . PHE B 1 177 ? -1.429 -16.734 6.652 1 96.38 177 PHE B C 1
ATOM 3151 O O . PHE B 1 177 ? -1.369 -17.516 5.695 1 96.38 177 PHE B O 1
ATOM 3158 N N . ILE B 1 178 ? -1.44 -17.156 7.895 1 96.38 178 ILE B N 1
ATOM 3159 C CA . ILE B 1 178 ? -1.399 -18.578 8.25 1 96.38 178 ILE B CA 1
ATOM 3160 C C . ILE B 1 178 ? -2.592 -19.297 7.625 1 96.38 178 ILE B C 1
ATOM 3162 O O . ILE B 1 178 ? -2.439 -20.375 7.051 1 96.38 178 ILE B O 1
ATOM 3166 N N . TYR B 1 179 ? -3.756 -18.688 7.711 1 96.12 179 TYR B N 1
ATOM 3167 C CA . TYR B 1 179 ? -4.957 -19.266 7.117 1 96.12 179 TYR B CA 1
ATOM 3168 C C . TYR B 1 179 ? -4.789 -19.422 5.609 1 96.12 179 TYR B C 1
ATOM 3170 O O . TYR B 1 179 ? -5.145 -20.469 5.055 1 96.12 179 TYR B O 1
ATOM 3178 N N . GLY B 1 180 ? -4.332 -18.359 4.961 1 95.62 180 GLY B N 1
ATOM 3179 C CA . GLY B 1 180 ? -4.07 -18.438 3.531 1 95.62 180 GLY B CA 1
ATOM 3180 C C . GLY B 1 180 ? -3.125 -19.578 3.16 1 95.62 180 GLY B C 1
ATOM 3181 O O . GLY B 1 180 ? -3.295 -20.219 2.123 1 95.62 180 GLY B O 1
ATOM 3182 N N . VAL B 1 181 ? -2.113 -19.844 3.988 1 93.75 181 VAL B N 1
ATOM 3183 C CA . VAL B 1 181 ? -1.184 -20.953 3.779 1 93.75 181 VAL B CA 1
ATOM 3184 C C . VAL B 1 181 ? -1.922 -22.281 3.906 1 93.75 181 VAL B C 1
ATOM 3186 O O . VAL B 1 181 ? -1.738 -23.188 3.084 1 93.75 181 VAL B O 1
ATOM 3189 N N . ILE B 1 182 ? -2.75 -22.406 4.895 1 94.12 182 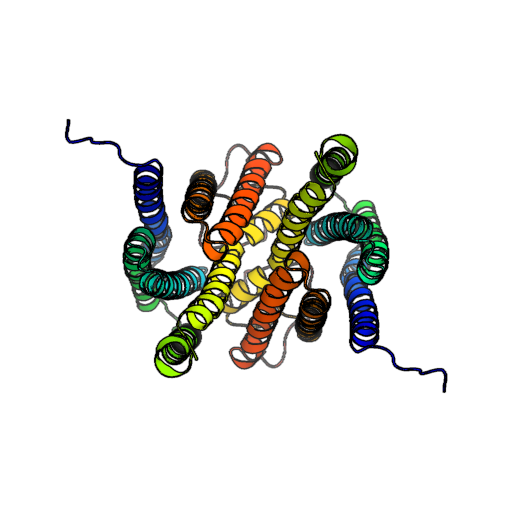ILE B N 1
ATOM 3190 C CA . ILE B 1 182 ? -3.475 -23.625 5.188 1 94.12 182 ILE B CA 1
ATOM 3191 C C . ILE B 1 182 ? -4.402 -23.969 4.023 1 94.12 182 ILE B C 1
ATOM 3193 O O . ILE B 1 182 ? -4.48 -25.125 3.602 1 94.12 182 ILE B O 1
ATOM 3197 N N . ILE B 1 183 ? -5.031 -22.953 3.457 1 94 183 ILE B N 1
ATOM 3198 C CA . ILE B 1 183 ? -6.02 -23.234 2.422 1 94 183 ILE B CA 1
ATOM 3199 C C . ILE B 1 183 ? -5.375 -23.109 1.044 1 94 183 ILE B C 1
ATOM 3201 O O . ILE B 1 183 ? -6.062 -23.172 0.022 1 94 183 ILE B O 1
ATOM 3205 N N . HIS B 1 184 ? -4.055 -22.812 1.011 1 92.62 184 HIS B N 1
ATOM 3206 C CA . HIS B 1 184 ? -3.283 -22.719 -0.221 1 92.62 184 HIS B CA 1
ATOM 3207 C C . HIS B 1 184 ? -3.885 -21.688 -1.171 1 92.62 184 HIS B C 1
ATOM 3209 O O . HIS B 1 184 ? -4.09 -21.969 -2.354 1 92.62 184 HIS B O 1
ATOM 3215 N N . ASP B 1 185 ? -4.246 -20.578 -0.653 1 93.88 185 ASP B N 1
ATOM 3216 C CA . ASP B 1 185 ? -4.82 -19.469 -1.412 1 93.88 185 ASP B CA 1
ATOM 3217 C C . ASP B 1 185 ? -3.869 -18.281 -1.447 1 93.88 185 ASP B C 1
ATOM 3219 O O . ASP B 1 185 ? -3.703 -17.578 -0.445 1 93.88 185 ASP B O 1
ATOM 3223 N N . SER B 1 186 ? -3.316 -17.984 -2.641 1 89.38 186 SER B N 1
ATOM 3224 C CA . SER B 1 186 ? -2.309 -16.953 -2.789 1 89.38 186 SER B CA 1
ATOM 3225 C C . SER B 1 186 ? -2.918 -15.562 -2.615 1 89.38 186 SER B C 1
ATOM 3227 O O . SER B 1 186 ? -2.25 -14.633 -2.148 1 89.38 186 SER B O 1
ATOM 3229 N N . PHE B 1 187 ? -4.156 -15.414 -2.982 1 91.94 187 PHE B N 1
ATOM 3230 C CA . PHE B 1 187 ? -4.801 -14.109 -2.873 1 91.94 187 PHE B CA 1
ATOM 3231 C C . PHE B 1 187 ? -5.027 -13.734 -1.414 1 91.94 187 PHE B C 1
ATOM 3233 O O . PHE B 1 187 ? -5.07 -12.555 -1.067 1 91.94 187 PHE B O 1
ATOM 3240 N N . VAL B 1 188 ? -5.168 -14.742 -0.599 1 94.12 188 VAL B N 1
ATOM 3241 C CA . VAL B 1 188 ? -5.312 -14.508 0.833 1 94.12 188 VAL B CA 1
ATOM 3242 C C . VAL B 1 188 ? -3.934 -14.391 1.481 1 94.12 188 VAL B C 1
ATOM 3244 O O . VAL B 1 188 ? -3.691 -13.484 2.283 1 94.12 188 VAL B O 1
ATOM 3247 N N . LYS B 1 189 ? -3.041 -15.172 1.04 1 93.25 189 LYS B N 1
ATOM 3248 C CA . LYS B 1 189 ? -1.715 -15.297 1.639 1 93.25 189 LYS B CA 1
ATOM 3249 C C . LYS B 1 189 ? -0.885 -14.031 1.404 1 93.25 189 LYS B C 1
ATOM 3251 O O . LYS B 1 189 ? -0.33 -13.469 2.348 1 93.25 189 LYS B O 1
ATOM 3256 N N . ILE B 1 190 ? -0.86 -13.555 0.267 1 87.69 190 ILE B N 1
ATOM 3257 C CA . ILE B 1 190 ? 0.127 -12.57 -0.17 1 87.69 190 ILE B CA 1
ATOM 3258 C C . ILE B 1 190 ? -0.163 -11.219 0.48 1 87.69 190 ILE B C 1
ATOM 3260 O O . ILE B 1 190 ? 0.714 -10.625 1.111 1 87.69 190 ILE B O 1
ATOM 3264 N N . PRO B 1 191 ? -1.355 -10.711 0.371 1 91.5 191 PRO B N 1
ATOM 3265 C CA . PRO B 1 191 ? -1.576 -9.406 1.002 1 91.5 191 PRO B CA 1
ATOM 3266 C C . PRO B 1 191 ? -1.407 -9.453 2.52 1 91.5 191 PRO B C 1
ATOM 3268 O O . PRO B 1 191 ? -0.958 -8.469 3.121 1 91.5 191 PRO B O 1
ATOM 3271 N N . ASN B 1 192 ? -1.646 -10.562 3.125 1 94.69 192 ASN B N 1
ATOM 3272 C CA . ASN B 1 192 ? -1.585 -10.648 4.582 1 94.69 192 ASN B CA 1
ATOM 3273 C C . ASN B 1 192 ? -0.153 -10.836 5.074 1 94.69 192 ASN B C 1
ATOM 3275 O O . ASN B 1 192 ? 0.207 -10.359 6.148 1 94.69 192 ASN B O 1
ATOM 3279 N N . VAL B 1 193 ? 0.654 -11.508 4.277 1 93.19 193 VAL B N 1
ATOM 3280 C CA . VAL B 1 193 ? 2.066 -11.523 4.641 1 93.19 193 VAL B CA 1
ATOM 3281 C C . VAL B 1 193 ? 2.646 -10.117 4.539 1 93.19 193 VAL B C 1
ATOM 3283 O O . VAL B 1 193 ? 3.447 -9.703 5.379 1 93.19 193 VAL B O 1
ATOM 3286 N N . LEU B 1 194 ? 2.27 -9.383 3.506 1 91.38 194 LEU B N 1
ATOM 3287 C CA . LEU B 1 194 ? 2.686 -7.988 3.379 1 91.38 194 LEU B CA 1
ATOM 3288 C C . LEU B 1 194 ? 2.174 -7.156 4.551 1 91.38 194 LEU B C 1
ATOM 3290 O O . LEU B 1 194 ? 2.906 -6.324 5.094 1 91.38 194 LEU B O 1
ATOM 3294 N N . GLY B 1 195 ? 0.963 -7.441 4.898 1 93.75 195 GLY B N 1
ATOM 3295 C CA . GLY B 1 195 ? 0.397 -6.777 6.059 1 93.75 195 GLY B CA 1
ATOM 3296 C C . GLY B 1 195 ? 1.13 -7.098 7.348 1 93.75 195 GLY B C 1
ATOM 3297 O O . GLY B 1 195 ? 1.343 -6.215 8.188 1 93.75 195 GLY B O 1
ATOM 3298 N N . SER B 1 196 ? 1.486 -8.297 7.488 1 94.69 196 SER B N 1
ATOM 3299 C CA . SER B 1 196 ? 2.25 -8.703 8.664 1 94.69 196 SER B CA 1
ATOM 3300 C C . SER B 1 196 ? 3.611 -8.023 8.703 1 94.69 196 SER B C 1
ATOM 3302 O O . SER B 1 196 ? 4.059 -7.578 9.758 1 94.69 196 SER B O 1
ATOM 3304 N N . MET B 1 197 ? 4.211 -7.965 7.629 1 92.69 197 MET B N 1
ATOM 3305 C CA . MET B 1 197 ? 5.496 -7.277 7.543 1 92.69 197 MET B CA 1
ATOM 3306 C C . MET B 1 197 ? 5.34 -5.797 7.879 1 92.69 197 MET B C 1
ATOM 3308 O O . MET B 1 197 ? 6.188 -5.219 8.562 1 92.69 197 MET B O 1
ATOM 3312 N N . LEU B 1 198 ? 4.305 -5.23 7.395 1 92.31 198 LEU B N 1
ATOM 3313 C CA . LEU B 1 198 ? 4.016 -3.84 7.723 1 92.31 198 LEU B CA 1
ATOM 3314 C C . LEU B 1 198 ? 3.779 -3.668 9.219 1 92.31 198 LEU B C 1
ATOM 3316 O O . LEU B 1 198 ? 4.219 -2.68 9.812 1 92.31 198 LEU B O 1
ATOM 3320 N N . GLY B 1 199 ? 3.051 -4.625 9.758 1 93.44 199 GLY B N 1
ATOM 3321 C CA . GLY B 1 199 ? 2.848 -4.625 11.203 1 93.44 199 GLY B CA 1
ATOM 3322 C C . GLY B 1 199 ? 4.145 -4.676 11.984 1 93.44 199 GLY B C 1
ATOM 3323 O O . GLY B 1 199 ? 4.316 -3.939 12.961 1 93.44 199 GLY B O 1
ATOM 3324 N N . VAL B 1 200 ? 5.055 -5.469 11.586 1 92.94 200 VAL B N 1
ATOM 3325 C CA . VAL B 1 200 ? 6.367 -5.566 12.219 1 92.94 200 VAL B CA 1
ATOM 3326 C C . VAL B 1 200 ? 7.098 -4.23 12.102 1 92.94 200 VAL B C 1
ATOM 3328 O O . VAL B 1 200 ? 7.715 -3.768 13.062 1 92.94 200 VAL B O 1
ATOM 3331 N N . ALA B 1 201 ? 6.996 -3.633 10.984 1 90.94 201 ALA B N 1
ATOM 3332 C CA . ALA B 1 201 ? 7.633 -2.338 10.766 1 90.94 201 ALA B CA 1
ATOM 3333 C C . ALA B 1 201 ? 7.062 -1.277 11.703 1 90.94 201 ALA B C 1
ATOM 3335 O O . ALA B 1 201 ? 7.809 -0.488 12.281 1 90.94 201 ALA B O 1
ATOM 3336 N N . GLN B 1 202 ? 5.773 -1.282 11.812 1 91.44 202 GLN B N 1
ATOM 3337 C CA . GLN B 1 202 ? 5.133 -0.321 12.703 1 91.44 202 GLN B CA 1
ATOM 3338 C C . GLN B 1 202 ? 5.555 -0.548 14.148 1 91.44 202 GLN B C 1
ATOM 3340 O O . GLN B 1 202 ? 5.836 0.406 14.875 1 91.44 202 GLN B O 1
ATOM 3345 N N . LEU B 1 203 ? 5.598 -1.757 14.539 1 91.81 203 LEU B N 1
ATOM 3346 C CA . LEU B 1 203 ? 5.98 -2.086 15.914 1 91.81 203 LEU B CA 1
ATOM 3347 C C . LEU B 1 203 ? 7.445 -1.743 16.172 1 91.81 203 LEU B C 1
ATOM 3349 O O . LEU B 1 203 ? 7.805 -1.311 17.266 1 91.81 203 LEU B O 1
ATOM 3353 N N . ALA B 1 204 ? 8.266 -1.905 15.195 1 90.12 204 ALA B N 1
ATOM 3354 C CA . ALA B 1 204 ? 9.68 -1.567 15.305 1 90.12 204 ALA B CA 1
ATOM 3355 C C . ALA B 1 204 ? 9.867 -0.069 15.523 1 90.12 204 ALA B C 1
ATOM 3357 O O . ALA B 1 204 ? 10.82 0.352 16.188 1 90.12 204 ALA B O 1
ATOM 3358 N N . LEU B 1 205 ? 8.969 0.758 15.023 1 88.75 205 LEU B N 1
ATOM 3359 C CA . LEU B 1 205 ? 9.062 2.207 15.172 1 88.75 205 LEU B CA 1
ATOM 3360 C C . LEU B 1 205 ? 8.906 2.621 16.625 1 88.75 205 LEU B C 1
ATOM 3362 O O . LEU B 1 205 ? 9.469 3.631 17.062 1 88.75 205 LEU B O 1
ATOM 3366 N N . PHE B 1 206 ? 8.156 1.827 17.375 1 87.75 206 PHE B N 1
ATOM 3367 C CA . PHE B 1 206 ? 7.984 2.125 18.797 1 87.75 206 PHE B CA 1
ATOM 3368 C C . PHE B 1 206 ? 9.297 1.942 19.547 1 87.75 206 PHE B C 1
ATOM 3370 O O . PHE B 1 206 ? 9.531 2.604 20.562 1 87.75 206 PHE B O 1
ATOM 3377 N N . VAL B 1 207 ? 10.086 1.088 19.047 1 83.75 207 VAL B N 1
ATOM 3378 C CA . VAL B 1 207 ? 11.375 0.836 19.672 1 83.75 207 VAL B CA 1
ATOM 3379 C C . VAL B 1 207 ? 12.383 1.896 19.219 1 83.75 207 VAL B C 1
ATOM 3381 O O . VAL B 1 207 ? 13.18 2.381 20.016 1 83.75 207 VAL B O 1
ATOM 3384 N N . MET B 1 208 ? 12.289 2.346 18 1 83.31 208 MET B N 1
ATOM 3385 C CA . MET B 1 208 ? 13.242 3.281 17.422 1 83.31 208 MET B CA 1
ATOM 3386 C C . MET B 1 208 ? 12.969 4.707 17.891 1 83.31 208 MET B C 1
ATOM 3388 O O . MET B 1 208 ? 13.891 5.5 18.062 1 83.31 208 MET B O 1
ATOM 3392 N N . TYR B 1 209 ? 11.672 5.023 17.984 1 83 209 TYR B N 1
ATOM 3393 C CA . TYR B 1 209 ? 11.258 6.363 18.375 1 83 209 TYR B CA 1
ATOM 3394 C C . TYR B 1 209 ? 10.359 6.32 19.609 1 83 209 TYR B C 1
ATOM 3396 O O . TYR B 1 209 ? 9.141 6.492 19.5 1 83 209 TYR B O 1
ATOM 3404 N N . PRO B 1 210 ? 10.992 6.141 20.766 1 72.06 210 PRO B N 1
ATOM 3405 C CA . PRO B 1 210 ? 10.188 6 21.984 1 72.06 210 PRO B CA 1
ATOM 3406 C C . PRO B 1 210 ? 9.414 7.27 22.312 1 72.06 210 PRO B C 1
ATOM 3408 O O . PRO B 1 210 ? 9.867 8.375 22.031 1 72.06 210 PRO B O 1
ATOM 3411 N N . ARG B 1 211 ? 8.047 7.109 22.641 1 64.88 211 ARG B N 1
ATOM 3412 C CA . ARG B 1 211 ? 7.098 8.164 22.969 1 64.88 211 ARG B CA 1
ATOM 3413 C C . ARG B 1 211 ? 7.648 9.07 24.062 1 64.88 211 ARG B C 1
ATOM 3415 O O . ARG B 1 211 ? 8.281 8.594 25.016 1 64.88 211 ARG B O 1
ATOM 3422 N N . ALA B 1 212 ? 7.723 10.297 23.672 1 56 212 ALA B N 1
ATOM 3423 C CA . ALA B 1 212 ? 8.008 11.18 24.812 1 56 212 ALA B CA 1
ATOM 3424 C C . ALA B 1 212 ? 6.977 11 25.922 1 56 212 ALA B C 1
ATOM 3426 O O . ALA B 1 212 ? 5.855 10.562 25.672 1 56 212 ALA B O 1
ATOM 3427 N N . ASP B 1 213 ? 7.293 10.93 27.172 1 50.81 213 ASP B N 1
ATOM 3428 C CA . ASP B 1 213 ? 6.57 10.703 28.422 1 50.81 213 ASP B CA 1
ATOM 3429 C C . ASP B 1 213 ? 5.129 11.195 28.312 1 50.81 213 ASP B C 1
ATOM 3431 O O . ASP B 1 213 ? 4.238 10.672 28.984 1 50.81 213 ASP B O 1
ATOM 3435 N N . ASN B 1 214 ? 4.746 12.531 28 1 41.06 214 ASN B N 1
ATOM 3436 C CA . ASN B 1 214 ? 3.398 13.078 28.141 1 41.06 214 ASN B CA 1
ATOM 3437 C C . ASN B 1 214 ? 2.645 13.039 26.812 1 41.06 214 ASN B C 1
ATOM 3439 O O . ASN B 1 214 ? 2.574 14.055 26.109 1 41.06 214 ASN B O 1
ATOM 3443 N N . PRO B 1 215 ? 2.398 11.93 26.25 1 46 215 PRO B N 1
ATOM 3444 C CA . PRO B 1 215 ? 2.002 11.953 24.844 1 46 215 PRO B CA 1
ATOM 3445 C C . PRO B 1 215 ? 0.555 12.398 24.641 1 46 215 PRO B C 1
ATOM 3447 O O . PRO B 1 215 ? -0.319 12.047 25.438 1 46 215 PRO B O 1
ATOM 3450 N N . PRO B 1 216 ? 0.137 13.492 23.969 1 42.59 216 PRO B N 1
ATOM 3451 C CA . PRO B 1 216 ? -1.297 13.711 23.766 1 42.59 216 PRO B CA 1
ATOM 3452 C C . PRO B 1 216 ? -1.985 12.516 23.109 1 42.59 216 PRO B C 1
ATOM 3454 O O . PRO B 1 216 ? -1.331 11.711 22.438 1 42.59 216 PRO B O 1
ATOM 3457 N N . ARG B 1 217 ? -3.205 12.18 23.453 1 39.19 217 ARG B N 1
ATOM 3458 C CA . ARG B 1 217 ? -4.133 11.109 23.109 1 39.19 217 ARG B CA 1
ATOM 3459 C C . ARG B 1 217 ? -4.168 10.891 21.594 1 39.19 217 ARG B C 1
ATOM 3461 O O . ARG B 1 217 ? -4.168 11.844 20.828 1 39.19 217 ARG B O 1
ATOM 3468 N N . TYR B 1 218 ? -3.914 9.734 21.062 1 41.25 218 TYR B N 1
ATOM 3469 C CA . TYR B 1 218 ? -3.881 9.164 19.719 1 41.25 218 TYR B CA 1
ATOM 3470 C C . TYR B 1 218 ? -5.211 9.375 19 1 41.25 218 TYR B C 1
ATOM 3472 O O . TYR B 1 218 ? -6.273 9.078 19.547 1 41.25 218 TYR B O 1
ATOM 3480 N N . ASP B 1 219 ? -5.512 10.406 18.188 1 36.41 219 ASP B N 1
ATOM 3481 C CA . ASP B 1 219 ? -6.75 10.508 17.422 1 36.41 219 ASP B CA 1
ATOM 3482 C C . ASP B 1 219 ? -6.625 9.758 16.094 1 36.41 219 ASP B C 1
ATOM 3484 O O . ASP B 1 219 ? -5.809 10.125 15.242 1 36.41 219 ASP B O 1
ATOM 3488 N N . MET B 1 220 ? -6.895 8.594 16.047 1 38.25 220 MET B N 1
ATOM 3489 C CA . MET B 1 220 ? -6.918 7.75 14.859 1 38.25 220 MET B CA 1
ATOM 3490 C C . MET B 1 220 ? -7.359 8.547 13.633 1 38.25 220 MET B C 1
ATOM 3492 O O . MET B 1 220 ? -7.164 8.102 12.5 1 38.25 220 MET B O 1
ATOM 3496 N N . SER B 1 221 ? -8.305 9.492 13.758 1 36.06 221 SER B N 1
ATOM 3497 C CA . SER B 1 221 ? -9.062 10.148 12.703 1 36.06 221 SER B CA 1
ATOM 3498 C C . SER B 1 221 ? -8.203 11.148 11.938 1 36.06 221 SER B C 1
ATOM 3500 O O . SER B 1 221 ? -8.492 11.469 10.789 1 36.06 221 SER B O 1
ATOM 3502 N N . SER B 1 222 ? -7.344 12.156 12.625 1 33.53 222 SER B N 1
ATOM 3503 C CA . SER B 1 222 ? -6.719 13.32 12 1 33.53 222 SER B CA 1
ATOM 3504 C C . SER B 1 222 ? -5.203 13.164 11.945 1 33.53 222 SER B C 1
ATOM 3506 O O . SER B 1 222 ? -4.52 13.352 12.953 1 33.53 222 SER B O 1
ATOM 3508 N N . PRO B 1 223 ? -4.648 12.359 11.141 1 36.28 223 PRO B N 1
ATOM 3509 C CA . PRO B 1 223 ? -3.205 12.617 11.133 1 36.28 223 PRO B CA 1
ATOM 3510 C C . PRO B 1 223 ? -2.877 14.109 11.078 1 36.28 223 PRO B C 1
ATOM 3512 O O . PRO B 1 223 ? -2.727 14.672 9.992 1 36.28 223 PRO B O 1
ATOM 3515 N N . THR B 1 224 ? -3.643 15 11.688 1 30.84 224 THR B N 1
ATOM 3516 C CA . THR B 1 224 ? -3.41 16.438 11.594 1 30.84 224 THR B CA 1
ATOM 3517 C C . THR B 1 224 ? -2.045 16.797 12.172 1 30.84 224 THR B C 1
ATOM 3519 O O . THR B 1 224 ? -1.745 16.484 13.32 1 30.84 224 THR B O 1
ATOM 3522 N N . LEU B 1 225 ? -1.025 16.828 11.375 1 31.41 225 LEU B N 1
ATOM 3523 C CA . LEU B 1 225 ? 0.203 17.547 11.688 1 31.41 225 LEU B CA 1
ATOM 3524 C C . LEU B 1 225 ? -0.107 18.906 12.305 1 31.41 225 LEU B C 1
ATOM 3526 O O . LEU B 1 225 ? -0.741 19.75 11.664 1 31.41 225 LEU B O 1
ATOM 3530 N N 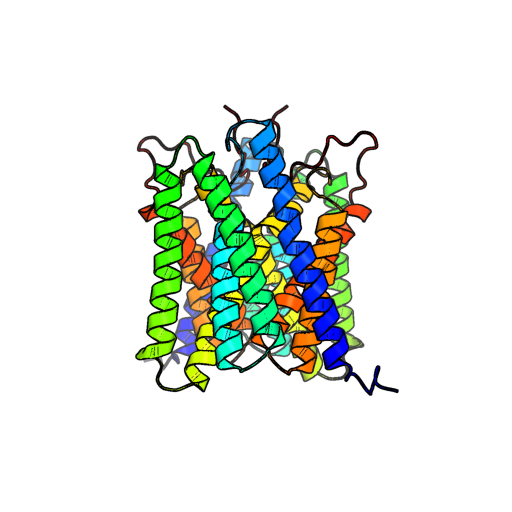. LYS B 1 226 ? -0.464 19.047 13.57 1 32.72 226 LYS B N 1
ATOM 3531 C CA . LYS B 1 226 ? -0.574 20.328 14.273 1 32.72 226 LYS B CA 1
ATOM 3532 C C . LYS B 1 226 ? 0.646 21.203 14.016 1 32.72 226 LYS B C 1
ATOM 3534 O O . LYS B 1 226 ? 1.783 20.766 14.195 1 32.72 226 LYS B O 1
ATOM 3539 N N . ALA B 1 227 ? 0.504 22.234 13.07 1 31.19 227 ALA B N 1
ATOM 3540 C CA . ALA B 1 227 ? 1.434 23.359 13.07 1 31.19 227 ALA B CA 1
ATOM 3541 C C . ALA B 1 227 ? 1.591 23.953 14.469 1 31.19 227 ALA B C 1
ATOM 3543 O O . ALA B 1 227 ? 0.607 24.125 15.195 1 31.19 227 ALA B O 1
ATOM 3544 N N . PRO B 1 228 ? 2.873 23.891 14.922 1 27.11 228 PRO B N 1
ATOM 3545 C CA . PRO B 1 228 ? 2.922 24.766 16.094 1 27.11 228 PRO B CA 1
ATOM 3546 C C . PRO B 1 228 ? 2.391 26.172 15.812 1 27.11 228 PRO B C 1
ATOM 3548 O O . PRO B 1 228 ? 2.443 26.625 14.672 1 27.11 228 PRO B O 1
#